Protein 1R85 (pdb70)

CATH classification: 3.20.20.80

Solvent-accessible surface area: 15718 Å² total; per-residue (Å²): 108,82,102,58,36,0,52,110,0,67,51,0,19,95,42,2,134,130,53,9,31,0,0,0,1,0,30,10,111,4,20,142,60,155,109,5,23,88,0,0,106,76,0,7,37,1,1,0,0,13,43,18,0,26,5,60,36,0,4,61,96,104,56,127,64,74,25,70,63,0,42,107,0,10,132,24,0,118,83,47,68,15,46,2,1,0,6,0,2,1,42,58,35,101,6,2,119,39,1,11,64,17,160,145,50,44,59,1,52,96,37,120,52,100,100,110,74,88,113,12,40,93,37,0,17,102,27,1,37,58,2,0,74,39,0,0,76,122,3,80,122,43,2,83,23,0,1,0,0,2,18,3,1,7,77,99,17,146,42,52,102,9,41,6,72,73,12,4,25,60,46,5,0,39,32,0,0,87,5,0,48,140,40,11,31,110,125,3,71,0,3,0,0,0,50,37,1,13,50,82,73,2,7,61,21,0,55,82,13,0,85,95,0,75,119,84,61,5,28,2,38,0,0,0,4,5,7,24,6,39,32,61,93,4,52,38,72,66,8,40,107,2,2,54,41,0,22,88,37,62,6,40,0,0,2,1,11,0,1,0,12,4,17,39,157,89,9,40,0,38,42,60,52,135,44,9,57,179,103,55,25,98,52,0,11,47,1,0,47,106,0,3,146,15,2,51,142,5,27,125,65,4,36,0,0,1,5,15,2,4,1,0,72,55,9,83,6,32,77,71,1,18,1,19,35,36,96,126,42,88,52,15,56,73,98,144,26,115,97,71,112,49,68,150,26,145,7,33,3,0,0,2,2,2,0,44,63,21,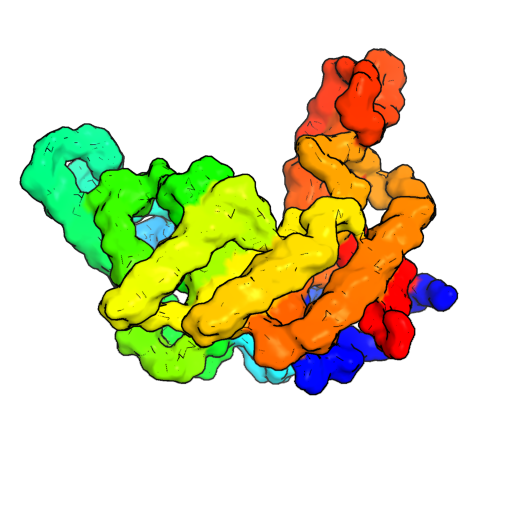82,2,5,54,0,0,59,18,2,18,59,154,109

Radius of gyration: 21.14 Å; Cα contacts (8 Å, |Δi|>4): 735; chains: 1; bounding box: 53×56×55 Å

InterPro domains:
  IPR001000 Glycoside hydrolase family 10 domain [PF00331] (48-405)
  IPR001000 Glycoside hydrolase family 10 domain [PR00134] (120-132)
  IPR001000 Glycoside hydrolase family 10 domain [PR00134] (179-190)
  IPR001000 Glycoside hydrolase family 10 domain [PR00134] (224-235)
  IPR001000 Glycoside hydrolase family 10 domain [PR00134] (252-264)
  IPR001000 Glycoside hydrolase family 10 domain [PS51760] (42-406)
  IPR001000 Glycoside hydrolase family 10 domain [SM00633] (89-407)
  IPR017853 Glycoside hydrolase superfamily [SSF51445] (44-405)
  IPR031158 Glycosyl hydrolases family 10, active site [PS00591] (286-296)
  IPR044846 Glycoside hydrolase family 10 [PTHR31490] (50-402)

Nearest PDB structures (foldseek):
  1r87-assembly1_A  TM=1.002E+00  e=3.403E-80  Geobacillus stearothermophilus
  1r86-assembly1_A  TM=1.002E+00  e=2.830E-79  Geobacillus stearothermophilus
  3mmd-assembly1_A  TM=1.002E+00  e=1.386E-78  Geobacillus stearothermophilus
  4pue-assembly1_A  TM=1.002E+00  e=1.740E-77  Geobacillus stearothermophilus
  7cpl-assembly1_A  TM=9.785E-01  e=1.464E-55  Bacillus sp. TAR1

Secondary structure (DSSP, 8-state):
----BGGGS--HHHHHTTT-EEEEEE-GGGGG-HHHHHHHHHH-SEEEESSTTSHHHH-SBTTB---HHHHHHHHHHHHTT-EEEEE-S--STT--GGGGB-TTSSBGGG---HHHHHHHHHHHHHHHHHHHHHHHHHHTTT--EEEEEES-B-TTSSB---HHHHHHTTHHHHHHHHHHHHHH-TTSEEEEEES-TTSTTHHHHHHHHHHHHHHTT----EEEE--EE-SSSS-HHHHHHHHHHHHHTT-EEEEEEEEE-SS-SS----SSGGGS-HHHHHHHHHHHHHHHHHHHHTGGGEEEEEESSSSTTS-GGGGG--EEE-TTS-EE--TTS--SEEETT-S----SSB-TTSBB-HHHHHHHS--

Organism: Geobacillus stearothermophilus (NCBI:txid1422)

Foldseek 3Di:
DDQFFPLPPQAQQVLCVVQAFEEEEDFQVLCVPVLSLSLCLRHGQAYEHLPCLEACNAPQDQPDGDCPRVVSVLVSNVVRNHAYEGPALEELPSHHQVLQADPVRHGLLVDDDPVVLVVSQVSSLVSSLVSLLVVLLVPLVRHAHYQLYEAQADPQLHGPCGSNCSRHNPVSVLSSQVSNCVRNHDRHAYEHEYEPCLDPPNVVSVVVVVLVCVVVVRHHAAYEYCAPEELPPPHLVSVLVSLVVRVVSVHAYEPAAHWYWLADPLFAFALEPVPDDPVSLVSLLVSLLVNLVSSSVVSVRYHYYYHHHRFQLDDCCLQSHKWFAAPVGDTDGDVVDHGDDIHGSRHGIGTDQAYSVSTGTSNVVSNSDDD

B-factor: mean 24.52, std 11.78, range [10.73, 77.45]

Sequence (371 aa):
KPHISALLNNAPQLDQRYKNEFTIGAAVEPYQLQNEKDVQMLKRHFNSIVAENVMKPISIQPEEGKFNFEQADRIVKFAKANGMDIRFHTLVWHSSQQVVPQWFFLDKEGKPMVNETDPVKREQNKQLLLKRLETHIKTIVERYKDDIKYWDVVNEVVGDDGKLRNSPWYQIAGIDYIKVAFQAARKYGGDNIKLYMNDYNTEVEPKRTALYNLVKQLKEEGVPIDGIGHQSHIQIGWPSEAEIEKTINMFAALGLDNQITELDVSMYGWPPRAYPTYDDAIPKQKFLDQAARYDRLFKLYEKLSDKISNVTFWGIADNHTWLDSRADVYYDANGNVVVDPNAPYAKVEKGKGKDAPFVFGPDYKVKPAYWAIIDHK

Structure (mmCIF, N/CA/C/O backbone):
data_1R85
#
_entry.id   1R85
#
_cell.length_a   121.510
_cell.length_b   61.710
_cell.length_c   89.090
_cell.angle_alpha   90.00
_cell.angle_beta   119.07
_cell.angle_gamma   90.00
#
_symmetry.space_group_name_H-M   'C 1 2 1'
#
loop_
_entity.id
_entity.type
_entity.pdbx_description
1 polymer Endo-1,4-beta-xylanase
2 non-polymer 'ZINC ION'
3 non-polymer 'CHLORIDE ION'
4 non-polymer 'SULFATE ION'
5 non-polymer GLYCEROL
6 water water
#
loop_
_atom_site.group_PDB
_atom_site.id
_atom_site.type_symbol
_atom_site.label_atom_id
_atom_site.label_alt_id
_atom_site.label_comp_id
_atom_site.label_asym_id
_atom_site.label_entity_id
_atom_site.label_seq_id
_atom_site.pdbx_PDB_ins_code
_atom_site.Cartn_x
_atom_site.Cartn_y
_atom_site.Cartn_z
_atom_site.occupancy
_atom_site.B_iso_or_equiv
_atom_site.auth_seq_id
_atom_site.auth_comp_id
_atom_site.auth_asym_id
_atom_site.auth_atom_id
_atom_site.pdbx_PDB_model_num
ATOM 1 N N . LYS A 1 9 ? 49.412 -89.616 -49.092 1.00 44.66 9 LYS A N 1
ATOM 2 C CA . LYS A 1 9 ? 48.745 -90.086 -47.854 1.00 33.19 9 LYS A CA 1
ATOM 3 C C . LYS A 1 9 ? 48.554 -88.875 -46.960 1.00 29.25 9 LYS A C 1
ATOM 4 O O . LYS A 1 9 ? 49.477 -88.088 -46.749 1.00 31.29 9 LYS A O 1
ATOM 6 N N . PRO A 1 10 ? 47.350 -88.611 -46.476 1.00 25.25 10 PRO A N 1
ATOM 7 C CA . PRO A 1 10 ? 47.043 -87.291 -45.906 1.00 23.02 10 PRO A CA 1
ATOM 8 C C . PRO A 1 10 ? 47.580 -87.089 -44.494 1.00 19.53 10 PRO A C 1
ATOM 9 O O . PRO A 1 10 ? 47.833 -88.019 -43.728 1.00 20.49 10 PRO A O 1
ATOM 13 N N . HIS A 1 11 ? 47.773 -85.833 -44.141 1.00 16.87 11 HIS A N 1
ATOM 14 C CA . HIS A 1 11 ? 48.261 -85.396 -42.820 1.00 16.78 11 HIS A CA 1
ATOM 15 C C . HIS A 1 11 ? 47.069 -85.283 -41.888 1.00 17.32 11 HIS A C 1
ATOM 16 O O . HIS A 1 11 ? 46.662 -84.179 -41.534 1.00 21.09 11 HIS A O 1
ATOM 23 N N . ILE A 1 12 ? 46.533 -86.465 -41.570 1.00 17.89 12 ILE A N 1
ATOM 24 C CA . ILE A 1 12 ? 45.324 -86.523 -40.753 1.00 17.60 12 ILE A CA 1
ATOM 25 C C . ILE A 1 12 ? 45.710 -86.624 -39.287 1.00 17.21 12 ILE A C 1
ATOM 26 O O . ILE A 1 12 ? 46.818 -87.062 -38.913 1.00 17.96 12 ILE A O 1
ATOM 31 N N . SER A 1 13 ? 44.771 -86.236 -38.433 1.00 18.72 13 SER A N 1
ATOM 32 C CA . SER A 1 13 ? 44.962 -86.475 -37.014 1.00 18.50 13 SER A CA 1
ATOM 33 C C . SER A 1 13 ? 45.350 -87.908 -36.703 1.00 17.56 13 SER A C 1
ATOM 34 O O . SER A 1 13 ? 44.761 -88.836 -37.201 1.00 20.22 13 SER A O 1
ATOM 37 N N . ALA A 1 14 ? 46.365 -88.060 -35.852 1.00 14.13 14 ALA A N 1
ATOM 38 C CA . ALA A 1 14 ? 46.770 -89.399 -35.431 1.00 15.95 14 ALA A CA 1
ATOM 39 C C . ALA A 1 14 ? 45.723 -90.035 -34.535 1.00 17.40 14 ALA A C 1
ATOM 40 O O . ALA A 1 14 ? 45.681 -91.268 -34.340 1.00 16.38 14 ALA A O 1
ATOM 42 N N A LEU A 1 15 ? 44.805 -89.217 -33.997 0.61 19.04 15 LEU A N 1
ATOM 43 N N B LEU A 1 15 ? 44.941 -89.162 -33.896 0.40 19.01 15 LEU A N 1
ATOM 44 C CA A LEU A 1 15 ? 43.690 -89.834 -33.253 0.61 20.62 15 LEU A CA 1
ATOM 45 C CA B LEU A 1 15 ? 44.121 -89.577 -32.760 0.40 19.56 15 LEU A CA 1
ATOM 46 C C A LEU A 1 15 ? 42.694 -90.451 -34.216 0.61 21.75 15 LEU A C 1
ATOM 47 C C B LEU A 1 15 ? 43.067 -90.591 -33.201 0.40 21.04 15 LEU A C 1
ATOM 48 O O A LEU A 1 15 ? 41.798 -91.235 -33.906 0.61 20.71 15 LEU A O 1
ATOM 49 O O B LEU A 1 15 ? 42.512 -91.307 -32.371 0.40 22.22 15 LEU A O 1
ATOM 58 N N A ASN A 1 16 ? 42.849 -90.116 -35.517 0.61 22.08 16 ASN A N 1
ATOM 59 N N B ASN A 1 16 ? 42.799 -90.663 -34.492 0.40 22.40 16 ASN A N 1
ATOM 60 C CA A ASN A 1 16 ? 41.906 -90.704 -36.469 0.61 26.87 16 ASN A CA 1
ATOM 61 C CA B ASN A 1 16 ? 41.891 -91.522 -35.204 0.40 26.10 16 ASN A CA 1
ATOM 62 C C A ASN A 1 16 ? 42.554 -91.846 -37.205 0.61 26.62 16 ASN A C 1
ATOM 63 C C B ASN A 1 16 ? 42.536 -92.404 -36.279 0.40 25.50 16 ASN A C 1
ATOM 64 O O A ASN A 1 16 ? 42.006 -92.376 -38.170 0.61 26.14 16 ASN A O 1
ATOM 65 O O B ASN A 1 16 ? 41.799 -93.294 -36.721 0.40 28.14 16 ASN A O 1
ATOM 74 N N . ALA A 1 17 ? 43.763 -92.220 -36.723 1.00 24.33 17 ALA A N 1
ATOM 75 C CA . ALA A 1 17 ? 44.524 -93.036 -37.671 1.00 21.34 17 ALA A CA 1
ATOM 76 C C . ALA A 1 17 ? 44.635 -94.502 -37.243 1.00 17.57 17 ALA A C 1
ATOM 77 O O . ALA A 1 17 ? 44.520 -94.800 -36.047 1.00 18.83 17 ALA A O 1
ATOM 79 N N . PRO A 1 18 ? 44.856 -95.396 -38.194 1.00 18.11 18 PRO A N 1
ATOM 80 C CA . PRO A 1 18 ? 45.098 -96.807 -37.875 1.00 16.13 18 PRO A CA 1
ATOM 81 C C . PRO A 1 18 ? 46.131 -96.982 -36.771 1.00 15.05 18 PRO A C 1
ATOM 82 O O . PRO A 1 18 ? 47.169 -96.299 -36.789 1.00 15.62 18 PRO A O 1
ATOM 86 N N . GLN A 1 19 ? 45.827 -97.860 -35.821 1.00 15.13 19 GLN A N 1
ATOM 87 C CA . GLN A 1 19 ? 46.612 -97.972 -34.584 1.00 15.23 19 GLN A CA 1
ATOM 88 C C . GLN A 1 19 ? 47.970 -98.617 -34.848 1.00 14.38 19 GLN A C 1
ATOM 89 O O . GLN A 1 19 ? 48.069 -99.736 -35.423 1.00 16.28 19 GLN A O 1
ATOM 95 N N . LEU A 1 20 ? 49.037 -97.959 -34.417 1.00 15.36 20 LEU A N 1
ATOM 96 C CA . LEU A 1 20 ? 50.397 -98.445 -34.719 1.00 15.25 20 LEU A CA 1
ATOM 97 C C . LEU A 1 20 ? 50.668 -99.762 -33.999 1.00 15.35 20 LEU A C 1
ATOM 98 O O . LEU A 1 20 ? 51.210 -100.707 -34.603 1.00 16.70 20 LEU A O 1
ATOM 103 N N . ASP A 1 21 ? 50.322 -99.878 -32.723 1.00 14.03 21 ASP A N 1
ATOM 104 C CA . ASP A 1 21 ? 50.562 -101.147 -32.006 1.00 13.78 21 ASP A CA 1
ATOM 105 C C . ASP A 1 21 ? 49.869 -102.316 -32.691 1.00 14.50 21 ASP A C 1
ATOM 106 O O . ASP A 1 21 ? 50.426 -103.428 -32.767 1.00 16.24 21 ASP A O 1
ATOM 111 N N . GLN A 1 22 ? 48.647 -102.106 -33.184 1.00 13.80 22 GLN A N 1
ATOM 112 C CA . GLN A 1 22 ? 47.882 -103.193 -33.825 1.00 14.75 22 GLN A CA 1
ATOM 113 C C . GLN A 1 22 ? 48.553 -103.642 -35.113 1.00 13.92 22 GLN A C 1
ATOM 114 O O . GLN A 1 22 ? 48.510 -104.859 -35.402 1.00 17.18 22 GLN A O 1
ATOM 120 N N . ARG A 1 23 ? 49.143 -102.705 -35.846 1.00 14.47 23 ARG A N 1
ATOM 121 C CA . ARG A 1 23 ? 49.875 -103.095 -37.067 1.00 15.65 23 ARG A CA 1
ATOM 122 C C . ARG A 1 23 ? 51.005 -104.061 -36.741 1.00 14.51 23 ARG A C 1
ATOM 123 O O . ARG A 1 23 ? 51.257 -104.935 -37.585 1.00 18.23 23 ARG A O 1
ATOM 131 N N . TYR A 1 24 ? 51.640 -103.897 -35.589 1.00 14.81 24 TYR A N 1
ATOM 132 C CA . TYR A 1 24 ? 52.813 -104.701 -35.242 1.00 15.01 24 TYR A CA 1
ATOM 133 C C . TYR A 1 24 ? 52.572 -105.770 -34.195 1.00 14.41 24 TYR A C 1
ATOM 134 O O . TYR A 1 24 ? 53.506 -106.409 -33.710 1.00 15.43 24 TYR A O 1
ATOM 143 N N . LYS A 1 25 ? 51.326 -106.019 -33.802 1.00 14.67 25 LYS A N 1
ATOM 144 C CA . LYS A 1 25 ? 51.040 -106.816 -32.610 1.00 16.83 25 LYS A CA 1
ATOM 145 C C . LYS A 1 25 ? 51.504 -108.264 -32.638 1.00 18.10 25 LYS A C 1
ATOM 146 O O . LYS A 1 25 ? 51.636 -108.802 -31.522 1.00 23.09 25 LYS A O 1
ATOM 153 N N . ASN A 1 26 ? 51.738 -108.864 -33.792 1.00 16.94 26 ASN A N 1
ATOM 154 C CA . ASN A 1 26 ? 52.324 -110.206 -33.787 1.00 16.73 26 ASN A CA 1
ATOM 155 C C . ASN A 1 26 ? 53.857 -110.185 -33.892 1.00 16.56 26 ASN A C 1
ATOM 156 O O . ASN A 1 26 ? 54.508 -111.250 -33.704 1.00 20.45 26 ASN A O 1
ATOM 161 N N . GLU A 1 27 ? 54.413 -108.999 -34.181 1.00 16.75 27 GLU A N 1
ATOM 162 C CA . GLU A 1 27 ? 55.845 -108.848 -34.379 1.00 17.29 27 GLU A CA 1
ATOM 163 C C . GLU A 1 27 ? 56.571 -108.392 -33.125 1.00 17.76 27 GLU A C 1
ATOM 164 O O . GLU A 1 27 ? 57.576 -108.991 -32.707 1.00 18.79 27 GLU A O 1
ATOM 170 N N . PHE A 1 28 ? 56.090 -107.323 -32.493 1.00 15.55 28 PHE A N 1
ATOM 171 C CA . PHE A 1 28 ? 56.694 -106.815 -31.247 1.00 14.44 28 PHE A CA 1
ATOM 172 C C . PHE A 1 28 ? 55.757 -105.756 -30.654 1.00 14.89 28 PHE A C 1
ATOM 173 O O . PHE A 1 28 ? 54.919 -105.201 -31.377 1.00 15.30 28 PHE A O 1
ATOM 181 N N . THR A 1 29 ? 55.856 -105.423 -29.351 1.00 14.44 29 THR A N 1
ATOM 182 C CA . THR A 1 29 ? 55.080 -104.296 -28.833 1.00 15.68 29 THR A CA 1
ATOM 183 C C . THR A 1 29 ? 55.646 -102.988 -29.359 1.00 13.99 29 THR A C 1
ATOM 184 O O . THR A 1 29 ? 56.797 -102.922 -29.836 1.00 14.75 29 THR A O 1
ATOM 188 N N . ILE A 1 30 ? 54.829 -101.943 -29.290 1.00 13.66 30 ILE A N 1
ATOM 189 C CA . ILE A 1 30 ? 55.221 -100.613 -29.699 1.00 13.88 30 ILE A CA 1
ATOM 190 C C . ILE A 1 30 ? 55.075 -99.685 -28.508 1.00 13.17 30 ILE A C 1
ATOM 191 O O . ILE A 1 30 ? 53.965 -99.541 -27.945 1.00 12.84 30 ILE A O 1
ATOM 196 N N . GLY A 1 31 ? 56.184 -99.083 -28.073 1.00 13.18 31 GLY A N 1
ATOM 197 C CA . GLY A 1 31 ? 56.149 -98.304 -26.808 1.00 12.34 31 GLY A CA 1
ATOM 198 C C . GLY A 1 31 ? 56.490 -96.843 -26.995 1.00 11.35 31 GLY A C 1
ATOM 199 O O . GLY A 1 31 ? 56.993 -96.414 -28.054 1.00 12.57 31 GLY A O 1
ATOM 200 N N . ALA A 1 32 ? 56.245 -96.088 -25.924 1.00 11.61 32 ALA A N 1
ATOM 201 C CA . ALA A 1 32 ? 56.573 -94.683 -25.903 1.00 10.73 32 ALA A CA 1
ATOM 202 C C . ALA A 1 32 ? 57.134 -94.318 -24.539 1.00 10.84 32 ALA A C 1
ATOM 203 O O . ALA A 1 32 ? 56.675 -94.861 -23.503 1.00 13.06 32 ALA A O 1
ATOM 205 N N . ALA A 1 33 ? 58.050 -93.377 -24.515 1.00 11.52 33 ALA A N 1
ATOM 206 C CA . ALA A 1 33 ? 58.592 -92.804 -23.291 1.00 12.44 33 ALA A CA 1
ATOM 207 C C . ALA A 1 33 ? 57.778 -91.579 -22.897 1.00 13.38 33 ALA A C 1
ATOM 208 O O . ALA A 1 33 ? 57.406 -90.739 -23.747 1.00 14.50 33 ALA A O 1
ATOM 210 N N . VAL A 1 34 ? 57.505 -91.466 -21.583 1.00 12.04 34 VAL A N 1
ATOM 211 C CA . VAL A 1 34 ? 56.593 -90.444 -21.095 1.00 12.88 34 VAL A CA 1
ATOM 212 C C . VAL A 1 34 ? 57.094 -89.788 -19.817 1.00 11.46 34 VAL A C 1
ATOM 213 O O . VAL A 1 34 ? 57.924 -90.318 -19.082 1.00 15.34 34 VAL A O 1
ATOM 217 N N . GLU A 1 35 ? 56.550 -88.606 -19.592 1.00 13.73 35 GLU A N 1
ATOM 218 C CA . GLU A 1 35 ? 56.654 -87.863 -18.336 1.00 14.22 35 GLU A CA 1
ATOM 219 C C . GLU A 1 35 ? 55.274 -87.839 -17.683 1.00 14.60 35 GLU A C 1
ATOM 220 O O . GLU A 1 35 ? 54.267 -87.811 -18.394 1.00 15.31 35 GLU A O 1
ATOM 226 N N . PRO A 1 36 ? 55.186 -87.865 -16.370 1.00 17.73 36 PRO A N 1
ATOM 227 C CA . PRO A 1 36 ? 53.842 -87.863 -15.743 1.00 17.79 36 PRO A CA 1
ATOM 228 C C . PRO A 1 36 ? 52.932 -86.735 -16.209 1.00 18.31 36 PRO A C 1
ATOM 229 O O . PRO A 1 36 ? 51.705 -86.963 -16.323 1.00 18.89 36 PRO A O 1
ATOM 233 N N . TYR A 1 37 ? 53.430 -85.534 -16.511 1.00 20.62 37 TYR A N 1
ATOM 234 C CA . TYR A 1 37 ? 52.459 -84.480 -16.869 1.00 21.33 37 TYR A CA 1
ATOM 235 C C . TYR A 1 37 ? 51.719 -84.862 -18.142 1.00 20.84 37 TYR A C 1
ATOM 236 O O . TYR A 1 37 ? 50.618 -84.385 -18.390 1.00 22.76 37 TYR A O 1
ATOM 245 N N . GLN A 1 38 ? 52.368 -85.680 -18.987 1.00 18.08 38 GLN A N 1
ATOM 246 C CA . GLN A 1 38 ? 51.699 -86.039 -20.241 1.00 17.84 38 GLN A CA 1
ATOM 247 C C . GLN A 1 38 ? 50.456 -86.866 -19.940 1.00 18.41 38 GLN A C 1
ATOM 248 O O . GLN A 1 38 ? 49.570 -86.904 -20.798 1.00 18.79 38 GLN A O 1
ATOM 254 N N . LEU A 1 39 ? 50.405 -87.485 -18.754 1.00 16.99 39 LEU A N 1
ATOM 255 C CA . LEU A 1 39 ? 49.234 -88.283 -18.436 1.00 17.38 39 LEU A CA 1
ATOM 256 C C . LEU A 1 39 ? 48.081 -87.382 -18.038 1.00 19.80 39 LEU A C 1
ATOM 257 O O . LEU A 1 39 ? 46.980 -87.875 -17.766 1.00 21.15 39 LEU A O 1
ATOM 262 N N . GLN A 1 40 ? 48.334 -86.078 -17.978 1.00 20.41 40 GLN A N 1
ATOM 263 C CA . GLN A 1 40 ? 47.266 -85.139 -17.616 1.00 24.53 40 GLN A CA 1
ATOM 264 C C . GLN A 1 40 ? 46.811 -84.345 -18.835 1.00 25.83 40 GLN A C 1
ATOM 265 O O . GLN A 1 40 ? 45.973 -83.438 -18.709 1.00 29.65 40 GLN A O 1
ATOM 276 N N . ASN A 1 41 ? 47.402 -84.684 -19.988 1.00 24.90 41 ASN A N 1
ATOM 277 C CA . ASN A 1 41 ? 47.167 -83.988 -21.237 1.00 25.97 41 ASN A CA 1
ATOM 278 C C . ASN A 1 41 ? 46.203 -84.811 -22.099 1.00 24.43 41 ASN A C 1
ATOM 279 O O . ASN A 1 41 ? 46.596 -85.954 -22.395 1.00 21.15 41 ASN A O 1
ATOM 288 N N . GLU A 1 42 ? 45.038 -84.302 -22.500 1.00 22.77 42 GLU A N 1
ATOM 289 C CA . GLU A 1 42 ? 44.101 -85.070 -23.301 1.00 22.42 42 GLU A CA 1
ATOM 290 C C . GLU A 1 42 ? 44.730 -85.689 -24.548 1.00 19.17 42 GLU A C 1
ATOM 291 O O . GLU A 1 42 ? 44.515 -86.872 -24.827 1.00 18.94 42 GLU A O 1
ATOM 302 N N . LYS A 1 43 ? 45.478 -84.915 -25.322 1.00 18.46 43 LYS A N 1
ATOM 303 C CA . LYS A 1 43 ? 45.982 -85.457 -26.579 1.00 19.88 43 LYS A CA 1
ATOM 304 C C . LYS A 1 43 ? 47.009 -86.557 -26.319 1.00 16.71 43 LYS A C 1
ATOM 305 O O . LYS A 1 43 ? 47.033 -87.593 -27.025 1.00 16.42 43 LYS A O 1
ATOM 311 N N . ASP A 1 44 ? 47.890 -86.359 -25.334 1.00 17.47 44 ASP A N 1
ATOM 312 C CA . ASP A 1 44 ? 48.919 -87.400 -25.092 1.00 15.53 44 ASP A CA 1
ATOM 313 C C . ASP A 1 44 ? 48.294 -88.706 -24.590 1.00 14.98 44 ASP A C 1
ATOM 314 O O . ASP A 1 44 ? 48.686 -89.828 -24.934 1.00 14.56 44 ASP A O 1
ATOM 319 N N . VAL A 1 45 ? 47.286 -88.566 -23.724 1.00 15.31 45 VAL A N 1
ATOM 320 C CA . VAL A 1 45 ? 46.609 -89.747 -23.191 1.00 15.63 45 VAL A CA 1
ATOM 321 C C . VAL A 1 45 ? 45.922 -90.473 -24.338 1.00 16.00 45 VAL A C 1
ATOM 322 O O . VAL A 1 45 ? 46.004 -91.701 -24.433 1.00 16.41 45 VAL A O 1
ATOM 326 N N . GLN A 1 46 ? 45.241 -89.700 -25.216 1.00 17.10 46 GLN A N 1
ATOM 327 C CA . GLN A 1 46 ? 44.572 -90.397 -26.349 1.00 16.76 46 GLN A CA 1
ATOM 328 C C . GLN A 1 46 ? 45.590 -91.062 -27.271 1.00 15.15 46 GLN A C 1
ATOM 329 O O . GLN A 1 46 ? 45.333 -92.159 -27.829 1.00 14.84 46 GLN A O 1
ATOM 340 N N . MET A 1 47 ? 46.744 -90.413 -27.462 1.00 14.64 47 MET A N 1
ATOM 341 C CA . MET A 1 47 ? 47.804 -91.046 -28.247 1.00 13.78 47 MET A CA 1
ATOM 342 C C . MET A 1 47 ? 48.276 -92.355 -27.639 1.00 14.04 47 MET A C 1
ATOM 343 O O . MET A 1 47 ? 48.426 -93.354 -28.364 1.00 15.56 47 MET A O 1
ATOM 348 N N . LEU A 1 48 ? 48.512 -92.323 -26.344 1.00 12.29 48 LEU A N 1
ATOM 349 C CA . LEU A 1 48 ? 48.986 -93.558 -25.688 1.00 13.17 48 LEU A CA 1
ATOM 350 C C . LEU A 1 48 ? 47.970 -94.682 -25.816 1.00 12.69 48 LEU A C 1
ATOM 351 O O . LEU A 1 48 ? 48.307 -95.848 -26.077 1.00 15.74 48 LEU A O 1
ATOM 356 N N . LYS A 1 49 ? 46.691 -94.311 -25.597 1.00 14.39 49 LYS A N 1
ATOM 357 C CA . LYS A 1 49 ? 45.650 -95.331 -25.649 1.00 14.46 49 LYS A CA 1
ATOM 358 C C . LYS A 1 49 ? 45.464 -95.865 -27.051 1.00 15.00 49 LYS A C 1
ATOM 359 O O . LYS A 1 49 ? 45.161 -97.048 -27.276 1.00 18.27 49 LYS A O 1
ATOM 366 N N . ARG A 1 50 ? 45.639 -94.967 -28.029 1.00 16.09 50 ARG A N 1
ATOM 367 C CA . ARG A 1 50 ? 45.356 -95.472 -29.375 1.00 16.52 50 ARG A CA 1
ATOM 368 C C . ARG A 1 50 ? 46.457 -96.273 -30.046 1.00 15.31 50 ARG A C 1
ATOM 369 O O . ARG A 1 50 ? 46.174 -97.233 -30.794 1.00 18.72 50 ARG A O 1
ATOM 377 N N . HIS A 1 51 ? 47.710 -95.842 -29.814 1.00 14.84 51 HIS A N 1
ATOM 378 C CA . HIS A 1 51 ? 48.831 -96.307 -30.665 1.00 13.15 51 HIS A CA 1
ATOM 379 C C . HIS A 1 51 ? 49.859 -97.167 -29.950 1.00 14.23 51 HIS A C 1
ATOM 380 O O . HIS A 1 51 ? 50.650 -97.830 -30.639 1.00 15.06 51 HIS A O 1
ATOM 387 N N . PHE A 1 52 ? 49.864 -97.197 -28.613 1.00 14.57 52 PHE A N 1
ATOM 388 C CA . PHE A 1 52 ? 50.960 -97.832 -27.896 1.00 14.59 52 PHE A CA 1
ATOM 389 C C . PHE A 1 52 ? 50.512 -98.934 -26.965 1.00 13.08 52 PHE A C 1
ATOM 390 O O . PHE A 1 52 ? 49.423 -98.794 -26.392 1.00 16.11 52 PHE A O 1
ATOM 398 N N . ASN A 1 53 ? 51.333 -99.987 -26.816 1.00 12.75 53 ASN A N 1
ATOM 399 C CA . ASN A 1 53 ? 50.958 -100.995 -25.829 1.00 13.14 53 ASN A CA 1
ATOM 400 C C . ASN A 1 53 ? 52.120 -101.297 -24.882 1.00 11.91 53 ASN A C 1
ATOM 401 O O . ASN A 1 53 ? 52.165 -102.343 -24.210 1.00 12.83 53 ASN A O 1
ATOM 406 N N . SER A 1 54 ? 53.081 -100.396 -24.797 1.00 12.55 54 SER A N 1
ATOM 407 C CA . SER A 1 54 ? 54.211 -100.493 -23.870 1.00 12.83 54 SER A CA 1
ATOM 408 C C . SER A 1 54 ? 54.600 -99.084 -23.457 1.00 13.04 54 SER A C 1
ATOM 409 O O . SER A 1 54 ? 54.430 -98.133 -24.259 1.00 12.37 54 SER A O 1
ATOM 412 N N . ILE A 1 55 ? 55.110 -98.902 -22.238 1.00 11.26 55 ILE A N 1
ATOM 413 C CA . ILE A 1 55 ? 55.444 -97.547 -21.814 1.00 11.80 55 ILE A CA 1
ATOM 414 C C . ILE A 1 55 ? 56.732 -97.582 -21.028 1.00 11.86 55 ILE A C 1
ATOM 415 O O . ILE A 1 55 ? 57.093 -98.625 -20.473 1.00 14.98 55 ILE A O 1
ATOM 420 N N . VAL A 1 56 ? 57.433 -96.470 -20.945 1.00 13.03 56 VAL A N 1
ATOM 421 C CA . VAL A 1 56 ? 58.678 -96.338 -20.179 1.00 12.50 56 VAL A CA 1
ATOM 422 C C . VAL A 1 56 ? 58.731 -94.905 -19.660 1.00 12.66 56 VAL A C 1
ATOM 423 O O . VAL A 1 56 ? 58.222 -93.981 -20.312 1.00 12.19 56 VAL A O 1
ATOM 427 N N . ALA A 1 57 ? 59.361 -94.691 -18.492 1.00 13.18 57 ALA A N 1
ATOM 428 C CA . ALA A 1 57 ? 59.486 -93.334 -17.979 1.00 13.73 57 ALA A CA 1
ATOM 429 C C . ALA A 1 57 ? 60.712 -92.663 -18.587 1.00 14.52 57 ALA A C 1
ATOM 430 O O . ALA A 1 57 ? 61.819 -93.211 -18.453 1.00 15.29 57 ALA A O 1
ATOM 432 N N . GLU A 1 58 ? 60.515 -91.503 -19.213 1.00 15.80 58 GLU A N 1
ATOM 433 C CA . GLU A 1 58 ? 61.634 -90.778 -19.740 1.00 14.47 58 GLU A CA 1
ATOM 434 C C . GLU A 1 58 ? 62.653 -90.455 -18.633 1.00 14.65 58 GLU A C 1
ATOM 435 O O . GLU A 1 58 ? 63.860 -90.538 -18.892 1.00 15.75 58 GLU A O 1
ATOM 446 N N . ASN A 1 59 ? 62.125 -90.076 -17.461 1.00 14.23 59 ASN A N 1
ATOM 447 C CA . ASN A 1 59 ? 63.039 -89.585 -16.427 1.00 14.87 59 ASN A CA 1
ATOM 448 C C . ASN A 1 59 ? 62.644 -89.967 -15.012 1.00 14.42 59 ASN A C 1
ATOM 449 O O . ASN A 1 59 ? 63.584 -90.010 -14.161 1.00 15.33 59 ASN A O 1
ATOM 454 N N . VAL A 1 60 ? 61.374 -90.240 -14.678 1.00 13.90 60 VAL A N 1
ATOM 455 C CA . VAL A 1 60 ? 61.089 -90.318 -13.215 1.00 13.61 60 VAL A CA 1
ATOM 456 C C . VAL A 1 60 ? 61.442 -91.650 -12.564 1.00 12.48 60 VAL A C 1
ATOM 457 O O . VAL A 1 60 ? 61.217 -91.822 -11.338 1.00 14.49 60 VAL A O 1
ATOM 461 N N . MET A 1 61 ? 62.004 -92.605 -13.321 1.00 13.13 61 MET A N 1
ATOM 462 C CA . MET A 1 61 ? 62.512 -93.823 -12.694 1.00 12.99 61 MET A CA 1
ATOM 463 C C . MET A 1 61 ? 64.029 -93.905 -12.647 1.00 12.44 61 MET A C 1
ATOM 464 O O . MET A 1 61 ? 64.560 -94.942 -12.242 1.00 14.69 61 MET A O 1
ATOM 469 N N . LYS A 1 62 ? 64.794 -92.880 -13.051 1.00 13.20 62 LYS A N 1
ATOM 470 C CA . LYS A 1 62 ? 66.228 -92.807 -12.993 1.00 14.86 62 LYS A CA 1
ATOM 471 C C . LYS A 1 62 ? 66.650 -92.784 -11.514 1.00 13.65 62 LYS A C 1
ATOM 472 O O . LYS A 1 62 ? 65.819 -92.396 -10.655 1.00 14.93 62 LYS A O 1
ATOM 483 N N . PRO A 1 63 ? 67.864 -93.213 -11.171 1.00 13.29 63 PRO A N 1
ATOM 484 C CA . PRO A 1 63 ? 68.299 -93.265 -9.769 1.00 13.53 63 PRO A CA 1
ATOM 485 C C . PRO A 1 63 ? 68.112 -91.959 -9.035 1.00 14.10 63 PRO A C 1
ATOM 486 O O . PRO A 1 63 ? 67.645 -92.005 -7.875 1.00 17.44 63 PRO A O 1
ATOM 490 N N . ILE A 1 64 ? 68.437 -90.811 -9.635 1.00 14.70 64 ILE A N 1
ATOM 491 C CA . ILE A 1 64 ? 68.300 -89.587 -8.814 1.00 16.03 64 ILE A CA 1
ATOM 492 C C . ILE A 1 64 ? 66.833 -89.204 -8.649 1.00 16.06 64 ILE A C 1
ATOM 493 O O . ILE A 1 64 ? 66.500 -88.465 -7.686 1.00 16.78 64 ILE A O 1
ATOM 498 N N . SER A 1 65 ? 65.954 -89.694 -9.522 1.00 15.89 65 SER A N 1
ATOM 499 C CA . SER A 1 65 ? 64.527 -89.393 -9.343 1.00 13.84 65 SER A CA 1
ATOM 500 C C . SER A 1 65 ? 63.936 -90.244 -8.228 1.00 14.89 65 SER A C 1
ATOM 501 O O . SER A 1 65 ? 63.021 -89.813 -7.523 1.00 20.31 65 SER A O 1
ATOM 504 N N . ILE A 1 66 ? 64.459 -91.456 -8.093 1.00 14.96 66 ILE A N 1
ATOM 505 C CA . ILE A 1 66 ? 63.919 -92.389 -7.101 1.00 15.37 66 ILE A CA 1
ATOM 506 C C . ILE A 1 66 ? 64.545 -92.262 -5.721 1.00 13.95 66 ILE A C 1
ATOM 507 O O . ILE A 1 66 ? 63.807 -92.320 -4.719 1.00 16.81 66 ILE A O 1
ATOM 512 N N . GLN A 1 67 ? 65.873 -92.126 -5.617 1.00 14.40 67 GLN A N 1
ATOM 513 C CA . GLN A 1 67 ? 66.468 -92.057 -4.263 1.00 14.97 67 GLN A CA 1
ATOM 514 C C . GLN A 1 67 ? 67.463 -90.908 -4.221 1.00 15.43 67 GLN A C 1
ATOM 515 O O . GLN A 1 67 ? 68.688 -91.130 -4.183 1.00 15.48 67 GLN A O 1
ATOM 521 N N . PRO A 1 68 ? 67.012 -89.655 -4.260 1.00 15.81 68 PRO A N 1
ATOM 522 C CA . PRO A 1 68 ? 67.952 -88.520 -4.367 1.00 16.32 68 PRO A CA 1
ATOM 523 C C . PRO A 1 68 ? 68.847 -88.297 -3.151 1.00 17.78 68 PRO A C 1
ATOM 524 O O . PRO A 1 68 ? 69.949 -87.721 -3.251 1.00 18.82 68 PRO A O 1
ATOM 528 N N . GLU A 1 69 ? 68.358 -88.744 -1.988 1.00 17.46 69 GLU A N 1
ATOM 529 C CA . GLU A 1 69 ? 69.121 -88.825 -0.748 1.00 19.77 69 GLU A CA 1
ATOM 530 C C . GLU A 1 69 ? 68.958 -90.236 -0.185 1.00 18.52 69 GLU A C 1
ATOM 531 O O . GLU A 1 69 ? 67.900 -90.880 -0.357 1.00 18.71 69 GLU A O 1
ATOM 537 N N . GLU A 1 70 ? 69.968 -90.760 0.495 1.00 17.60 70 GLU A N 1
ATOM 538 C CA . GLU A 1 70 ? 69.915 -92.146 0.953 1.00 17.19 70 GLU A CA 1
ATOM 539 C C . GLU A 1 70 ? 68.761 -92.301 1.919 1.00 17.63 70 GLU A C 1
ATOM 540 O O . GLU A 1 70 ? 68.685 -91.561 2.912 1.00 17.70 70 GLU A O 1
ATOM 546 N N . GLY A 1 71 ? 67.902 -93.258 1.612 1.00 16.77 71 GLY A N 1
ATOM 547 C CA . GLY A 1 71 ? 66.731 -93.526 2.452 1.00 16.04 71 GLY A CA 1
ATOM 548 C C . GLY A 1 71 ? 65.515 -92.702 2.089 1.00 15.60 71 GLY A C 1
ATOM 549 O O . GLY A 1 71 ? 64.451 -92.910 2.701 1.00 18.03 71 GLY A O 1
ATOM 550 N N . LYS A 1 72 ? 65.608 -91.778 1.140 1.00 16.81 72 LYS A N 1
ATOM 551 C CA . LYS A 1 72 ? 64.454 -90.985 0.745 1.00 17.99 72 LYS A CA 1
ATOM 552 C C . LYS A 1 72 ? 64.023 -91.498 -0.635 1.00 15.39 72 LYS A C 1
ATOM 553 O O . LYS A 1 72 ? 64.673 -91.222 -1.634 1.00 19.54 72 LYS A O 1
ATOM 559 N N . PHE A 1 73 ? 62.950 -92.277 -0.650 1.00 15.89 73 PHE A N 1
ATOM 560 C CA . PHE A 1 73 ? 62.454 -92.834 -1.901 1.00 14.67 73 PHE A CA 1
ATOM 561 C C . PHE A 1 73 ? 61.234 -92.054 -2.395 1.00 15.48 73 PHE A C 1
ATOM 562 O O . PHE A 1 73 ? 60.298 -91.810 -1.632 1.00 19.06 73 PHE A O 1
ATOM 570 N N . ASN A 1 74 ? 61.266 -91.670 -3.663 1.00 14.57 74 ASN A N 1
ATOM 571 C CA . ASN A 1 74 ? 60.150 -90.936 -4.233 1.00 16.29 74 ASN A CA 1
ATOM 572 C C . ASN A 1 74 ? 59.547 -91.755 -5.358 1.00 15.27 74 ASN A C 1
ATOM 573 O O . ASN A 1 74 ? 60.017 -91.696 -6.502 1.00 18.29 74 ASN A O 1
ATOM 582 N N . PHE A 1 75 ? 58.548 -92.547 -5.025 1.00 14.46 75 PHE A N 1
ATOM 583 C CA . PHE A 1 75 ? 57.874 -93.399 -6.032 1.00 15.13 75 PHE A CA 1
ATOM 584 C C . PHE A 1 75 ? 56.607 -92.747 -6.566 1.00 16.62 75 PHE A C 1
ATOM 585 O O . PHE A 1 75 ? 55.934 -93.340 -7.415 1.00 17.25 75 PHE A O 1
ATOM 593 N N . GLU A 1 76 ? 56.243 -91.555 -6.099 1.00 16.48 76 GLU A N 1
ATOM 594 C CA . GLU A 1 76 ? 54.971 -90.956 -6.495 1.00 17.47 76 GLU A CA 1
ATOM 595 C C . GLU A 1 76 ? 54.825 -90.831 -8.012 1.00 17.41 76 GLU A C 1
ATOM 596 O O . GLU A 1 76 ? 53.796 -91.191 -8.586 1.00 16.23 76 GLU A O 1
ATOM 607 N N . GLN A 1 77 ? 55.867 -90.258 -8.636 1.00 15.49 77 GLN A N 1
ATOM 608 C CA . GLN A 1 77 ? 55.772 -90.032 -10.064 1.00 16.99 77 GLN A CA 1
ATOM 609 C C . GLN A 1 77 ? 55.811 -91.352 -10.814 1.00 16.52 77 GLN A C 1
ATOM 610 O O . GLN A 1 77 ? 55.024 -91.546 -11.754 1.00 18.42 77 GLN A O 1
ATOM 616 N N . ALA A 1 78 ? 56.748 -92.235 -10.451 1.00 15.72 78 ALA A N 1
ATOM 617 C CA . ALA A 1 78 ? 56.826 -93.547 -11.100 1.00 15.38 78 ALA A CA 1
ATOM 618 C C . ALA A 1 78 ? 55.492 -94.292 -10.959 1.00 14.42 78 ALA A C 1
ATOM 619 O O . ALA A 1 78 ? 55.040 -94.935 -11.911 1.00 17.49 78 ALA A O 1
ATOM 621 N N . ASP A 1 79 ? 54.876 -94.241 -9.793 1.00 16.20 79 ASP A N 1
ATOM 622 C CA . ASP A 1 79 ? 53.588 -94.901 -9.565 1.00 15.66 79 ASP A CA 1
ATOM 623 C C . ASP A 1 79 ? 52.528 -94.404 -10.523 1.00 16.65 79 ASP A C 1
ATOM 624 O O . ASP A 1 79 ? 51.662 -95.196 -10.946 1.00 18.32 79 ASP A O 1
ATOM 629 N N . ARG A 1 80 ? 52.566 -93.114 -10.867 1.00 17.37 80 ARG A N 1
ATOM 630 C CA . ARG A 1 80 ? 51.552 -92.623 -11.811 1.00 16.27 80 ARG A CA 1
ATOM 631 C C . ARG A 1 80 ? 51.689 -93.284 -13.176 1.00 16.48 80 ARG A C 1
ATOM 632 O O . ARG A 1 80 ? 50.725 -93.587 -13.882 1.00 16.68 80 ARG A O 1
ATOM 646 N N . ILE A 1 81 ? 52.914 -93.538 -13.630 1.00 15.06 81 ILE A N 1
ATOM 647 C CA . ILE A 1 81 ? 53.044 -94.216 -14.909 1.00 13.27 81 ILE A CA 1
ATOM 648 C C . ILE A 1 81 ? 52.625 -95.679 -14.829 1.00 13.47 81 ILE A C 1
ATOM 649 O O . ILE A 1 81 ? 52.014 -96.203 -15.763 1.00 15.56 81 ILE A O 1
ATOM 654 N N . VAL A 1 82 ? 52.963 -96.358 -13.736 1.00 16.00 82 VAL A N 1
ATOM 655 C CA . VAL A 1 82 ? 52.592 -97.762 -13.534 1.00 15.82 82 VAL A CA 1
ATOM 656 C C . VAL A 1 82 ? 51.080 -97.881 -13.489 1.00 15.93 82 VAL A C 1
ATOM 657 O O . VAL A 1 82 ? 50.525 -98.780 -14.150 1.00 17.54 82 VAL A O 1
ATOM 661 N N . LYS A 1 83 ? 50.424 -96.977 -12.762 1.00 18.39 83 LYS A N 1
ATOM 662 C CA . LYS A 1 83 ? 48.939 -97.014 -12.696 1.00 18.41 83 LYS A CA 1
ATOM 663 C C . LYS A 1 83 ? 48.278 -96.866 -14.070 1.00 17.33 83 LYS A C 1
ATOM 664 O O . LYS A 1 83 ? 47.329 -97.572 -14.430 1.00 17.55 83 LYS A O 1
ATOM 672 N N . PHE A 1 84 ? 48.764 -95.904 -14.868 1.00 15.99 84 PHE A N 1
ATOM 673 C CA . PHE A 1 84 ? 48.216 -95.688 -16.208 1.00 14.29 84 PHE A CA 1
ATOM 674 C C . PHE A 1 84 ? 48.432 -96.911 -17.082 1.00 14.29 84 PHE A C 1
ATOM 675 O O . PHE A 1 84 ? 47.517 -97.329 -17.817 1.00 16.34 84 PHE A O 1
ATOM 683 N N . ALA A 1 85 ? 49.652 -97.466 -17.029 1.00 14.35 85 ALA A N 1
ATOM 684 C CA . ALA A 1 85 ? 49.967 -98.651 -17.836 1.00 15.03 85 ALA A CA 1
ATOM 685 C C . ALA A 1 85 ? 49.019 -99.790 -17.501 1.00 17.10 85 ALA A C 1
ATOM 686 O O . ALA A 1 85 ? 48.420 -100.405 -18.390 1.00 16.75 85 ALA A O 1
ATOM 688 N N . LYS A 1 86 ? 48.869 -100.104 -16.218 1.00 18.54 86 LYS A N 1
ATOM 689 C CA . LYS A 1 86 ? 47.977 -101.207 -15.830 1.00 19.89 86 LYS A CA 1
ATOM 690 C C . LYS A 1 86 ? 46.545 -100.978 -16.281 1.00 20.67 86 LYS A C 1
ATOM 691 O O . LYS A 1 86 ? 45.838 -101.895 -16.727 1.00 23.25 86 LYS A O 1
ATOM 697 N N . ALA A 1 87 ? 46.103 -99.719 -16.120 1.00 21.40 87 ALA A N 1
ATOM 698 C CA . ALA A 1 87 ? 44.714 -99.433 -16.488 1.00 20.17 87 ALA A CA 1
ATOM 699 C C . ALA A 1 87 ? 44.494 -99.596 -17.980 1.00 19.53 87 ALA A C 1
ATOM 700 O O . ALA A 1 87 ? 43.369 -99.816 -18.401 1.00 24.62 87 ALA A O 1
ATOM 702 N N . ASN A 1 88 ? 45.546 -99.474 -18.777 1.00 17.81 88 ASN A N 1
ATOM 703 C CA . ASN A 1 88 ? 45.382 -99.512 -20.225 1.00 16.33 88 ASN A CA 1
ATOM 704 C C . ASN A 1 88 ? 46.020 -100.728 -20.842 1.00 18.61 88 ASN A C 1
ATOM 705 O O . ASN A 1 88 ? 46.201 -100.784 -22.055 1.00 17.73 88 ASN A O 1
ATOM 710 N N . GLY A 1 89 ? 46.360 -101.722 -20.042 1.00 18.44 89 GLY A N 1
ATOM 711 C CA . GLY A 1 89 ? 46.901 -102.979 -20.523 1.00 18.29 89 GLY A CA 1
ATOM 712 C C . GLY A 1 89 ? 48.268 -102.880 -21.182 1.00 17.71 89 GLY A C 1
ATOM 713 O O . GLY A 1 89 ? 48.549 -103.647 -22.128 1.00 20.36 89 GLY A O 1
ATOM 714 N N . MET A 1 90 ? 49.091 -101.947 -20.723 1.00 15.28 90 MET A N 1
ATOM 715 C CA . MET A 1 90 ? 50.386 -101.724 -21.362 1.00 15.88 90 MET A CA 1
ATOM 716 C C . MET A 1 90 ? 51.517 -102.446 -20.651 1.00 14.87 90 MET A C 1
ATOM 717 O O . MET A 1 90 ? 51.568 -102.410 -19.407 1.00 16.67 90 MET A O 1
ATOM 722 N N . ASP A 1 91 ? 52.468 -103.040 -21.354 1.00 14.50 91 ASP A N 1
ATOM 723 C CA . ASP A 1 91 ? 53.728 -103.439 -20.720 1.00 15.01 91 ASP A CA 1
ATOM 724 C C . ASP A 1 91 ? 54.465 -102.219 -20.175 1.00 14.12 91 ASP A C 1
ATOM 725 O O . ASP A 1 91 ? 54.260 -101.101 -20.663 1.00 14.96 91 ASP A O 1
ATOM 730 N N . ILE A 1 92 ? 55.342 -102.472 -19.216 1.00 13.73 92 ILE A N 1
ATOM 731 C CA . ILE A 1 92 ? 56.176 -101.385 -18.664 1.00 12.38 92 ILE A CA 1
ATOM 732 C C . ILE A 1 92 ? 57.646 -101.797 -18.754 1.00 11.01 92 ILE A C 1
ATOM 733 O O . ILE A 1 92 ? 57.983 -102.956 -18.432 1.00 13.69 92 ILE A O 1
ATOM 738 N N . ARG A 1 93 ? 58.499 -100.862 -19.159 1.00 13.15 93 ARG A N 1
ATOM 739 C CA . ARG A 1 93 ? 59.932 -101.043 -19.023 1.00 13.56 93 ARG A CA 1
ATOM 740 C C . ARG A 1 93 ? 60.433 -100.155 -17.884 1.00 13.84 93 ARG A C 1
ATOM 741 O O . ARG A 1 93 ? 59.897 -99.035 -17.733 1.00 12.87 93 ARG A O 1
ATOM 749 N N . PHE A 1 94 ? 61.408 -100.569 -17.088 1.00 15.13 94 PHE A N 1
ATOM 750 C CA . PHE A 1 94 ? 62.011 -99.727 -16.062 1.00 14.93 94 PHE A CA 1
ATOM 751 C C . PHE A 1 94 ? 63.295 -99.067 -16.574 1.00 15.50 94 PHE A C 1
ATOM 752 O O . PHE A 1 94 ? 64.263 -99.816 -16.802 1.00 18.84 94 PHE A O 1
ATOM 760 N N . HIS A 1 95 ? 63.345 -97.756 -16.694 1.00 15.11 95 HIS A N 1
ATOM 761 C CA . HIS A 1 95 ? 64.556 -96.994 -17.039 1.00 15.42 95 HIS A CA 1
ATOM 762 C C . HIS A 1 95 ? 64.964 -96.133 -15.852 1.00 15.29 95 HIS A C 1
ATOM 763 O O . HIS A 1 95 ? 64.245 -95.126 -15.633 1.00 15.83 95 HIS A O 1
ATOM 770 N N . THR A 1 96 ? 65.999 -96.432 -15.061 1.00 13.74 96 THR A N 1
ATOM 771 C CA . THR A 1 96 ? 66.938 -97.540 -15.150 1.00 13.56 96 THR A CA 1
ATOM 772 C C . THR A 1 96 ? 67.566 -97.751 -13.782 1.00 13.98 96 THR A C 1
ATOM 773 O O . THR A 1 96 ? 67.637 -96.771 -13.022 1.00 14.25 96 THR A O 1
ATOM 777 N N . LEU A 1 97 ? 68.010 -98.961 -13.424 1.00 13.54 97 LEU A N 1
ATOM 778 C CA . LEU A 1 97 ? 68.474 -99.137 -12.055 1.00 14.05 97 LEU A CA 1
ATOM 779 C C . LEU A 1 97 ? 69.851 -98.542 -11.812 1.00 14.87 97 LEU A C 1
ATOM 780 O O . LEU A 1 97 ? 70.140 -98.102 -10.682 1.00 17.04 97 LEU A O 1
ATOM 785 N N . VAL A 1 98 ? 70.752 -98.519 -12.783 1.00 14.89 98 VAL A N 1
ATOM 786 C CA . VAL A 1 98 ? 72.124 -98.057 -12.596 1.00 15.62 98 VAL A CA 1
ATOM 787 C C . VAL A 1 98 ? 72.626 -97.275 -13.812 1.00 15.40 98 VAL A C 1
ATOM 788 O O . VAL A 1 98 ? 72.460 -97.792 -14.970 1.00 16.50 98 VAL A O 1
ATOM 792 N N . TRP A 1 99 ? 73.210 -96.090 -13.634 1.00 15.45 99 TRP A N 1
ATOM 793 C CA . TRP A 1 99 ? 73.669 -95.263 -14.762 1.00 16.12 99 TRP A CA 1
ATOM 794 C C . TRP A 1 99 ? 74.678 -94.233 -14.258 1.00 16.86 99 TRP A C 1
ATOM 795 O O . TRP A 1 99 ? 74.472 -93.783 -13.120 1.00 21.30 99 TRP A O 1
ATOM 806 N N . HIS A 1 100 ? 75.709 -93.905 -15.034 1.00 18.49 100 HIS A N 1
ATOM 807 C CA . HIS A 1 100 ? 76.686 -92.920 -14.579 1.00 17.99 100 HIS A CA 1
ATOM 808 C C . HIS A 1 100 ? 76.139 -91.500 -14.700 1.00 20.72 100 HIS A C 1
ATOM 809 O O . HIS A 1 100 ? 76.741 -90.558 -14.177 1.00 22.52 100 HIS A O 1
ATOM 816 N N A SER A 1 101 ? 75.042 -91.372 -15.453 0.58 20.69 101 SER A N 1
ATOM 817 N N B SER A 1 101 ? 74.960 -91.308 -15.302 0.42 21.05 101 SER A N 1
ATOM 818 C CA A SER A 1 101 ? 74.518 -90.032 -15.665 0.58 20.56 101 SER A CA 1
ATOM 819 C CA B SER A 1 101 ? 74.255 -90.035 -15.375 0.42 20.51 101 SER A CA 1
ATOM 820 C C A SER A 1 101 ? 73.727 -89.591 -14.445 0.58 19.63 101 SER A C 1
ATOM 821 C C B SER A 1 101 ? 72.976 -89.992 -14.541 0.42 19.77 101 SER A C 1
ATOM 822 O O A SER A 1 101 ? 72.815 -90.280 -13.967 0.58 20.52 101 SER A O 1
ATOM 823 O O B SER A 1 101 ? 72.403 -91.040 -14.238 0.42 20.58 101 SER A O 1
ATOM 828 N N A GLN A 1 102 ? 74.109 -88.430 -13.914 0.57 18.07 102 GLN A N 1
ATOM 829 N N B GLN A 1 102 ? 72.509 -88.802 -14.186 0.43 18.10 102 GLN A N 1
ATOM 830 C CA A GLN A 1 102 ? 73.390 -87.841 -12.790 0.57 19.51 102 GLN A CA 1
ATOM 831 C CA B GLN A 1 102 ? 71.424 -88.548 -13.251 0.43 18.76 102 GLN A CA 1
ATOM 832 C C A GLN A 1 102 ? 73.281 -88.803 -11.617 0.57 18.29 102 GLN A C 1
ATOM 833 C C B GLN A 1 102 ? 71.466 -89.552 -12.085 0.43 19.38 102 GLN A C 1
ATOM 834 O O A GLN A 1 102 ? 72.180 -89.029 -11.073 0.57 15.64 102 GLN A O 1
ATOM 835 O O B GLN A 1 102 ? 70.458 -90.225 -11.881 0.43 15.50 102 GLN A O 1
ATOM 846 N N A VAL A 1 103 ? 74.413 -89.381 -11.193 0.57 17.64 103 VAL A N 1
ATOM 847 N N B VAL A 1 103 ? 72.589 -89.673 -11.401 0.43 21.51 103 VAL A N 1
ATOM 848 C CA A VAL A 1 103 ? 74.196 -90.246 -10.029 0.57 22.94 103 VAL A CA 1
ATOM 849 C CA B VAL A 1 103 ? 72.992 -90.435 -10.261 0.43 23.65 103 VAL A CA 1
ATOM 850 C C A VAL A 1 103 ? 73.803 -89.449 -8.804 0.57 23.95 103 VAL A C 1
ATOM 851 C C B VAL A 1 103 ? 73.398 -89.502 -9.086 0.43 23.93 103 VAL A C 1
ATOM 852 O O A VAL A 1 103 ? 74.505 -88.416 -8.677 0.57 25.22 103 VAL A O 1
ATOM 853 O O B VAL A 1 103 ? 74.148 -88.576 -9.344 0.43 26.24 103 VAL A O 1
ATOM 860 N N . PRO A 1 104 ? 72.870 -89.840 -7.932 1.00 23.09 104 PRO A N 1
ATOM 861 C CA . PRO A 1 104 ? 72.949 -89.104 -6.666 1.00 22.14 104 PRO A CA 1
ATOM 862 C C . PRO A 1 104 ? 74.337 -89.273 -6.063 1.00 22.73 104 PRO A C 1
ATOM 863 O O . PRO A 1 104 ? 74.898 -90.347 -5.953 1.00 23.06 104 PRO A O 1
ATOM 867 N N . GLN A 1 105 ? 74.915 -88.125 -5.750 1.00 24.54 105 GLN A N 1
ATOM 868 C CA . GLN A 1 105 ? 76.326 -88.161 -5.381 1.00 25.87 105 GLN A CA 1
ATOM 869 C C . GLN A 1 105 ? 76.575 -88.858 -4.048 1.00 23.77 105 GLN A C 1
ATOM 870 O O . GLN A 1 105 ? 77.712 -89.271 -3.794 1.00 23.42 105 GLN A O 1
ATOM 876 N N . TRP A 1 106 ? 75.523 -88.979 -3.233 1.00 20.70 106 TRP A N 1
ATOM 877 C CA . TRP A 1 106 ? 75.735 -89.623 -1.930 1.00 19.95 106 TRP A CA 1
ATOM 878 C C . TRP A 1 106 ? 76.220 -91.053 -2.138 1.00 21.10 106 TRP A C 1
ATOM 879 O O . TRP A 1 106 ? 76.923 -91.568 -1.243 1.00 22.29 106 TRP A O 1
ATOM 890 N N . PHE A 1 107 ? 75.889 -91.683 -3.272 1.00 20.92 107 PHE A N 1
ATOM 891 C CA . PHE A 1 107 ? 76.324 -93.065 -3.471 1.00 20.09 107 PHE A CA 1
ATOM 892 C C . PHE A 1 107 ? 77.829 -93.243 -3.304 1.00 22.18 107 PHE A C 1
ATOM 893 O O . PHE A 1 107 ? 78.377 -94.230 -2.793 1.00 22.63 107 PHE A O 1
ATOM 901 N N . PHE A 1 108 ? 78.543 -92.222 -3.777 1.00 23.46 108 PHE A N 1
ATOM 902 C CA . PHE A 1 108 ? 79.988 -92.351 -3.892 1.00 24.20 108 PHE A CA 1
ATOM 903 C C . PHE A 1 108 ? 80.784 -91.634 -2.810 1.00 24.98 108 PHE A C 1
ATOM 904 O O . PHE A 1 108 ? 81.999 -91.406 -3.027 1.00 28.69 108 PHE A O 1
ATOM 912 N N . LEU A 1 109 ? 80.175 -91.277 -1.683 1.00 25.18 109 LEU A N 1
ATOM 913 C CA . LEU A 1 109 ? 80.939 -90.678 -0.588 1.00 27.63 109 LEU A CA 1
ATOM 914 C C . LEU A 1 109 ? 81.274 -91.722 0.464 1.00 26.46 109 LEU A C 1
ATOM 915 O O . LEU A 1 109 ? 80.422 -92.576 0.752 1.00 30.13 109 LEU A O 1
ATOM 920 N N . ASP A 1 110 ? 82.476 -91.651 1.011 1.00 30.19 110 ASP A N 1
ATOM 921 C CA . ASP A 1 110 ? 82.825 -92.639 2.038 1.00 33.21 110 ASP A CA 1
ATOM 922 C C . ASP A 1 110 ? 82.173 -92.272 3.368 1.00 34.68 110 ASP A C 1
ATOM 923 O O . ASP A 1 110 ? 81.363 -91.351 3.515 1.00 35.29 110 ASP A O 1
ATOM 928 N N . LYS A 1 111 ? 82.530 -93.015 4.420 1.00 39.84 111 LYS A N 1
ATOM 929 C CA . LYS A 1 111 ? 81.830 -92.730 5.666 1.00 42.61 111 LYS A CA 1
ATOM 930 C C . LYS A 1 111 ? 82.180 -91.365 6.231 1.00 43.10 111 LYS A C 1
ATOM 931 O O . LYS A 1 111 ? 81.459 -90.801 7.062 1.00 43.20 111 LYS A O 1
ATOM 937 N N . GLU A 1 112 ? 83.318 -90.839 5.792 1.00 43.42 112 GLU A N 1
ATOM 938 C CA . GLU A 1 112 ? 83.718 -89.522 6.264 1.00 48.26 112 GLU A CA 1
ATOM 939 C C . GLU A 1 112 ? 83.196 -88.429 5.350 1.00 43.72 112 GLU A C 1
ATOM 940 O O . GLU A 1 112 ? 83.624 -87.283 5.501 1.00 49.66 112 GLU A O 1
ATOM 946 N N . GLY A 1 113 ? 82.312 -88.787 4.420 1.00 39.69 113 GLY A N 1
ATOM 947 C CA . GLY A 1 113 ? 81.845 -87.769 3.492 1.00 41.02 113 GLY A CA 1
ATOM 948 C C . GLY A 1 113 ? 82.835 -87.330 2.432 1.00 39.62 113 GLY A C 1
ATOM 949 O O . GLY A 1 113 ? 82.640 -86.293 1.780 1.00 39.13 113 GLY A O 1
ATOM 950 N N . LYS A 1 114 ? 83.907 -88.064 2.182 1.00 38.12 114 LYS A N 1
ATOM 951 C CA . LYS A 1 114 ? 84.808 -87.733 1.086 1.00 36.31 114 LYS A CA 1
ATOM 952 C C . LYS A 1 114 ? 84.554 -88.642 -0.119 1.00 33.94 114 LYS A C 1
ATOM 953 O O . LYS A 1 114 ? 84.010 -89.732 0.029 1.00 33.68 114 LYS A O 1
ATOM 955 N N . PRO A 1 115 ? 84.965 -88.202 -1.301 1.00 34.44 115 PRO A N 1
ATOM 956 C CA . PRO A 1 115 ? 84.734 -88.994 -2.511 1.00 34.16 115 PRO A CA 1
ATOM 957 C C . PRO A 1 115 ? 85.540 -90.282 -2.426 1.00 31.26 115 PRO A C 1
ATOM 958 O O . PRO A 1 115 ? 86.746 -90.202 -2.246 1.00 32.79 115 PRO A O 1
ATOM 962 N N . MET A 1 116 ? 84.867 -91.417 -2.536 1.00 29.82 116 MET A N 1
ATOM 963 C CA . MET A 1 116 ? 85.538 -92.711 -2.563 1.00 28.47 116 MET A CA 1
ATOM 964 C C . MET A 1 116 ? 86.588 -92.788 -3.665 1.00 29.52 116 MET A C 1
ATOM 965 O O . MET A 1 116 ? 87.609 -93.467 -3.493 1.00 32.18 116 MET A O 1
ATOM 970 N N . VAL A 1 117 ? 86.329 -92.101 -4.798 1.00 30.55 117 VAL A N 1
ATOM 971 C CA . VAL A 1 117 ? 87.347 -92.210 -5.856 1.00 31.81 117 VAL A CA 1
ATOM 972 C C . VAL A 1 117 ? 88.685 -91.646 -5.431 1.00 32.88 117 VAL A C 1
ATOM 973 O O . VAL A 1 117 ? 89.729 -91.939 -6.037 1.00 36.18 117 VAL A O 1
ATOM 977 N N . ASN A 1 118 ? 88.781 -90.822 -4.393 1.00 34.83 118 ASN A N 1
ATOM 978 C CA . ASN A 1 118 ? 90.115 -90.324 -4.092 1.00 36.75 118 ASN A CA 1
ATOM 979 C C . ASN A 1 118 ? 90.868 -91.213 -3.102 1.00 37.84 118 ASN A C 1
ATOM 980 O O . ASN A 1 118 ? 92.057 -90.960 -2.885 1.00 42.48 118 ASN A O 1
ATOM 985 N N . GLU A 1 119 ? 90.218 -92.205 -2.521 1.00 36.56 119 GLU A N 1
ATOM 986 C CA . GLU A 1 119 ? 90.844 -93.029 -1.492 1.00 37.24 119 GLU A CA 1
ATOM 987 C C . GLU A 1 119 ? 92.033 -93.781 -2.060 1.00 40.85 119 GLU A C 1
ATOM 988 O O . GLU A 1 119 ? 91.984 -94.361 -3.143 1.00 42.47 119 GLU A O 1
ATOM 994 N N . THR A 1 120 ? 93.162 -93.792 -1.347 1.00 44.89 120 THR A N 1
ATOM 995 C CA . THR A 1 120 ? 94.339 -94.463 -1.885 1.00 48.82 120 THR A CA 1
ATOM 996 C C . THR A 1 120 ? 94.710 -95.697 -1.069 1.00 52.41 120 THR A C 1
ATOM 997 O O . THR A 1 120 ? 95.430 -96.588 -1.540 1.00 53.85 120 THR A O 1
ATOM 1001 N N . ASP A 1 121 ? 94.220 -95.720 0.175 1.00 53.05 121 ASP A N 1
ATOM 1002 C CA . ASP A 1 121 ? 94.541 -96.929 0.925 1.00 51.24 121 ASP A CA 1
ATOM 1003 C C . ASP A 1 121 ? 93.649 -98.062 0.405 1.00 49.37 121 ASP A C 1
ATOM 1004 O O . ASP A 1 121 ? 92.442 -98.033 0.314 1.00 49.12 121 ASP A O 1
ATOM 1009 N N . PRO A 1 122 ? 94.414 -99.107 0.135 1.00 49.77 122 PRO A N 1
ATOM 1010 C CA . PRO A 1 122 ? 93.883 -100.320 -0.466 1.00 48.67 122 PRO A CA 1
ATOM 1011 C C . PRO A 1 122 ? 92.822 -100.937 0.436 1.00 47.84 122 PRO A C 1
ATOM 1012 O O . PRO A 1 122 ? 91.722 -101.324 0.032 1.00 51.52 122 PRO A O 1
ATOM 1016 N N . VAL A 1 123 ? 93.120 -101.047 1.728 1.00 48.17 123 VAL A N 1
ATOM 1017 C CA . VAL A 1 123 ? 92.116 -101.642 2.605 1.00 48.10 123 VAL A CA 1
ATOM 1018 C C . VAL A 1 123 ? 90.845 -100.826 2.641 1.00 44.75 123 VAL A C 1
ATOM 1019 O O . VAL A 1 123 ? 89.729 -101.352 2.600 1.00 42.49 123 VAL A O 1
ATOM 1023 N N . LYS A 1 124 ? 91.029 -99.504 2.697 1.00 41.81 124 LYS A N 1
ATOM 1024 C CA . LYS A 1 124 ? 89.871 -98.610 2.722 1.00 38.24 124 LYS A CA 1
ATOM 1025 C C . LYS A 1 124 ? 89.167 -98.578 1.369 1.00 36.11 124 LYS A C 1
ATOM 1026 O O . LYS A 1 124 ? 87.976 -98.305 1.305 1.00 34.00 124 LYS A O 1
ATOM 1032 N N . ARG A 1 125 ? 89.905 -98.834 0.290 1.00 36.79 125 ARG A N 1
ATOM 1033 C CA . ARG A 1 125 ? 89.265 -98.840 -1.025 1.00 34.73 125 ARG A CA 1
ATOM 1034 C C . ARG A 1 125 ? 88.373 -100.077 -1.080 1.00 34.44 125 ARG A C 1
ATOM 1035 O O . ARG A 1 125 ? 87.265 -100.020 -1.621 1.00 32.93 125 ARG A O 1
ATOM 1043 N N . GLU A 1 126 ? 88.861 -101.178 -0.515 1.00 34.77 126 GLU A N 1
ATOM 1044 C CA . GLU A 1 126 ? 88.070 -102.405 -0.547 1.00 35.25 126 GLU A CA 1
ATOM 1045 C C . GLU A 1 126 ? 86.809 -102.239 0.290 1.00 32.97 126 GLU A C 1
ATOM 1046 O O . GLU A 1 126 ? 85.727 -102.710 -0.076 1.00 29.30 126 GLU A O 1
ATOM 1052 N N . GLN A 1 127 ? 86.924 -101.550 1.423 1.00 32.23 127 GLN A N 1
ATOM 1053 C CA . GLN A 1 127 ? 85.787 -101.194 2.262 1.00 31.40 127 GLN A CA 1
ATOM 1054 C C . GLN A 1 127 ? 84.763 -100.325 1.531 1.00 29.66 127 GLN A C 1
ATOM 1055 O O . GLN A 1 127 ? 83.542 -100.538 1.655 1.00 27.28 127 GLN A O 1
ATOM 1061 N N . ASN A 1 128 ? 85.232 -99.343 0.759 1.00 29.58 128 ASN A N 1
ATOM 1062 C CA . ASN A 1 128 ? 84.367 -98.485 -0.039 1.00 28.78 128 ASN A CA 1
ATOM 1063 C C . ASN A 1 128 ? 83.628 -99.280 -1.108 1.00 28.48 128 ASN A C 1
ATOM 1064 O O . ASN A 1 128 ? 82.462 -99.009 -1.395 1.00 26.98 128 ASN A O 1
ATOM 1069 N N . LYS A 1 129 ? 84.337 -100.246 -1.701 1.00 27.31 129 LYS A N 1
ATOM 1070 C CA . LYS A 1 129 ? 83.706 -101.077 -2.720 1.00 26.18 129 LYS A CA 1
ATOM 1071 C C . LYS A 1 129 ? 82.504 -101.806 -2.123 1.00 24.67 129 LYS A C 1
ATOM 1072 O O . LYS A 1 129 ? 81.384 -101.851 -2.660 1.00 25.28 129 LYS A O 1
ATOM 1078 N N . GLN A 1 130 ? 82.731 -102.415 -0.945 1.00 24.79 130 GLN A N 1
ATOM 1079 C CA . GLN A 1 130 ? 81.653 -103.186 -0.321 1.00 25.46 130 GLN A CA 1
ATOM 1080 C C . GLN A 1 130 ? 80.476 -102.308 0.095 1.00 24.82 130 GLN A C 1
ATOM 1081 O O . GLN A 1 130 ? 79.318 -102.722 -0.013 1.00 24.10 130 GLN A O 1
ATOM 1087 N N . LEU A 1 131 ? 80.787 -101.109 0.568 1.00 24.99 131 LEU A N 1
ATOM 1088 C CA . LEU A 1 131 ? 79.789 -100.110 0.983 1.00 24.58 131 LEU A CA 1
ATOM 1089 C C . LEU A 1 131 ? 78.966 -99.743 -0.246 1.00 23.06 131 LEU A C 1
ATOM 1090 O O . LEU A 1 131 ? 77.741 -99.794 -0.230 1.00 23.69 131 LEU A O 1
ATOM 1095 N N . LEU A 1 132 ? 79.647 -99.401 -1.329 1.00 22.03 132 LEU A N 1
ATOM 1096 C CA . LEU A 1 132 ? 78.938 -99.024 -2.542 1.00 21.76 132 LEU A CA 1
ATOM 1097 C C . LEU A 1 132 ? 78.073 -100.166 -3.058 1.00 20.84 132 LEU A C 1
ATOM 1098 O O . LEU A 1 132 ? 76.928 -99.915 -3.465 1.00 20.83 132 LEU A O 1
ATOM 1103 N N . LEU A 1 133 ? 78.608 -101.405 -3.041 1.00 21.79 133 LEU A N 1
ATOM 1104 C CA . LEU A 1 133 ? 77.792 -102.497 -3.587 1.00 22.08 133 LEU A CA 1
ATOM 1105 C C . LEU A 1 133 ? 76.573 -102.738 -2.706 1.00 22.42 133 LEU A C 1
ATOM 1106 O O . LEU A 1 133 ? 75.506 -103.159 -3.167 1.00 21.99 133 LEU A O 1
ATOM 1111 N N . LYS A 1 134 ? 76.770 -102.459 -1.398 1.00 22.60 134 LYS A N 1
ATOM 1112 C CA . LYS A 1 134 ? 75.616 -102.648 -0.523 1.00 21.60 134 LYS A CA 1
ATOM 1113 C C . LYS A 1 134 ? 74.569 -101.571 -0.792 1.00 21.13 134 LYS A C 1
ATOM 1114 O O . LYS A 1 134 ? 73.369 -101.875 -0.823 1.00 20.37 134 LYS A O 1
ATOM 1123 N N . ARG A 1 135 ? 75.016 -100.327 -0.984 1.00 20.80 135 ARG A N 1
ATOM 1124 C CA . ARG A 1 135 ? 74.048 -99.287 -1.336 1.00 20.05 135 ARG A CA 1
ATOM 1125 C C . ARG A 1 135 ? 73.319 -99.604 -2.641 1.00 17.28 135 ARG A C 1
ATOM 1126 O O . ARG A 1 135 ? 72.095 -99.370 -2.804 1.00 18.54 135 ARG A O 1
ATOM 1134 N N . LEU A 1 136 ? 74.096 -100.119 -3.595 1.00 17.29 136 LEU A N 1
ATOM 1135 C CA . LEU A 1 136 ? 73.486 -100.509 -4.862 1.00 17.34 136 LEU A CA 1
ATOM 1136 C C . LEU A 1 136 ? 72.423 -101.588 -4.702 1.00 17.15 136 LEU A C 1
ATOM 1137 O O . LEU A 1 136 ? 71.342 -101.525 -5.287 1.00 16.87 136 LEU A O 1
ATOM 1142 N N . GLU A 1 137 ? 72.780 -102.607 -3.902 1.00 18.29 137 GLU A N 1
ATOM 1143 C CA . GLU A 1 137 ? 71.820 -103.682 -3.679 1.00 18.21 137 GLU A CA 1
ATOM 1144 C C . GLU A 1 137 ? 70.572 -103.133 -3.003 1.00 17.78 137 GLU A C 1
ATOM 1145 O O . GLU A 1 137 ? 69.435 -103.521 -3.337 1.00 17.95 137 GLU A O 1
ATOM 1151 N N . THR A 1 138 ? 70.709 -102.219 -2.032 1.00 18.02 138 THR A N 1
ATOM 1152 C CA . THR A 1 138 ? 69.505 -101.726 -1.362 1.00 16.59 138 THR A CA 1
ATOM 1153 C C . THR A 1 138 ? 68.647 -100.869 -2.280 1.00 15.31 138 THR A C 1
ATOM 1154 O O . THR A 1 138 ? 67.406 -100.897 -2.224 1.00 15.51 138 THR A O 1
ATOM 1158 N N . HIS A 1 139 ? 69.278 -100.107 -3.169 1.00 15.71 139 HIS A N 1
ATOM 1159 C CA . HIS A 1 139 ? 68.512 -99.293 -4.124 1.00 13.79 139 HIS A CA 1
ATOM 1160 C C . HIS A 1 139 ? 67.648 -100.205 -5.010 1.00 13.52 139 HIS A C 1
ATOM 1161 O O . HIS A 1 139 ? 66.429 -100.027 -5.215 1.00 15.29 139 HIS A O 1
ATOM 1168 N N . ILE A 1 140 ? 68.285 -101.231 -5.564 1.00 15.20 140 ILE A N 1
ATOM 1169 C CA . ILE A 1 140 ? 67.608 -102.153 -6.491 1.00 14.69 140 ILE A CA 1
ATOM 1170 C C . ILE A 1 140 ? 66.550 -102.954 -5.734 1.00 14.82 140 ILE A C 1
ATOM 1171 O O . ILE A 1 140 ? 65.403 -103.087 -6.194 1.00 16.14 140 ILE A O 1
ATOM 1176 N N . LYS A 1 141 ? 66.926 -103.480 -4.537 1.00 14.93 141 LYS A N 1
ATOM 1177 C CA . LYS A 1 141 ? 65.986 -104.236 -3.717 1.00 14.47 141 LYS A CA 1
ATOM 1178 C C . LYS A 1 141 ? 64.689 -103.464 -3.488 1.00 14.36 141 LYS A C 1
ATOM 1179 O O . LYS A 1 141 ? 63.575 -103.980 -3.653 1.00 15.78 141 LYS A O 1
ATOM 1185 N N . THR A 1 142 ? 64.796 -102.205 -3.076 1.00 15.14 142 THR A N 1
ATOM 1186 C CA . THR A 1 142 ? 63.606 -101.417 -2.699 1.00 14.30 142 THR A CA 1
ATOM 1187 C C . THR A 1 142 ? 62.698 -101.230 -3.914 1.00 13.54 142 THR A C 1
ATOM 1188 O O . THR A 1 142 ? 61.482 -101.362 -3.816 1.00 15.13 142 THR A O 1
ATOM 1192 N N . ILE A 1 143 ? 63.315 -100.912 -5.086 1.00 14.23 143 ILE A N 1
ATOM 1193 C CA . ILE A 1 143 ? 62.540 -100.660 -6.312 1.00 14.73 143 ILE A CA 1
ATOM 1194 C C . ILE A 1 143 ? 61.914 -101.947 -6.815 1.00 14.08 143 ILE A C 1
ATOM 1195 O O . ILE A 1 143 ? 60.716 -102.012 -7.163 1.00 15.05 143 ILE A O 1
ATOM 1200 N N . VAL A 1 144 ? 62.689 -103.043 -6.869 1.00 14.86 144 VAL A N 1
ATOM 1201 C CA . VAL A 1 144 ? 62.159 -104.287 -7.442 1.00 14.93 144 VAL A CA 1
ATOM 1202 C C . VAL A 1 144 ? 61.124 -104.879 -6.498 1.00 13.41 144 VAL A C 1
ATOM 1203 O O . VAL A 1 144 ? 60.124 -105.434 -6.967 1.00 16.41 144 VAL A O 1
ATOM 1207 N N . GLU A 1 145 ? 61.307 -104.779 -5.181 1.00 13.95 145 GLU A N 1
ATOM 1208 C CA . GLU A 1 145 ? 60.284 -105.305 -4.259 1.00 12.66 145 GLU A CA 1
ATOM 1209 C C . GLU A 1 145 ? 58.982 -104.552 -4.466 1.00 12.94 145 GLU A C 1
ATOM 1210 O O . GLU A 1 145 ? 57.906 -105.138 -4.251 1.00 14.97 145 GLU A O 1
ATOM 1216 N N . ARG A 1 146 ? 59.041 -103.279 -4.890 1.00 12.59 146 ARG A N 1
ATOM 1217 C CA . ARG A 1 146 ? 57.777 -102.550 -5.076 1.00 12.74 146 ARG A CA 1
ATOM 1218 C C . ARG A 1 146 ? 57.081 -102.897 -6.402 1.00 14.17 146 ARG A C 1
ATOM 1219 O O . ARG A 1 146 ? 55.853 -102.961 -6.428 1.00 18.07 146 ARG A O 1
ATOM 1227 N N . TYR A 1 147 ? 57.855 -103.104 -7.472 1.00 15.12 147 TYR A N 1
ATOM 1228 C CA . TYR A 1 147 ? 57.282 -103.169 -8.823 1.00 12.85 147 TYR A CA 1
ATOM 1229 C C . TYR A 1 147 ? 57.406 -104.535 -9.482 1.00 14.40 147 TYR A C 1
ATOM 1230 O O . TYR A 1 147 ? 57.036 -104.666 -10.641 1.00 15.93 147 TYR A O 1
ATOM 1239 N N . LYS A 1 148 ? 57.890 -105.567 -8.810 1.00 15.65 148 LYS A N 1
ATOM 1240 C CA . LYS A 1 148 ? 58.150 -106.844 -9.487 1.00 15.49 148 LYS A CA 1
ATOM 1241 C C . LYS A 1 148 ? 56.906 -107.488 -10.070 1.00 16.53 148 LYS A C 1
ATOM 1242 O O . LYS A 1 148 ? 57.035 -108.299 -11.018 1.00 18.44 148 LYS A O 1
ATOM 1249 N N . ASP A 1 149 ? 55.719 -107.170 -9.546 1.00 16.08 149 ASP A N 1
ATOM 1250 C CA . ASP A 1 149 ? 54.522 -107.769 -10.141 1.00 17.83 149 ASP A CA 1
ATOM 1251 C C . ASP A 1 149 ? 53.874 -106.912 -11.240 1.00 19.43 149 ASP A C 1
ATOM 1252 O O . ASP A 1 149 ? 52.892 -107.321 -11.878 1.00 18.67 149 ASP A O 1
ATOM 1257 N N . ASP A 1 150 ? 54.381 -105.723 -11.473 1.00 15.31 150 ASP A N 1
ATOM 1258 C CA . ASP A 1 150 ? 53.857 -104.781 -12.423 1.00 15.90 150 ASP A CA 1
ATOM 1259 C C . ASP A 1 150 ? 54.759 -104.564 -13.637 1.00 14.82 150 ASP A C 1
ATOM 1260 O O . ASP A 1 150 ? 54.200 -104.269 -14.710 1.00 17.31 150 ASP A O 1
ATOM 1265 N N . ILE A 1 151 ? 56.083 -104.645 -13.466 1.00 14.48 151 ILE A N 1
ATOM 1266 C CA . ILE A 1 151 ? 56.999 -104.229 -14.540 1.00 14.58 151 ILE A CA 1
ATOM 1267 C C . ILE A 1 151 ? 57.743 -105.452 -15.052 1.00 14.89 151 ILE A C 1
ATOM 1268 O O . ILE A 1 151 ? 58.477 -106.114 -14.297 1.00 15.51 151 ILE A O 1
ATOM 1273 N N . LYS A 1 152 ? 57.522 -105.754 -16.347 1.00 15.22 152 LYS A N 1
ATOM 1274 C CA . LYS A 1 152 ? 58.122 -106.956 -16.908 1.00 16.64 152 LYS A CA 1
ATOM 1275 C C . LYS A 1 152 ? 59.574 -106.733 -17.333 1.00 16.50 152 LYS A C 1
ATOM 1276 O O . LYS A 1 152 ? 60.371 -107.684 -17.175 1.00 18.23 152 LYS A O 1
ATOM 1288 N N . TYR A 1 153 ? 59.915 -105.553 -17.851 1.00 14.75 153 TYR A N 1
ATOM 1289 C CA . TYR A 1 153 ? 61.211 -105.388 -18.522 1.00 13.03 153 TYR A CA 1
ATOM 1290 C C . TYR A 1 153 ? 62.059 -104.369 -17.767 1.00 13.44 153 TYR A C 1
ATOM 1291 O O . TYR A 1 153 ? 61.541 -103.291 -17.502 1.00 13.73 153 TYR A O 1
ATOM 1300 N N . TRP A 1 154 ? 63.313 -104.716 -17.468 1.00 13.23 154 TRP A N 1
ATOM 1301 C CA . TRP A 1 154 ? 64.159 -103.846 -16.668 1.00 13.55 154 TRP A CA 1
ATOM 1302 C C . TRP A 1 154 ? 65.494 -103.500 -17.321 1.00 13.67 154 TRP A C 1
ATOM 1303 O O . TRP A 1 154 ? 66.228 -104.440 -17.659 1.00 15.62 154 TRP A O 1
ATOM 1314 N N . ASP A 1 155 ? 65.811 -102.213 -17.485 1.00 14.36 155 ASP A N 1
ATOM 1315 C CA . ASP A 1 155 ? 67.137 -101.741 -17.842 1.00 14.26 155 ASP A CA 1
ATOM 1316 C C . ASP A 1 155 ? 67.924 -101.768 -16.539 1.00 15.07 155 ASP A C 1
ATOM 1317 O O . ASP A 1 155 ? 67.924 -100.781 -15.779 1.00 16.70 155 ASP A O 1
ATOM 1322 N N . VAL A 1 156 ? 68.549 -102.896 -16.242 1.00 13.29 156 VAL A N 1
ATOM 1323 C CA . VAL A 1 156 ? 69.280 -103.052 -14.984 1.00 13.43 156 VAL A CA 1
ATOM 1324 C C . VAL A 1 156 ? 70.528 -102.190 -14.963 1.00 13.71 156 VAL A C 1
ATOM 1325 O O . VAL A 1 156 ? 70.801 -101.536 -13.943 1.00 15.11 156 VAL A O 1
ATOM 1329 N N . VAL A 1 157 ? 71.300 -102.189 -16.056 1.00 15.67 157 VAL A N 1
ATOM 1330 C CA . VAL A 1 157 ? 72.436 -101.266 -16.159 1.00 14.67 157 VAL A CA 1
ATOM 1331 C C . VAL A 1 157 ? 72.300 -100.541 -17.518 1.00 16.09 157 VAL A C 1
ATOM 1332 O O . VAL A 1 157 ? 71.749 -101.093 -18.457 1.00 16.89 157 VAL A O 1
ATOM 1336 N N . ASN A 1 158 ? 72.803 -99.327 -17.531 1.00 15.67 158 ASN A N 1
ATOM 1337 C CA . ASN A 1 158 ? 72.729 -98.406 -18.665 1.00 14.94 158 ASN A CA 1
ATOM 1338 C C . ASN A 1 158 ? 74.096 -97.844 -19.002 1.00 16.20 158 ASN A C 1
ATOM 1339 O O . ASN A 1 158 ? 74.754 -97.322 -18.070 1.00 16.89 158 ASN A O 1
ATOM 1344 N N . GLU A 1 159 ? 74.548 -97.958 -20.240 1.00 14.78 159 GLU A N 1
ATOM 1345 C CA . GLU A 1 159 ? 75.739 -97.284 -20.769 1.00 17.09 159 GLU A CA 1
ATOM 1346 C C . GLU A 1 159 ? 76.982 -97.716 -20.025 1.00 17.27 159 GLU A C 1
ATOM 1347 O O . GLU A 1 159 ? 77.820 -96.866 -19.709 1.00 17.83 159 GLU A O 1
ATOM 1353 N N . VAL A 1 160 ? 77.142 -99.025 -19.744 1.00 17.27 160 VAL A N 1
A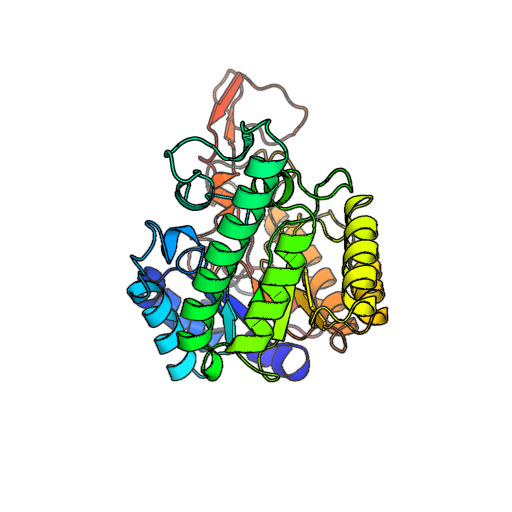TOM 1354 C CA . VAL A 1 160 ? 78.299 -99.373 -18.888 1.00 17.11 160 VAL A CA 1
ATOM 1355 C C . VAL A 1 160 ? 79.517 -99.669 -19.747 1.00 18.15 160 VAL A C 1
ATOM 1356 O O . VAL A 1 160 ? 80.607 -99.870 -19.173 1.00 19.59 160 VAL A O 1
ATOM 1360 N N . VAL A 1 161 ? 79.359 -99.680 -21.064 1.00 18.12 161 VAL A N 1
ATOM 1361 C CA . VAL A 1 161 ? 80.514 -99.844 -21.937 1.00 20.08 161 VAL A CA 1
ATOM 1362 C C . VAL A 1 161 ? 80.901 -98.531 -22.617 1.00 19.65 161 VAL A C 1
ATOM 1363 O O . VAL A 1 161 ? 80.033 -97.837 -23.153 1.00 23.32 161 VAL A O 1
ATOM 1367 N N . GLY A 1 162 ? 82.183 -98.145 -22.646 1.00 21.12 162 GLY A N 1
ATOM 1368 C CA . GLY A 1 162 ? 82.543 -96.866 -23.255 1.00 20.72 162 GLY A CA 1
ATOM 1369 C C . GLY A 1 162 ? 82.623 -96.920 -24.761 1.00 19.50 162 GLY A C 1
ATOM 1370 O O . GLY A 1 162 ? 82.746 -97.979 -25.354 1.00 20.84 162 GLY A O 1
ATOM 1371 N N . ASP A 1 163 ? 82.554 -95.763 -25.413 1.00 20.76 163 ASP A N 1
ATOM 1372 C CA . ASP A 1 163 ? 82.662 -95.649 -26.857 1.00 21.00 163 ASP A CA 1
ATOM 1373 C C . ASP A 1 163 ? 84.056 -96.081 -27.322 1.00 22.60 163 ASP A C 1
ATOM 1374 O O . ASP A 1 163 ? 84.291 -96.399 -28.501 1.00 24.94 163 ASP A O 1
ATOM 1379 N N . ASP A 1 164 ? 85.012 -96.128 -26.382 1.00 24.35 164 ASP A N 1
ATOM 1380 C CA . ASP A 1 164 ? 86.349 -96.600 -26.772 1.00 24.01 164 ASP A CA 1
ATOM 1381 C C . ASP A 1 164 ? 86.483 -98.123 -26.637 1.00 22.83 164 ASP A C 1
ATOM 1382 O O . ASP A 1 164 ? 87.562 -98.649 -26.866 1.00 25.80 164 ASP A O 1
ATOM 1387 N N . GLY A 1 165 ? 85.404 -98.828 -26.261 1.00 23.48 165 GLY A N 1
ATOM 1388 C CA . GLY A 1 165 ? 85.465 -100.275 -26.251 1.00 22.92 165 GLY A CA 1
ATOM 1389 C C . GLY A 1 165 ? 86.029 -100.790 -24.932 1.00 27.64 165 GLY A C 1
ATOM 1390 O O . GLY A 1 165 ? 86.239 -101.994 -24.770 1.00 30.32 165 GLY A O 1
ATOM 1391 N N . LYS A 1 166 ? 86.271 -99.865 -24.015 1.00 27.77 166 LYS A N 1
ATOM 1392 C CA . LYS A 1 166 ? 86.649 -100.250 -22.653 1.00 25.16 166 LYS A CA 1
ATOM 1393 C C . LYS A 1 166 ? 85.415 -100.041 -21.755 1.00 21.96 166 LYS A C 1
ATOM 1394 O O . LYS A 1 166 ? 84.493 -99.315 -22.129 1.00 23.26 166 LYS A O 1
ATOM 1400 N N . LEU A 1 167 ? 85.441 -100.696 -20.600 1.00 22.23 167 LEU A N 1
ATOM 1401 C CA . LEU A 1 167 ? 84.321 -100.452 -19.688 1.00 21.26 167 LEU A CA 1
ATOM 1402 C C . LEU A 1 167 ? 84.303 -98.963 -19.373 1.00 22.07 167 LEU A C 1
ATOM 1403 O O . LEU A 1 167 ? 85.379 -98.361 -19.345 1.00 25.49 167 LEU A O 1
ATOM 1408 N N . ARG A 1 168 ? 83.120 -98.373 -19.207 1.00 22.32 168 ARG A N 1
ATOM 1409 C CA . ARG A 1 168 ? 83.061 -96.931 -18.927 1.00 21.65 168 ARG A CA 1
ATOM 1410 C C . ARG A 1 168 ? 83.654 -96.701 -17.529 1.00 24.38 168 ARG A C 1
ATOM 1411 O O . ARG A 1 168 ? 83.293 -97.386 -16.555 1.00 24.93 168 ARG A O 1
ATOM 1419 N N . ASN A 1 169 ? 84.589 -95.745 -17.438 1.00 25.34 169 ASN A N 1
ATOM 1420 C CA . ASN A 1 169 ? 85.317 -95.529 -16.202 1.00 24.29 169 ASN A CA 1
ATOM 1421 C C . ASN A 1 169 ? 84.584 -94.525 -15.327 1.00 23.33 169 ASN A C 1
ATOM 1422 O O . ASN A 1 169 ? 85.125 -93.512 -14.867 1.00 26.83 169 ASN A O 1
ATOM 1427 N N . SER A 1 170 ? 83.319 -94.820 -15.074 1.00 23.01 170 SER A N 1
ATOM 1428 C CA . SER A 1 170 ? 82.505 -94.008 -14.162 1.00 21.79 170 SER A CA 1
ATOM 1429 C C . SER A 1 170 ? 82.874 -94.280 -12.714 1.00 20.48 170 SER A C 1
ATOM 1430 O O . SER A 1 170 ? 83.609 -95.243 -12.442 1.00 22.62 170 SER A O 1
ATOM 1433 N N . PRO A 1 171 ? 82.457 -93.498 -11.743 1.00 22.45 171 PRO A N 1
ATOM 1434 C CA . PRO A 1 171 ? 82.770 -93.855 -10.346 1.00 22.43 171 PRO A CA 1
ATOM 1435 C C . PRO A 1 171 ? 82.337 -95.262 -9.955 1.00 21.04 171 PRO A C 1
ATOM 1436 O O . PRO A 1 171 ? 82.990 -95.895 -9.122 1.00 23.24 171 PRO A O 1
ATOM 1440 N N . TRP A 1 172 ? 81.246 -95.760 -10.535 1.00 23.21 172 TRP A N 1
ATOM 1441 C CA . TRP A 1 172 ? 80.803 -97.138 -10.310 1.00 20.71 172 TRP A CA 1
ATOM 1442 C C . TRP A 1 172 ? 81.987 -98.089 -10.531 1.00 21.50 172 TRP A C 1
ATOM 1443 O O . TRP A 1 172 ? 82.338 -98.935 -9.714 1.00 22.02 172 TRP A O 1
ATOM 1454 N N . TYR A 1 173 ? 82.603 -97.914 -11.717 1.00 21.79 173 TYR A N 1
ATOM 1455 C CA . TYR A 1 173 ? 83.666 -98.826 -12.122 1.00 20.89 173 TYR A CA 1
ATOM 1456 C C . TYR A 1 173 ? 84.978 -98.565 -11.368 1.00 23.38 173 TYR A C 1
ATOM 1457 O O . TYR A 1 173 ? 85.729 -99.465 -10.954 1.00 22.96 173 TYR A O 1
ATOM 1466 N N . GLN A 1 174 ? 85.243 -97.264 -11.183 1.00 23.70 174 GLN A N 1
ATOM 1467 C CA . GLN A 1 174 ? 86.444 -96.876 -10.446 1.00 24.98 174 GLN A CA 1
ATOM 1468 C C . GLN A 1 174 ? 86.455 -97.419 -9.023 1.00 25.09 174 GLN A C 1
ATOM 1469 O O . GLN A 1 174 ? 87.477 -97.887 -8.500 1.00 26.80 174 GLN A O 1
ATOM 1475 N N . ILE A 1 175 ? 85.294 -97.318 -8.370 1.00 24.29 175 ILE A N 1
ATOM 1476 C CA . ILE A 1 175 ? 85.239 -97.743 -6.965 1.00 24.24 175 ILE A CA 1
ATOM 1477 C C . ILE A 1 175 ? 85.082 -99.250 -6.856 1.00 25.93 175 ILE A C 1
ATOM 1478 O O . ILE A 1 175 ? 85.706 -99.887 -5.982 1.00 28.05 175 ILE A O 1
ATOM 1483 N N . ALA A 1 176 ? 84.266 -99.874 -7.710 1.00 25.05 176 ALA A N 1
ATOM 1484 C CA . ALA A 1 176 ? 83.904 -101.273 -7.480 1.00 25.36 176 ALA A CA 1
ATOM 1485 C C . ALA A 1 176 ? 84.347 -102.237 -8.554 1.00 23.87 176 ALA A C 1
ATOM 1486 O O . ALA A 1 176 ? 84.239 -103.472 -8.403 1.00 27.69 176 ALA A O 1
ATOM 1488 N N . GLY A 1 177 ? 84.838 -101.743 -9.701 1.00 23.38 177 GLY A N 1
ATOM 1489 C CA . GLY A 1 177 ? 85.259 -102.692 -10.722 1.00 23.98 177 GLY A CA 1
ATOM 1490 C C . GLY A 1 177 ? 84.051 -103.341 -11.389 1.00 24.51 177 GLY A C 1
ATOM 1491 O O . GLY A 1 177 ? 82.914 -102.914 -11.169 1.00 24.31 177 GLY A O 1
ATOM 1492 N N . ILE A 1 178 ? 84.257 -104.365 -12.200 1.00 25.49 178 ILE A N 1
ATOM 1493 C CA . ILE A 1 178 ? 83.195 -105.026 -12.938 1.00 23.97 178 ILE A CA 1
ATOM 1494 C C . ILE A 1 178 ? 82.131 -105.578 -12.002 1.00 24.47 178 ILE A C 1
ATOM 1495 O O . ILE A 1 178 ? 80.995 -105.784 -12.472 1.00 24.23 178 ILE A O 1
ATOM 1500 N N . ASP A 1 179 ? 82.449 -105.785 -10.729 1.00 23.82 179 ASP A N 1
ATOM 1501 C CA . ASP A 1 179 ? 81.436 -106.347 -9.847 1.00 23.95 179 ASP A CA 1
ATOM 1502 C C . ASP A 1 179 ? 80.202 -105.478 -9.718 1.00 21.33 179 ASP A C 1
ATOM 1503 O O . ASP A 1 179 ? 79.152 -106.024 -9.313 1.00 22.90 179 ASP A O 1
ATOM 1508 N N . TYR A 1 180 ? 80.178 -104.178 -9.979 1.00 21.54 180 TYR A N 1
ATOM 1509 C CA . TYR A 1 180 ? 78.887 -103.487 -9.797 1.00 21.24 180 TYR A CA 1
ATOM 1510 C C . TYR A 1 180 ? 77.861 -103.941 -10.825 1.00 19.05 180 TYR A C 1
ATOM 1511 O O . TYR A 1 180 ? 76.660 -103.919 -10.521 1.00 19.70 180 TYR A O 1
ATOM 1520 N N . ILE A 1 181 ? 78.289 -104.332 -12.009 1.00 18.85 181 ILE A N 1
ATOM 1521 C CA . ILE A 1 181 ? 77.387 -104.857 -13.033 1.00 17.34 181 ILE A CA 1
ATOM 1522 C C . ILE A 1 181 ? 76.827 -106.199 -12.609 1.00 17.53 181 ILE A C 1
ATOM 1523 O O . ILE A 1 181 ? 75.628 -106.475 -12.686 1.00 18.48 181 ILE A O 1
ATOM 1528 N N . LYS A 1 182 ? 77.688 -107.093 -12.103 1.00 19.20 182 LYS A N 1
ATOM 1529 C CA . LYS A 1 182 ? 77.259 -108.424 -11.663 1.00 19.58 182 LYS A CA 1
ATOM 1530 C C . LYS A 1 182 ? 76.270 -108.301 -10.509 1.00 19.33 182 LYS A C 1
ATOM 1531 O O . LYS A 1 182 ? 75.239 -108.960 -10.514 1.00 20.65 182 LYS A O 1
ATOM 1537 N N . VAL A 1 183 ? 76.591 -107.460 -9.519 1.00 21.38 183 VAL A N 1
ATOM 1538 C CA . VAL A 1 183 ? 75.729 -107.263 -8.351 1.00 20.93 183 VAL A CA 1
ATOM 1539 C C . VAL A 1 183 ? 74.386 -106.680 -8.765 1.00 19.14 183 VAL A C 1
ATOM 1540 O O . VAL A 1 183 ? 73.376 -107.074 -8.176 1.00 20.35 183 VAL A O 1
ATOM 1544 N N . ALA A 1 184 ? 74.352 -105.769 -9.740 1.00 18.17 184 ALA A N 1
ATOM 1545 C CA . ALA A 1 184 ? 73.083 -105.162 -10.154 1.00 16.98 184 ALA A CA 1
ATOM 1546 C C . ALA A 1 184 ? 72.146 -106.229 -10.712 1.00 17.36 184 ALA A C 1
ATOM 1547 O O . ALA A 1 184 ? 70.977 -106.324 -10.318 1.00 18.47 184 ALA A O 1
ATOM 1549 N N . PHE A 1 185 ? 72.651 -107.047 -11.639 1.00 17.04 185 PHE A N 1
ATOM 1550 C CA . PHE A 1 185 ? 71.814 -108.122 -12.175 1.00 16.34 185 PHE A CA 1
ATOM 1551 C C . PHE A 1 185 ? 71.446 -109.170 -11.133 1.00 17.08 185 PHE A C 1
ATOM 1552 O O . PHE A 1 185 ? 70.308 -109.631 -11.088 1.00 18.49 185 PHE A O 1
ATOM 1560 N N . GLN A 1 186 ? 72.403 -109.554 -10.280 1.00 18.57 186 GLN A N 1
ATOM 1561 C CA . GLN A 1 186 ? 72.053 -110.589 -9.293 1.00 19.25 186 GLN A CA 1
ATOM 1562 C C . GLN A 1 186 ? 70.985 -110.078 -8.337 1.00 18.57 186 GLN A C 1
ATOM 1563 O O . GLN A 1 186 ? 70.070 -110.819 -7.944 1.00 19.11 186 GLN A O 1
ATOM 1574 N N . ALA A 1 187 ? 71.066 -108.810 -7.918 1.00 17.96 187 ALA A N 1
ATOM 1575 C CA . ALA A 1 187 ? 70.063 -108.270 -6.985 1.00 17.64 187 ALA A CA 1
ATOM 1576 C C . ALA A 1 187 ? 68.699 -108.178 -7.649 1.00 15.99 187 ALA A C 1
ATOM 1577 O O . ALA A 1 187 ? 67.656 -108.457 -7.065 1.00 17.94 187 ALA A O 1
ATOM 1579 N N . ALA A 1 188 ? 68.617 -107.726 -8.888 1.00 16.67 188 ALA A N 1
ATOM 1580 C CA . ALA A 1 188 ? 67.351 -107.636 -9.601 1.00 16.85 188 ALA A CA 1
ATOM 1581 C C . ALA A 1 188 ? 66.681 -109.005 -9.622 1.00 17.07 188 ALA A C 1
ATOM 1582 O O . ALA A 1 188 ? 65.483 -109.158 -9.380 1.00 17.71 188 ALA A O 1
ATOM 1584 N N . ARG A 1 189 ? 67.457 -110.053 -9.930 1.00 18.34 189 ARG A N 1
ATOM 1585 C CA . ARG A 1 189 ? 66.895 -111.418 -10.018 1.00 18.17 189 ARG A CA 1
ATOM 1586 C C . ARG A 1 189 ? 66.499 -111.908 -8.643 1.00 18.83 189 ARG A C 1
ATOM 1587 O O . ARG A 1 189 ? 65.447 -112.552 -8.490 1.00 19.21 189 ARG A O 1
ATOM 1595 N N . LYS A 1 190 ? 67.343 -111.607 -7.649 1.00 19.17 190 LYS A N 1
ATOM 1596 C CA . LYS A 1 190 ? 67.032 -112.126 -6.313 1.00 19.38 190 LYS A CA 1
ATOM 1597 C C . LYS A 1 190 ? 65.709 -111.577 -5.806 1.00 20.09 190 LYS A C 1
ATOM 1598 O O . LYS A 1 190 ? 64.895 -112.357 -5.273 1.00 21.47 190 LYS A O 1
ATOM 1605 N N . TYR A 1 191 ? 65.486 -110.265 -5.902 1.00 19.92 191 TYR A N 1
ATOM 1606 C CA . TYR A 1 191 ? 64.268 -109.646 -5.363 1.00 19.80 191 TYR A CA 1
ATOM 1607 C C . TYR A 1 191 ? 63.093 -109.671 -6.321 1.00 20.61 191 TYR A C 1
ATOM 1608 O O . TYR A 1 191 ? 61.939 -109.525 -5.871 1.00 21.04 191 TYR A O 1
ATOM 1617 N N . GLY A 1 192 ? 63.272 -109.844 -7.618 1.00 20.85 192 GLY A N 1
ATOM 1618 C CA . GLY A 1 192 ? 62.105 -109.814 -8.533 1.00 20.05 192 GLY A CA 1
ATOM 1619 C C . GLY A 1 192 ? 61.714 -111.198 -9.035 1.00 21.57 192 GLY A C 1
ATOM 1620 O O . GLY A 1 192 ? 60.609 -111.396 -9.576 1.00 23.75 192 GLY A O 1
ATOM 1621 N N . GLY A 1 193 ? 62.578 -112.220 -8.894 1.00 22.25 193 GLY A N 1
ATOM 1622 C CA . GLY A 1 193 ? 62.231 -113.556 -9.349 1.00 25.14 193 GLY A CA 1
ATOM 1623 C C . GLY A 1 193 ? 62.475 -113.738 -10.844 1.00 23.79 193 GLY A C 1
ATOM 1624 O O . GLY A 1 193 ? 62.932 -112.846 -11.551 1.00 23.83 193 GLY A O 1
ATOM 1625 N N . ASP A 1 194 ? 62.171 -114.957 -11.277 1.00 28.09 194 ASP A N 1
ATOM 1626 C CA . ASP A 1 194 ? 62.459 -115.411 -12.611 1.00 31.39 194 ASP A CA 1
ATOM 1627 C C . ASP A 1 194 ? 61.593 -114.758 -13.661 1.00 27.61 194 ASP A C 1
ATOM 1628 O O . ASP A 1 194 ? 61.911 -114.889 -14.854 1.00 33.09 194 ASP A O 1
ATOM 1633 N N . ASN A 1 195 ? 60.517 -114.103 -13.213 1.00 24.09 195 ASN A N 1
ATOM 1634 C CA . ASN A 1 195 ? 59.608 -113.672 -14.288 1.00 23.98 195 ASN A CA 1
ATOM 1635 C C . ASN A 1 195 ? 59.885 -112.256 -14.771 1.00 23.54 195 ASN A C 1
ATOM 1636 O O . ASN A 1 195 ? 59.266 -111.851 -15.748 1.00 34.37 195 ASN A O 1
ATOM 1641 N N . ILE A 1 196 ? 60.786 -111.515 -14.115 1.00 19.11 196 ILE A N 1
ATOM 1642 C CA . ILE A 1 196 ? 61.086 -110.209 -14.714 1.00 17.26 196 ILE A CA 1
ATOM 1643 C C . ILE A 1 196 ? 62.265 -110.415 -15.659 1.00 16.78 196 ILE A C 1
ATOM 1644 O O . ILE A 1 196 ? 63.086 -111.311 -15.414 1.00 19.35 196 ILE A O 1
ATOM 1649 N N . LYS A 1 197 ? 62.303 -109.576 -16.697 1.00 14.59 197 LYS A N 1
ATOM 1650 C CA . LYS A 1 197 ? 63.321 -109.760 -17.715 1.00 15.30 197 LYS A CA 1
ATOM 1651 C C . LYS A 1 197 ? 64.374 -108.665 -17.649 1.00 14.70 197 LYS A C 1
ATOM 1652 O O . LYS A 1 197 ? 63.940 -107.515 -17.597 1.00 15.96 197 LYS A O 1
ATOM 1658 N N . LEU A 1 198 ? 65.657 -109.009 -17.625 1.00 15.13 198 LEU A N 1
ATOM 1659 C CA . LEU A 1 198 ? 66.756 -108.116 -17.247 1.00 15.83 198 LEU A CA 1
ATOM 1660 C C . LEU A 1 198 ? 67.651 -107.729 -18.411 1.00 14.74 198 LEU A C 1
ATOM 1661 O O . LEU A 1 198 ? 68.142 -108.624 -19.117 1.00 17.44 198 LEU A O 1
ATOM 1666 N N . TYR A 1 199 ? 67.833 -106.435 -18.653 1.00 14.11 199 TYR A N 1
ATOM 1667 C CA . TYR A 1 199 ? 68.499 -105.969 -19.873 1.00 13.94 199 TYR A CA 1
ATOM 1668 C C . TYR A 1 199 ? 69.724 -105.114 -19.519 1.00 14.28 199 TYR A C 1
ATOM 1669 O O . TYR A 1 199 ? 69.700 -104.412 -18.506 1.00 15.77 199 TYR A O 1
ATOM 1678 N N . MET A 1 200 ? 70.730 -105.154 -20.368 1.00 15.19 200 MET A N 1
ATOM 1679 C CA . MET A 1 200 ? 71.831 -104.213 -20.443 1.00 15.09 200 MET A CA 1
ATOM 1680 C C . MET A 1 200 ? 71.498 -103.293 -21.606 1.00 14.58 200 MET A C 1
ATOM 1681 O O . MET A 1 200 ? 71.400 -103.768 -22.738 1.00 14.96 200 MET A O 1
ATOM 1686 N N . ASN A 1 201 ? 71.307 -102.012 -21.334 1.00 13.50 201 ASN A N 1
ATOM 1687 C CA . ASN A 1 201 ? 70.866 -101.018 -22.332 1.00 13.12 201 ASN A CA 1
ATOM 1688 C C . ASN A 1 201 ? 72.020 -100.148 -22.752 1.00 14.50 201 ASN A C 1
ATOM 1689 O O . ASN A 1 201 ? 72.811 -99.748 -21.866 1.00 17.14 201 ASN A O 1
ATOM 1694 N N . ASP A 1 202 ? 72.174 -99.825 -24.035 1.00 14.16 202 ASP A N 1
ATOM 1695 C CA . ASP A 1 202 ? 73.265 -98.933 -24.429 1.00 14.37 202 ASP A CA 1
ATOM 1696 C C . ASP A 1 202 ? 72.945 -98.290 -25.780 1.00 13.71 202 ASP A C 1
ATOM 1697 O O . ASP A 1 202 ? 72.028 -98.759 -26.458 1.00 15.11 202 ASP A O 1
ATOM 1702 N N . TYR A 1 203 ? 73.688 -97.235 -26.104 1.00 14.12 203 TYR A N 1
ATOM 1703 C CA . TYR A 1 203 ? 73.593 -96.578 -27.407 1.00 14.24 203 TYR A CA 1
ATOM 1704 C C . TYR A 1 203 ? 74.777 -96.976 -28.276 1.00 14.10 203 TYR A C 1
ATOM 1705 O O . TYR A 1 203 ? 75.804 -97.464 -27.771 1.00 16.15 203 TYR A O 1
ATOM 1714 N N . ASN A 1 204 ? 74.663 -96.765 -29.573 1.00 14.55 204 ASN A N 1
ATOM 1715 C CA . ASN A 1 204 ? 75.736 -97.082 -30.516 1.00 15.85 204 ASN A CA 1
ATOM 1716 C C . ASN A 1 204 ? 76.141 -98.533 -30.373 1.00 16.90 204 ASN A C 1
ATOM 1717 O O . ASN A 1 204 ? 77.318 -98.902 -30.492 1.00 17.44 204 ASN A O 1
ATOM 1722 N N . THR A 1 205 ? 75.144 -99.378 -30.120 1.00 16.29 205 THR A N 1
ATOM 1723 C CA . THR A 1 205 ? 75.437 -100.804 -29.999 1.00 16.06 205 THR A CA 1
ATOM 1724 C C . THR A 1 205 ? 75.918 -101.438 -31.295 1.00 17.05 205 THR A C 1
ATOM 1725 O O . THR A 1 205 ? 76.487 -102.545 -31.225 1.00 19.29 205 THR A O 1
ATOM 1729 N N . GLU A 1 206 ? 75.720 -100.791 -32.427 1.00 19.68 206 GLU A N 1
ATOM 1730 C CA . GLU A 1 206 ? 76.137 -101.243 -33.751 1.00 22.45 206 GLU A CA 1
ATOM 1731 C C . GLU A 1 206 ? 77.578 -100.855 -34.062 1.00 22.28 206 GLU A C 1
ATOM 1732 O O . GLU A 1 206 ? 78.178 -101.292 -35.053 1.00 28.96 206 GLU A O 1
ATOM 1738 N N . VAL A 1 207 ? 78.185 -99.974 -33.270 1.00 21.03 207 VAL A N 1
ATOM 1739 C CA . VAL A 1 207 ? 79.453 -99.347 -33.656 1.00 22.52 207 VAL A CA 1
ATOM 1740 C C . VAL A 1 207 ? 80.687 -99.972 -33.019 1.00 21.64 207 VAL A C 1
ATOM 1741 O O . VAL A 1 207 ? 80.730 -100.155 -31.790 1.00 21.94 207 VAL A O 1
ATOM 1745 N N . GLU A 1 208 ? 81.702 -100.328 -33.810 1.00 21.61 208 GLU A N 1
ATOM 1746 C CA . GLU A 1 208 ? 82.908 -100.875 -33.219 1.00 22.21 208 GLU A CA 1
ATOM 1747 C C . GLU A 1 208 ? 83.821 -99.771 -32.711 1.00 24.69 208 GLU A C 1
ATOM 1748 O O . GLU A 1 208 ? 83.850 -98.659 -33.266 1.00 26.25 208 GLU A O 1
ATOM 1754 N N . PRO A 1 209 ? 84.632 -99.981 -31.689 1.00 24.11 209 PRO A N 1
ATOM 1755 C CA . PRO A 1 209 ? 84.762 -101.248 -30.975 1.00 21.84 209 PRO A CA 1
ATOM 1756 C C . PRO A 1 209 ? 83.750 -101.457 -29.850 1.00 22.86 209 PRO A C 1
ATOM 1757 O O . PRO A 1 209 ? 83.813 -102.466 -29.123 1.00 22.85 209 PRO A O 1
ATOM 1761 N N . LYS A 1 210 ? 82.800 -100.540 -29.657 1.00 21.14 210 LYS A N 1
ATOM 1762 C CA . LYS A 1 210 ? 81.800 -100.729 -28.591 1.00 19.28 210 LYS A CA 1
ATOM 1763 C C . LYS A 1 210 ? 81.042 -102.049 -28.716 1.00 20.68 210 LYS A C 1
ATOM 1764 O O . LYS A 1 210 ? 80.850 -102.759 -27.720 1.00 21.61 210 LYS A O 1
ATOM 1770 N N . ARG A 1 211 ? 80.617 -102.348 -29.953 1.00 19.61 211 ARG A N 1
ATOM 1771 C CA . ARG A 1 211 ? 79.777 -103.541 -30.185 1.00 19.89 211 ARG A CA 1
ATOM 1772 C C . ARG A 1 211 ? 80.418 -104.822 -29.680 1.00 21.69 211 ARG A C 1
ATOM 1773 O O . ARG A 1 211 ? 79.875 -105.642 -28.936 1.00 22.42 211 ARG A O 1
ATOM 1781 N N . THR A 1 212 ? 81.654 -105.036 -30.107 1.00 23.03 212 THR A N 1
ATOM 1782 C CA . THR A 1 212 ? 82.335 -106.250 -29.684 1.00 24.53 212 THR A CA 1
ATOM 1783 C C . THR A 1 212 ? 82.621 -106.249 -28.190 1.00 23.99 212 THR A C 1
ATOM 1784 O O . THR A 1 212 ? 82.647 -107.294 -27.570 1.00 24.30 212 THR A O 1
ATOM 1788 N N . ALA A 1 213 ? 82.843 -105.071 -27.630 1.00 24.79 213 ALA A N 1
ATOM 1789 C CA . ALA A 1 213 ? 83.145 -105.010 -26.208 1.00 23.18 213 ALA A CA 1
ATOM 1790 C C . ALA A 1 213 ? 81.874 -105.406 -25.437 1.00 22.09 213 ALA A C 1
ATOM 1791 O O . ALA A 1 213 ? 81.934 -106.123 -24.430 1.00 24.62 213 ALA A O 1
ATOM 1793 N N . LEU A 1 214 ? 80.723 -104.959 -25.922 1.00 21.43 214 LEU A N 1
ATOM 1794 C CA . LEU A 1 214 ? 79.431 -105.299 -25.318 1.00 20.03 214 LEU A CA 1
ATOM 1795 C C . LEU A 1 214 ? 79.163 -106.789 -25.445 1.00 21.26 214 LEU A C 1
ATOM 1796 O O . LEU A 1 214 ? 78.742 -107.428 -24.480 1.00 21.82 214 LEU A O 1
ATOM 1804 N N . TYR A 1 215 ? 79.395 -107.279 -26.650 1.00 23.62 215 TYR A N 1
ATOM 1805 C CA . TYR A 1 215 ? 79.298 -108.704 -26.912 1.00 22.52 215 TYR A CA 1
ATOM 1806 C C . TYR A 1 215 ? 80.195 -109.479 -25.957 1.00 22.43 215 TYR A C 1
ATOM 1807 O O . TYR A 1 215 ? 79.693 -110.418 -25.339 1.00 25.02 215 TYR A O 1
ATOM 1816 N N . ASN A 1 216 ? 81.477 -109.122 -25.827 1.00 23.01 216 ASN A N 1
ATOM 1817 C CA . ASN A 1 216 ? 82.362 -109.932 -24.973 1.00 24.13 216 ASN A CA 1
ATOM 1818 C C . ASN A 1 216 ? 81.927 -109.853 -23.510 1.00 23.97 216 ASN A C 1
ATOM 1819 O O . ASN A 1 216 ? 82.027 -110.829 -22.751 1.00 24.31 216 ASN A O 1
ATOM 1824 N N . LEU A 1 217 ? 81.454 -108.662 -23.118 1.00 23.46 217 LEU A N 1
ATOM 1825 C CA . LEU A 1 217 ? 81.017 -108.499 -21.730 1.00 23.04 217 LEU A CA 1
ATOM 1826 C C . LEU A 1 217 ? 79.839 -109.405 -21.406 1.00 23.27 217 LEU A C 1
ATOM 1827 O O . LEU A 1 217 ? 79.812 -110.151 -20.398 1.00 24.96 217 LEU A O 1
ATOM 1832 N N . VAL A 1 218 ? 78.797 -109.354 -22.253 1.00 20.59 218 VAL A N 1
ATOM 1833 C CA . VAL A 1 218 ? 77.631 -110.153 -21.836 1.00 23.74 218 VAL A CA 1
ATOM 1834 C C . VAL A 1 218 ? 77.930 -111.632 -21.984 1.00 23.74 218 VAL A C 1
ATOM 1835 O O . VAL A 1 218 ? 77.397 -112.415 -21.206 1.00 27.66 218 VAL A O 1
ATOM 1842 N N . LYS A 1 219 ? 78.745 -112.057 -22.941 1.00 26.07 219 LYS A N 1
ATOM 1843 C CA . LYS A 1 219 ? 79.179 -113.444 -23.039 1.00 29.70 219 LYS A CA 1
ATOM 1844 C C . LYS A 1 219 ? 79.835 -113.870 -21.743 1.00 28.65 219 LYS A C 1
ATOM 1845 O O . LYS A 1 219 ? 79.513 -114.915 -21.179 1.00 32.62 219 LYS A O 1
ATOM 1851 N N . GLN A 1 220 ? 80.764 -113.038 -21.269 1.00 28.95 220 GLN A N 1
ATOM 1852 C CA . GLN A 1 220 ? 81.453 -113.390 -20.020 1.00 33.84 220 GLN A CA 1
ATOM 1853 C C . GLN A 1 220 ? 80.492 -113.488 -18.836 1.00 32.92 220 GLN A C 1
ATOM 1854 O O . GLN A 1 220 ? 80.522 -114.448 -18.035 1.00 36.93 220 GLN A O 1
ATOM 1865 N N . LEU A 1 221 ? 79.606 -112.514 -18.663 1.00 31.66 221 LEU A N 1
ATOM 1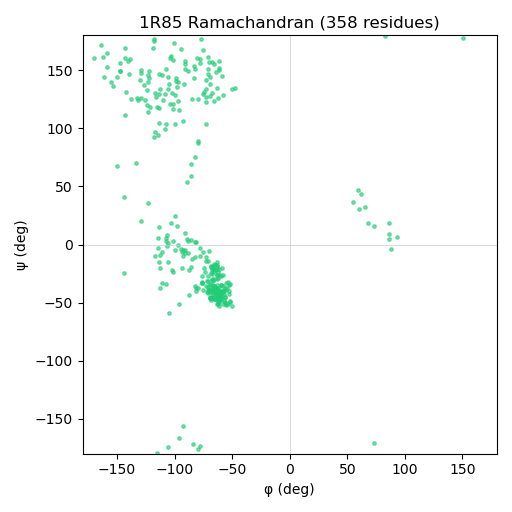866 C CA . LEU A 1 221 ? 78.675 -112.535 -17.536 1.00 33.39 221 LEU A CA 1
ATOM 1867 C C . LEU A 1 221 ? 77.781 -113.764 -17.543 1.00 30.68 221 LEU A C 1
ATOM 1868 O O . LEU A 1 221 ? 77.508 -114.403 -16.528 1.00 30.60 221 LEU A O 1
ATOM 1873 N N . LYS A 1 222 ? 77.313 -114.100 -18.753 1.00 30.65 222 LYS A N 1
ATOM 1874 C CA . LYS A 1 222 ? 76.475 -115.299 -18.870 1.00 33.17 222 LYS A CA 1
ATOM 1875 C C . LYS A 1 222 ? 77.259 -116.550 -18.522 1.00 32.14 222 LYS A C 1
ATOM 1876 O O . LYS A 1 222 ? 76.810 -117.412 -17.764 1.00 35.80 222 LYS A O 1
ATOM 1882 N N . GLU A 1 223 ? 78.467 -116.674 -19.070 1.00 32.02 223 GLU A N 1
ATOM 1883 C CA . GLU A 1 223 ? 79.244 -117.850 -18.662 1.00 35.27 223 GLU A CA 1
ATOM 1884 C C . GLU A 1 223 ? 79.484 -117.930 -17.168 1.00 33.92 223 GLU A C 1
ATOM 1885 O O . GLU A 1 223 ? 79.659 -119.033 -16.632 1.00 37.46 223 GLU A O 1
ATOM 1891 N N . GLU A 1 224 ? 79.481 -116.799 -16.480 1.00 30.70 224 GLU A N 1
ATOM 1892 C CA . GLU A 1 224 ? 79.589 -116.864 -15.029 1.00 32.93 224 GLU A CA 1
ATOM 1893 C C . GLU A 1 224 ? 78.247 -116.981 -14.328 1.00 31.75 224 GLU A C 1
ATOM 1894 O O . GLU A 1 224 ? 78.219 -116.958 -13.099 1.00 40.32 224 GLU A O 1
ATOM 1900 N N . GLY A 1 225 ? 77.120 -117.104 -15.014 1.00 31.42 225 GLY A N 1
ATOM 1901 C CA . GLY A 1 225 ? 75.884 -117.305 -14.269 1.00 29.65 225 GLY A CA 1
ATOM 1902 C C . GLY A 1 225 ? 75.274 -115.984 -13.849 1.00 27.92 225 GLY A C 1
ATOM 1903 O O . GLY A 1 225 ? 74.318 -116.022 -13.061 1.00 32.79 225 GLY A O 1
ATOM 1904 N N . VAL A 1 226 ? 75.746 -114.834 -14.307 1.00 26.15 226 VAL A N 1
ATOM 1905 C CA . VAL A 1 226 ? 75.040 -113.568 -14.059 1.00 22.81 226 VAL A CA 1
ATOM 1906 C C . VAL A 1 226 ? 73.725 -113.561 -14.866 1.00 21.22 226 VAL A C 1
ATOM 1907 O O . VAL A 1 226 ? 73.848 -113.841 -16.068 1.00 23.52 226 VAL A O 1
ATOM 1911 N N . PRO A 1 227 ? 72.555 -113.306 -14.292 1.00 22.96 227 PRO A N 1
ATOM 1912 C CA . PRO A 1 227 ? 71.267 -113.341 -14.978 1.00 21.60 227 PRO A CA 1
ATOM 1913 C C . PRO A 1 227 ? 71.084 -112.145 -15.928 1.00 23.29 227 PRO A C 1
ATOM 1914 O O . PRO A 1 227 ? 70.802 -111.047 -15.455 1.00 40.78 227 PRO A O 1
ATOM 1918 N N . ILE A 1 228 ? 71.225 -112.380 -17.215 1.00 22.17 228 ILE A N 1
ATOM 1919 C CA . ILE A 1 228 ? 70.951 -111.322 -18.184 1.00 19.36 228 ILE A CA 1
ATOM 1920 C C . ILE A 1 228 ? 70.073 -111.901 -19.292 1.00 19.76 228 ILE A C 1
ATOM 1921 O O . ILE A 1 228 ? 70.446 -112.942 -19.857 1.00 25.28 228 ILE A O 1
ATOM 1930 N N . ASP A 1 229 ? 68.950 -111.242 -19.527 1.00 19.74 229 ASP A N 1
ATOM 1931 C CA . ASP A 1 229 ? 67.990 -111.807 -20.492 1.00 18.54 229 ASP A CA 1
ATOM 1932 C C . ASP A 1 229 ? 68.059 -111.124 -21.841 1.00 16.59 229 ASP A C 1
ATOM 1933 O O . ASP A 1 229 ? 67.627 -111.765 -22.815 1.00 18.49 229 ASP A O 1
ATOM 1938 N N . GLY A 1 230 ? 68.542 -109.891 -21.904 1.00 15.04 230 GLY A N 1
ATOM 1939 C CA . GLY A 1 230 ? 68.476 -109.207 -23.206 1.00 15.41 230 GLY A CA 1
ATOM 1940 C C . GLY A 1 230 ? 69.377 -108.003 -23.284 1.00 14.95 230 GLY A C 1
ATOM 1941 O O . GLY A 1 230 ? 69.941 -107.561 -22.283 1.00 16.07 230 GLY A O 1
ATOM 1942 N N . ILE A 1 231 ? 69.487 -107.441 -24.493 1.00 16.34 231 ILE A N 1
ATOM 1943 C CA . ILE A 1 231 ? 70.157 -106.196 -24.756 1.00 14.69 231 ILE A CA 1
ATOM 1944 C C . ILE A 1 231 ? 69.151 -105.131 -25.184 1.00 13.63 231 ILE A C 1
ATOM 1945 O O . ILE A 1 231 ? 68.303 -105.435 -26.050 1.00 16.33 231 ILE A O 1
ATOM 1950 N N . GLY A 1 232 ? 69.276 -103.946 -24.602 1.00 13.63 232 GLY A N 1
ATOM 1951 C CA . GLY A 1 232 ? 68.506 -102.804 -25.058 1.00 13.13 232 GLY A CA 1
ATOM 1952 C C . GLY A 1 232 ? 69.372 -101.981 -26.011 1.00 13.35 232 GLY A C 1
ATOM 1953 O O . GLY A 1 232 ? 70.467 -101.567 -25.627 1.00 15.11 232 GLY A O 1
ATOM 1954 N N . HIS A 1 233 ? 68.879 -101.773 -27.234 1.00 14.01 233 HIS A N 1
ATOM 1955 C CA . HIS A 1 233 ? 69.518 -100.945 -28.235 1.00 13.64 233 HIS A CA 1
ATOM 1956 C C . HIS A 1 233 ? 68.811 -99.570 -28.238 1.00 12.86 233 HIS A C 1
ATOM 1957 O O . HIS A 1 233 ? 67.682 -99.455 -28.753 1.00 14.24 233 HIS A O 1
ATOM 1964 N N . GLN A 1 234 ? 69.435 -98.560 -27.653 1.00 13.76 234 GLN A N 1
ATOM 1965 C CA . GLN A 1 234 ? 68.764 -97.264 -27.537 1.00 12.07 234 GLN A CA 1
ATOM 1966 C C . GLN A 1 234 ? 68.319 -96.765 -28.910 1.00 12.26 234 GLN A C 1
ATOM 1967 O O . GLN A 1 234 ? 67.224 -96.217 -29.012 1.00 13.25 234 GLN A O 1
ATOM 1973 N N . SER A 1 235 ? 69.183 -96.988 -29.917 1.00 13.19 235 SER A N 1
ATOM 1974 C CA . SER A 1 235 ? 68.791 -96.577 -31.271 1.00 13.52 235 SER A CA 1
ATOM 1975 C C . SER A 1 235 ? 68.494 -95.087 -31.378 1.00 14.39 235 SER A C 1
ATOM 1976 O O . SER A 1 235 ? 67.514 -94.672 -32.019 1.00 13.45 235 SER A O 1
ATOM 1979 N N . HIS A 1 236 ? 69.363 -94.256 -30.834 1.00 14.73 236 HIS A N 1
ATOM 1980 C CA . HIS A 1 236 ? 69.416 -92.818 -31.115 1.00 15.35 236 HIS A CA 1
ATOM 1981 C C . HIS A 1 236 ? 70.147 -92.649 -32.446 1.00 15.25 236 HIS A C 1
ATOM 1982 O O . HIS A 1 236 ? 71.370 -92.508 -32.459 1.00 17.55 236 HIS A O 1
ATOM 1989 N N . ILE A 1 237 ? 69.381 -92.719 -33.528 1.00 14.42 237 ILE A N 1
ATOM 1990 C CA . ILE A 1 237 ? 70.008 -92.828 -34.868 1.00 14.18 237 ILE A CA 1
ATOM 1991 C C . ILE A 1 237 ? 69.685 -91.645 -35.774 1.00 13.88 237 ILE A C 1
ATOM 1992 O O . ILE A 1 237 ? 68.966 -90.705 -35.382 1.00 14.65 237 ILE A O 1
ATOM 1997 N N . GLN A 1 238 ? 70.277 -91.678 -36.964 1.00 14.01 238 GLN A N 1
ATOM 1998 C CA . GLN A 1 238 ? 70.146 -90.632 -37.950 1.00 14.00 238 GLN A CA 1
ATOM 1999 C C . GLN A 1 238 ? 69.423 -91.174 -39.175 1.00 13.67 238 GLN A C 1
ATOM 2000 O O . GLN A 1 238 ? 69.072 -92.377 -39.219 1.00 14.16 238 GLN A O 1
ATOM 2006 N N . ILE A 1 239 ? 69.244 -90.308 -40.182 1.00 15.71 239 ILE A N 1
ATOM 2007 C CA . ILE A 1 239 ? 68.568 -90.749 -41.406 1.00 17.26 239 ILE A CA 1
ATOM 2008 C C . ILE A 1 239 ? 69.446 -91.725 -42.167 1.00 18.46 239 ILE A C 1
ATOM 2009 O O . ILE A 1 239 ? 68.944 -92.700 -42.774 1.00 20.46 239 ILE A O 1
ATOM 2014 N N . GLY A 1 240 ? 70.769 -91.547 -42.129 1.00 19.78 240 GLY A N 1
ATOM 2015 C CA . GLY A 1 240 ? 71.680 -92.390 -42.908 1.00 23.13 240 GLY A CA 1
ATOM 2016 C C . GLY A 1 240 ? 72.463 -93.378 -42.060 1.00 26.60 240 GLY A C 1
ATOM 2017 O O . GLY A 1 240 ? 72.787 -94.498 -42.449 1.00 45.15 240 GLY A O 1
ATOM 2018 N N . TRP A 1 241 ? 72.842 -93.064 -40.841 1.00 20.50 241 TRP A N 1
ATOM 2019 C CA . TRP A 1 241 ? 73.665 -93.881 -39.963 1.00 19.30 241 TRP A CA 1
ATOM 2020 C C . TRP A 1 241 ? 72.846 -94.332 -38.780 1.00 18.79 241 TRP A C 1
ATOM 2021 O O . TRP A 1 241 ? 72.032 -93.540 -38.278 1.00 18.54 241 TRP A O 1
ATOM 2032 N N . PRO A 1 242 ? 73.089 -95.520 -38.250 1.00 19.57 242 PRO A N 1
ATOM 2033 C CA . PRO A 1 242 ? 73.913 -96.578 -38.820 1.00 19.62 242 PRO A CA 1
ATOM 2034 C C . PRO A 1 242 ? 73.167 -97.326 -39.929 1.00 18.46 242 PRO A C 1
ATOM 2035 O O . PRO A 1 242 ? 71.928 -97.240 -39.989 1.00 21.17 242 PRO A O 1
ATOM 2039 N N . SER A 1 243 ? 73.911 -98.028 -40.812 1.00 18.59 243 SER A N 1
ATOM 2040 C CA . SER A 1 243 ? 73.208 -98.689 -41.897 1.00 19.53 243 SER A CA 1
ATOM 2041 C C . SER A 1 243 ? 72.325 -99.821 -41.385 1.00 19.45 243 SER A C 1
ATOM 2042 O O . SER A 1 243 ? 72.521 -100.412 -40.319 1.00 19.78 243 SER A O 1
ATOM 2045 N N . GLU A 1 244 ? 71.311 -100.159 -42.183 1.00 21.21 244 GLU A N 1
ATOM 2046 C CA . GLU A 1 244 ? 70.458 -101.296 -41.841 1.00 19.62 244 GLU A CA 1
ATOM 2047 C C . GLU A 1 244 ? 71.302 -102.565 -41.793 1.00 19.27 244 GLU A C 1
ATOM 2048 O O . GLU A 1 244 ? 71.068 -103.419 -40.921 1.00 21.14 244 GLU A O 1
ATOM 2054 N N . ALA A 1 245 ? 72.284 -102.672 -42.707 1.00 19.64 245 ALA A N 1
ATOM 2055 C CA . ALA A 1 245 ? 73.121 -103.870 -42.660 1.00 19.96 245 ALA A CA 1
ATOM 2056 C C . ALA A 1 245 ? 73.820 -104.029 -41.317 1.00 20.22 245 ALA A C 1
ATOM 2057 O O . ALA A 1 245 ? 73.978 -105.136 -40.744 1.00 22.83 245 ALA A O 1
ATOM 2059 N N . GLU A 1 246 ? 74.303 -102.911 -40.763 1.00 19.44 246 GLU A N 1
ATOM 2060 C CA . GLU A 1 246 ? 74.998 -103.028 -39.483 1.00 18.92 246 GLU A CA 1
ATOM 2061 C C . GLU A 1 246 ? 74.017 -103.224 -38.331 1.00 18.33 246 GLU A C 1
ATOM 2062 O O . GLU A 1 246 ? 74.362 -103.906 -37.356 1.00 20.96 246 GLU A O 1
ATOM 2068 N N . ILE A 1 247 ? 72.822 -102.634 -38.408 1.00 18.71 247 ILE A N 1
ATOM 2069 C CA . ILE A 1 247 ? 71.815 -102.949 -37.362 1.00 17.68 247 ILE A CA 1
ATOM 2070 C C . ILE A 1 247 ? 71.514 -104.444 -37.369 1.00 18.73 247 ILE A C 1
ATOM 2071 O O . ILE A 1 247 ? 71.476 -105.070 -36.291 1.00 20.87 247 ILE A O 1
ATOM 2076 N N . GLU A 1 248 ? 71.301 -104.992 -38.566 1.00 18.00 248 GLU A N 1
ATOM 2077 C CA . GLU A 1 248 ? 71.014 -106.426 -38.703 1.00 18.24 248 GLU A CA 1
ATOM 2078 C C . GLU A 1 248 ? 72.111 -107.282 -38.104 1.00 19.47 248 GLU A C 1
ATOM 2079 O O . GLU A 1 248 ? 71.816 -108.231 -37.342 1.00 21.18 248 GLU A O 1
ATOM 2085 N N . LYS A 1 249 ? 73.367 -106.981 -38.434 1.00 20.18 249 LYS A N 1
ATOM 2086 C CA . LYS A 1 249 ? 74.483 -107.760 -37.879 1.00 21.03 249 LYS A CA 1
ATOM 2087 C C . LYS A 1 249 ? 74.462 -107.733 -36.351 1.00 21.54 249 LYS A C 1
ATOM 2088 O O . LYS A 1 249 ? 74.749 -108.732 -35.672 1.00 22.51 249 LYS A O 1
ATOM 2094 N N . THR A 1 250 ? 74.135 -106.565 -35.810 1.00 20.65 250 THR A N 1
ATOM 2095 C CA . THR A 1 250 ? 74.206 -106.395 -34.352 1.00 19.85 250 THR A CA 1
ATOM 2096 C C . THR A 1 250 ? 73.126 -107.231 -33.670 1.00 21.08 250 THR A C 1
ATOM 2097 O O . THR A 1 250 ? 73.341 -107.976 -32.700 1.00 20.09 250 THR A O 1
ATOM 2101 N N . ILE A 1 251 ? 71.906 -107.093 -34.209 1.00 18.55 251 ILE A N 1
ATOM 2102 C CA . ILE A 1 251 ? 70.814 -107.829 -33.550 1.00 17.64 251 ILE A CA 1
ATOM 2103 C C . ILE A 1 251 ? 71.049 -109.315 -33.634 1.00 19.62 251 ILE A C 1
ATOM 2104 O O . ILE A 1 251 ? 70.805 -110.063 -32.684 1.00 22.05 251 ILE A O 1
ATOM 2112 N N . ASN A 1 252 ? 71.533 -109.777 -34.790 1.00 20.66 252 ASN A N 1
ATOM 2113 C CA . ASN A 1 252 ? 71.791 -111.189 -34.960 1.00 20.48 252 ASN A CA 1
ATOM 2114 C C . ASN A 1 252 ? 72.859 -111.663 -34.020 1.00 22.62 252 ASN A C 1
ATOM 2115 O O . ASN A 1 252 ? 72.810 -112.772 -33.474 1.00 23.00 252 ASN A O 1
ATOM 2120 N N . MET A 1 253 ? 73.893 -110.844 -33.793 1.00 22.44 253 MET A N 1
ATOM 2121 C CA . MET A 1 253 ? 74.942 -111.476 -32.973 1.00 24.74 253 MET A CA 1
ATOM 2122 C C . MET A 1 253 ? 74.490 -111.610 -31.532 1.00 23.33 253 MET A C 1
ATOM 2123 O O . MET A 1 253 ? 74.830 -112.589 -30.851 1.00 27.02 253 MET A O 1
ATOM 2128 N N . PHE A 1 254 ? 73.739 -110.651 -31.027 1.00 21.85 254 PHE A N 1
ATOM 2129 C CA . PHE A 1 254 ? 73.271 -110.775 -29.636 1.00 20.62 254 PHE A CA 1
ATOM 2130 C C . PHE A 1 254 ? 72.235 -111.884 -29.573 1.00 21.61 254 PHE A C 1
ATOM 2131 O O . PHE A 1 254 ? 72.253 -112.646 -28.603 1.00 22.28 254 PHE A O 1
ATOM 2139 N N . ALA A 1 255 ? 71.369 -112.004 -30.585 1.00 21.74 255 ALA A N 1
ATOM 2140 C CA . ALA A 1 255 ? 70.425 -113.126 -30.557 1.00 20.74 255 ALA A CA 1
ATOM 2141 C C . ALA A 1 255 ? 71.160 -114.447 -30.526 1.00 22.67 255 ALA A C 1
ATOM 2142 O O . ALA A 1 255 ? 70.713 -115.414 -29.899 1.00 26.68 255 ALA A O 1
ATOM 2144 N N . ALA A 1 256 ? 72.307 -114.542 -31.201 1.00 24.22 256 ALA A N 1
ATOM 2145 C CA . ALA A 1 256 ? 72.976 -115.833 -31.209 1.00 27.44 256 ALA A CA 1
ATOM 2146 C C . ALA A 1 256 ? 73.468 -116.208 -29.823 1.00 27.51 256 ALA A C 1
ATOM 2147 O O . ALA A 1 256 ? 73.701 -117.407 -29.600 1.00 31.50 256 ALA A O 1
ATOM 2149 N N . LEU A 1 257 ? 73.653 -115.248 -28.921 1.00 26.64 257 LEU A N 1
ATOM 2150 C CA . LEU A 1 257 ? 74.081 -115.559 -27.563 1.00 25.75 257 LEU A CA 1
ATOM 2151 C C . LEU A 1 257 ? 72.889 -115.978 -26.717 1.00 25.46 257 LEU A C 1
ATOM 2152 O O . LEU A 1 257 ? 72.991 -116.240 -25.519 1.00 27.85 257 LEU A O 1
ATOM 2157 N N . GLY A 1 258 ? 71.707 -116.040 -27.321 1.00 24.33 258 GLY A N 1
ATOM 2158 C CA . GLY A 1 258 ? 70.514 -116.383 -26.564 1.00 23.67 258 GLY A CA 1
ATOM 2159 C C . GLY A 1 258 ? 69.866 -115.185 -25.903 1.00 23.38 258 GLY A C 1
ATOM 2160 O O . GLY A 1 258 ? 69.062 -115.293 -24.967 1.00 27.18 258 GLY A O 1
ATOM 2161 N N . LEU A 1 259 ? 70.150 -113.968 -26.333 1.00 22.18 259 LEU A N 1
ATOM 2162 C CA . LEU A 1 259 ? 69.565 -112.785 -25.719 1.00 19.71 259 LEU A CA 1
ATOM 2163 C C . LEU A 1 259 ? 68.365 -112.256 -26.502 1.00 18.16 259 LEU A C 1
ATOM 2164 O O . LEU A 1 259 ? 68.393 -112.284 -27.745 1.00 22.92 259 LEU A O 1
ATOM 2169 N N . ASP A 1 260 ? 67.346 -111.757 -25.807 1.00 17.23 260 ASP A N 1
ATOM 2170 C CA . ASP A 1 260 ? 66.287 -110.972 -26.418 1.00 16.20 260 ASP A CA 1
ATOM 2171 C C . ASP A 1 260 ? 66.877 -109.628 -26.833 1.00 16.08 260 ASP A C 1
ATOM 2172 O O . ASP A 1 260 ? 67.906 -109.204 -26.267 1.00 16.09 260 ASP A O 1
ATOM 2177 N N . ASN A 1 261 ? 66.268 -108.955 -27.786 1.00 16.32 261 ASN A N 1
ATOM 2178 C CA . ASN A 1 261 ? 66.696 -107.596 -28.187 1.00 14.56 261 ASN A CA 1
ATOM 2179 C C . ASN A 1 261 ? 65.484 -106.686 -28.056 1.00 14.41 261 ASN A C 1
ATOM 2180 O O . ASN A 1 261 ? 64.404 -107.095 -28.519 1.00 15.87 261 ASN A O 1
ATOM 2185 N N . GLN A 1 262 ? 65.639 -105.516 -27.434 1.00 13.76 262 GLN A N 1
ATOM 2186 C CA . GLN A 1 262 ? 64.577 -104.498 -27.498 1.00 13.10 262 GLN A CA 1
ATOM 2187 C C . GLN A 1 262 ? 65.203 -103.247 -28.086 1.00 12.93 262 GLN A C 1
ATOM 2188 O O . GLN A 1 262 ? 66.377 -102.960 -27.815 1.00 14.86 262 GLN A O 1
ATOM 2194 N N . ILE A 1 263 ? 64.413 -102.557 -28.891 1.00 13.46 263 ILE A N 1
ATOM 2195 C CA . ILE A 1 263 ? 64.789 -101.265 -29.439 1.00 12.42 263 ILE A CA 1
ATOM 2196 C C . ILE A 1 263 ? 64.214 -100.281 -28.423 1.00 14.44 263 ILE A C 1
ATOM 2197 O O . ILE A 1 263 ? 62.966 -100.138 -28.344 1.00 15.41 263 ILE A O 1
ATOM 2202 N N . T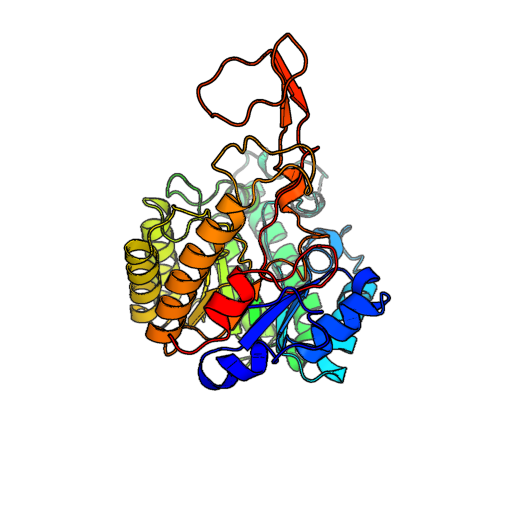HR A 1 264 ? 65.028 -99.648 -27.590 1.00 13.54 264 THR A N 1
ATOM 2203 C CA . THR A 1 264 ? 64.439 -99.098 -26.357 1.00 12.74 264 THR A CA 1
ATOM 2204 C C . THR A 1 264 ? 64.211 -97.601 -26.405 1.00 10.91 264 THR A C 1
ATOM 2205 O O . THR A 1 264 ? 63.437 -97.082 -25.603 1.00 12.46 264 THR A O 1
ATOM 2209 N N . GLU A 1 265 ? 64.873 -96.788 -27.236 1.00 12.41 265 GLU A N 1
ATOM 2210 C CA . GLU A 1 265 ? 64.757 -95.326 -27.156 1.00 11.67 265 GLU A CA 1
ATOM 2211 C C . GLU A 1 265 ? 64.798 -94.718 -28.552 1.00 11.95 265 GLU A C 1
ATOM 2212 O O . GLU A 1 265 ? 65.442 -93.698 -28.813 1.00 12.86 265 GLU A O 1
ATOM 2218 N N . LEU A 1 266 ? 64.130 -95.355 -29.489 1.00 11.56 266 LEU A N 1
ATOM 2219 C CA . LEU A 1 266 ? 64.240 -95.008 -30.912 1.00 10.90 266 LEU A CA 1
ATOM 2220 C C . LEU A 1 266 ? 63.862 -93.565 -31.173 1.00 11.65 266 LEU A C 1
ATOM 2221 O O . LEU A 1 266 ? 62.772 -93.124 -30.770 1.00 12.59 266 LEU A O 1
ATOM 2226 N N . ASP A 1 267 ? 64.738 -92.886 -31.859 1.00 12.26 267 ASP A N 1
ATOM 2227 C CA . ASP A 1 267 ? 64.386 -91.593 -32.489 1.00 12.49 267 ASP A CA 1
ATOM 2228 C C . ASP A 1 267 ? 65.262 -91.480 -33.740 1.00 12.44 267 ASP A C 1
ATOM 2229 O O . ASP A 1 267 ? 66.396 -91.954 -33.797 1.00 14.93 267 ASP A O 1
ATOM 2234 N N . VAL A 1 268 ? 64.703 -90.891 -34.793 1.00 11.94 268 VAL A N 1
ATOM 2235 C CA . VAL A 1 268 ? 65.425 -90.712 -36.060 1.00 11.81 268 VAL A CA 1
ATOM 2236 C C . VAL A 1 268 ? 65.602 -89.214 -36.254 1.00 12.68 268 VAL A C 1
ATOM 2237 O O . VAL A 1 268 ? 64.737 -88.483 -36.769 1.00 14.85 268 VAL A O 1
ATOM 2241 N N . SER A 1 269 ? 66.770 -88.713 -35.810 1.00 14.31 269 SER A N 1
ATOM 2242 C CA . SER A 1 269 ? 67.079 -87.300 -35.915 1.00 14.60 269 SER A CA 1
ATOM 2243 C C . SER A 1 269 ? 67.118 -86.824 -37.372 1.00 14.46 269 SER A C 1
ATOM 2244 O O . SER A 1 269 ? 67.463 -87.607 -38.273 1.00 17.52 269 SER A O 1
ATOM 2247 N N . MET A 1 270 ? 66.774 -85.551 -37.560 1.00 14.44 270 MET A N 1
ATOM 2248 C CA . MET A 1 270 ? 66.898 -84.932 -38.892 1.00 15.92 270 MET A CA 1
ATOM 2249 C C . MET A 1 270 ? 68.333 -84.555 -39.220 1.00 15.00 270 MET A C 1
ATOM 2250 O O . MET A 1 270 ? 68.657 -84.181 -40.363 1.00 16.44 270 MET A O 1
ATOM 2255 N N . TYR A 1 271 ? 69.219 -84.632 -38.207 1.00 17.43 271 TYR A N 1
ATOM 2256 C CA . TYR A 1 271 ? 70.541 -84.033 -38.280 1.00 16.73 271 TYR A CA 1
ATOM 2257 C C . TYR A 1 271 ? 71.673 -85.040 -38.170 1.00 17.72 271 TYR A C 1
ATOM 2258 O O . TYR A 1 271 ? 71.414 -86.239 -37.982 1.00 18.87 271 TYR A O 1
ATOM 2267 N N . GLY A 1 272 ? 72.894 -84.541 -38.339 1.00 18.99 272 GLY A N 1
ATOM 2268 C CA . GLY A 1 272 ? 74.101 -85.337 -38.157 1.00 18.75 272 GLY A CA 1
ATOM 2269 C C . GLY A 1 272 ? 74.584 -85.164 -36.721 1.00 19.71 272 GLY A C 1
ATOM 2270 O O . GLY A 1 272 ? 73.772 -84.847 -35.848 1.00 22.56 272 GLY A O 1
ATOM 2271 N N . TRP A 1 273 ? 75.874 -85.384 -36.509 1.00 21.04 273 TRP A N 1
ATOM 2272 C CA . TRP A 1 273 ? 76.443 -85.262 -35.173 1.00 22.95 273 TRP A CA 1
ATOM 2273 C C . TRP A 1 273 ? 77.789 -84.554 -35.248 1.00 22.74 273 TRP A C 1
ATOM 2274 O O . TRP A 1 273 ? 78.625 -85.066 -36.030 1.00 29.86 273 TRP A O 1
ATOM 2285 N N . PRO A 1 274 ? 78.071 -83.463 -34.534 1.00 23.38 274 PRO A N 1
ATOM 2286 C CA . PRO A 1 274 ? 77.103 -82.764 -33.704 1.00 21.90 274 PRO A CA 1
ATOM 2287 C C . PRO A 1 274 ? 76.072 -82.045 -34.566 1.00 20.01 274 PRO A C 1
ATOM 2288 O O . PRO A 1 274 ? 76.396 -81.631 -35.690 1.00 22.68 274 PRO A O 1
ATOM 2292 N N . PRO A 1 275 ? 74.839 -81.952 -34.095 1.00 18.74 275 PRO A N 1
ATOM 2293 C CA . PRO A 1 275 ? 73.772 -81.457 -34.975 1.00 18.34 275 PRO A CA 1
ATOM 2294 C C . PRO A 1 275 ? 73.899 -79.980 -35.325 1.00 17.32 275 PRO A C 1
ATOM 2295 O O . PRO A 1 275 ? 74.292 -79.179 -34.430 1.00 19.48 275 PRO A O 1
ATOM 2299 N N . ARG A 1 276 ? 73.512 -79.674 -36.567 1.00 16.92 276 ARG A N 1
ATOM 2300 C CA . ARG A 1 276 ? 73.316 -78.271 -36.933 1.00 16.57 276 ARG A CA 1
ATOM 2301 C C . ARG A 1 276 ? 71.820 -78.147 -37.282 1.00 16.52 276 ARG A C 1
ATOM 2302 O O . ARG A 1 276 ? 71.413 -78.476 -38.376 1.00 17.73 276 ARG A O 1
ATOM 2310 N N . ALA A 1 277 ? 71.043 -77.699 -36.297 1.00 16.22 277 ALA A N 1
ATOM 2311 C CA . ALA A 1 277 ? 69.596 -77.745 -36.363 1.00 15.60 277 ALA A CA 1
ATOM 2312 C C . ALA A 1 277 ? 68.985 -76.487 -36.963 1.00 16.51 277 ALA A C 1
ATOM 2313 O O . ALA A 1 277 ? 69.554 -75.405 -36.907 1.00 18.62 277 ALA A O 1
ATOM 2315 N N . TYR A 1 278 ? 67.779 -76.701 -37.512 1.00 16.01 278 TYR A N 1
ATOM 2316 C CA . TYR A 1 278 ? 66.911 -75.558 -37.795 1.00 16.83 278 TYR A CA 1
ATOM 2317 C C . TYR A 1 278 ? 66.382 -74.956 -36.507 1.00 16.60 278 TYR A C 1
ATOM 2318 O O . TYR A 1 278 ? 66.259 -75.705 -35.530 1.00 18.65 278 TYR A O 1
ATOM 2327 N N . PRO A 1 279 ? 66.091 -73.661 -36.471 1.00 16.80 279 PRO A N 1
ATOM 2328 C CA . PRO A 1 279 ? 65.665 -73.008 -35.224 1.00 17.66 279 PRO A CA 1
ATOM 2329 C C . PRO A 1 279 ? 64.250 -73.397 -34.854 1.00 16.94 279 PRO A C 1
ATOM 2330 O O . PRO A 1 279 ? 63.878 -73.277 -33.667 1.00 21.48 279 PRO A O 1
ATOM 2334 N N . THR A 1 280 ? 63.438 -73.823 -35.822 1.00 17.91 280 THR A N 1
ATOM 2335 C CA . THR A 1 280 ? 62.040 -74.085 -35.579 1.00 18.19 280 THR A CA 1
ATOM 2336 C C . THR A 1 280 ? 61.533 -75.285 -36.373 1.00 16.55 280 THR A C 1
ATOM 2337 O O . THR A 1 280 ? 62.195 -75.589 -37.365 1.00 18.06 280 THR A O 1
ATOM 2341 N N . TYR A 1 281 ? 60.397 -75.877 -35.959 1.00 16.95 281 TYR A N 1
ATOM 2342 C CA . TYR A 1 281 ? 59.890 -76.961 -36.808 1.00 18.04 281 TYR A CA 1
ATOM 2343 C C . TYR A 1 281 ? 59.522 -76.490 -38.212 1.00 17.65 281 TYR A C 1
ATOM 2344 O O . TYR A 1 281 ? 59.713 -77.234 -39.175 1.00 22.04 281 TYR A O 1
ATOM 2353 N N A ASP A 1 282 ? 58.983 -75.271 -38.314 0.43 17.63 282 ASP A N 1
ATOM 2354 N N B ASP A 1 282 ? 58.982 -75.285 -38.309 0.57 17.52 282 ASP A N 1
ATOM 2355 C CA A ASP A 1 282 ? 58.488 -74.680 -39.544 0.43 18.87 282 ASP A CA 1
ATOM 2356 C CA B ASP A 1 282 ? 58.476 -74.816 -39.597 0.57 18.72 282 ASP A CA 1
ATOM 2357 C C . ASP A 1 282 ? 59.593 -74.620 -40.616 1.00 17.55 282 ASP A C 1
ATOM 2358 O O . ASP A 1 282 ? 59.296 -74.699 -41.816 1.00 19.61 282 ASP A O 1
ATOM 2367 N N . ALA A 1 283 ? 60.835 -74.430 -40.166 1.00 16.78 283 ALA A N 1
ATOM 2368 C CA . ALA A 1 283 ? 61.978 -74.210 -41.052 1.00 15.93 283 ALA A CA 1
ATOM 2369 C C . ALA A 1 283 ? 62.564 -75.497 -41.618 1.00 17.27 283 ALA A C 1
ATOM 2370 O O . ALA A 1 283 ? 63.404 -75.423 -42.522 1.00 18.24 283 ALA A O 1
ATOM 2372 N N . ILE A 1 284 ? 62.157 -76.667 -41.111 1.00 17.06 284 ILE A N 1
ATOM 2373 C CA . ILE A 1 284 ? 62.727 -77.937 -41.604 1.00 17.52 284 ILE A CA 1
ATOM 2374 C C . ILE A 1 284 ? 62.175 -78.221 -42.996 1.00 17.98 284 ILE A C 1
ATOM 2375 O O . ILE A 1 284 ? 60.929 -78.251 -43.155 1.00 20.73 284 ILE A O 1
ATOM 2380 N N . PRO A 1 285 ? 62.973 -78.383 -44.044 1.00 19.18 285 PRO A N 1
ATOM 2381 C CA . PRO A 1 285 ? 62.379 -78.568 -45.373 1.00 20.73 285 PRO A CA 1
ATOM 2382 C C . PRO A 1 285 ? 61.561 -79.834 -45.515 1.00 20.71 285 PRO A C 1
ATOM 2383 O O . PRO A 1 285 ? 61.862 -80.860 -44.911 1.00 20.42 285 PRO A O 1
ATOM 2387 N N . LYS A 1 286 ? 60.532 -79.745 -46.359 1.00 20.18 286 LYS A N 1
ATOM 2388 C CA . LYS A 1 286 ? 59.703 -80.910 -46.623 1.00 20.79 286 LYS A CA 1
ATOM 2389 C C . LYS A 1 286 ? 60.509 -82.120 -47.045 1.00 20.17 286 LYS A C 1
ATOM 2390 O O . LYS A 1 286 ? 60.207 -83.259 -46.670 1.00 22.16 286 LYS A O 1
ATOM 2396 N N . GLN A 1 287 ? 61.534 -81.950 -47.855 1.00 22.13 287 GLN A N 1
ATOM 2397 C CA . GLN A 1 287 ? 62.268 -83.136 -48.288 1.00 21.43 287 GLN A CA 1
ATOM 2398 C C . GLN A 1 287 ? 62.883 -83.923 -47.144 1.00 19.97 287 GLN A C 1
ATOM 2399 O O . GLN A 1 287 ? 63.089 -85.140 -47.290 1.00 23.31 287 GLN A O 1
ATOM 2405 N N . LYS A 1 288 ? 63.185 -83.259 -46.026 1.00 17.83 288 LYS A N 1
ATOM 2406 C CA . LYS A 1 288 ? 63.741 -84.016 -44.892 1.00 19.00 288 LYS A CA 1
ATOM 2407 C C . LYS A 1 288 ? 62.754 -85.057 -44.367 1.00 18.19 288 LYS A C 1
ATOM 2408 O O . LYS A 1 288 ? 63.138 -86.146 -43.914 1.00 19.16 288 LYS A O 1
ATOM 2414 N N . PHE A 1 289 ? 61.469 -84.715 -44.408 1.00 18.54 289 PHE A N 1
ATOM 2415 C CA . PHE A 1 289 ? 60.455 -85.645 -43.901 1.00 17.06 289 PHE A CA 1
ATOM 2416 C C . PHE A 1 289 ? 60.311 -86.826 -44.842 1.00 16.49 289 PHE A C 1
ATOM 2417 O O . PHE A 1 289 ? 59.993 -87.952 -44.413 1.00 18.02 289 PHE A O 1
ATOM 2425 N N . LEU A 1 290 ? 60.538 -86.589 -46.150 1.00 16.66 290 LEU A N 1
ATOM 2426 C CA . LEU A 1 290 ? 60.492 -87.704 -47.077 1.00 18.30 290 LEU A CA 1
ATOM 2427 C C . LEU A 1 290 ? 61.711 -88.602 -46.900 1.00 18.00 290 LEU A C 1
ATOM 2428 O O . LEU A 1 290 ? 61.641 -89.834 -46.918 1.00 19.75 290 LEU A O 1
ATOM 2433 N N . ASP A 1 291 ? 62.870 -87.964 -46.699 1.00 18.53 291 ASP A N 1
ATOM 2434 C CA . ASP A 1 291 ? 64.051 -88.775 -46.436 1.00 18.64 291 ASP A CA 1
ATOM 2435 C C . ASP A 1 291 ? 63.880 -89.622 -45.181 1.00 17.45 291 ASP A C 1
ATOM 2436 O O . ASP A 1 291 ? 64.242 -90.785 -45.098 1.00 20.76 291 ASP A O 1
ATOM 2441 N N . GLN A 1 292 ? 63.319 -89.006 -44.151 1.00 18.08 292 GLN A N 1
ATOM 2442 C CA . GLN A 1 292 ? 63.089 -89.682 -42.870 1.00 14.70 292 GLN A CA 1
ATOM 2443 C C . GLN A 1 292 ? 62.104 -90.832 -43.086 1.00 16.25 292 GLN A C 1
ATOM 2444 O O . GLN A 1 292 ? 62.271 -91.891 -42.466 1.00 16.37 292 GLN A O 1
ATOM 2450 N N . ALA A 1 293 ? 61.100 -90.602 -43.943 1.00 17.65 293 ALA A N 1
ATOM 2451 C CA . ALA A 1 293 ? 60.094 -91.646 -44.145 1.00 16.78 293 ALA A CA 1
ATOM 2452 C C . ALA A 1 293 ? 60.755 -92.848 -44.812 1.00 16.97 293 ALA A C 1
ATOM 2453 O O . ALA A 1 293 ?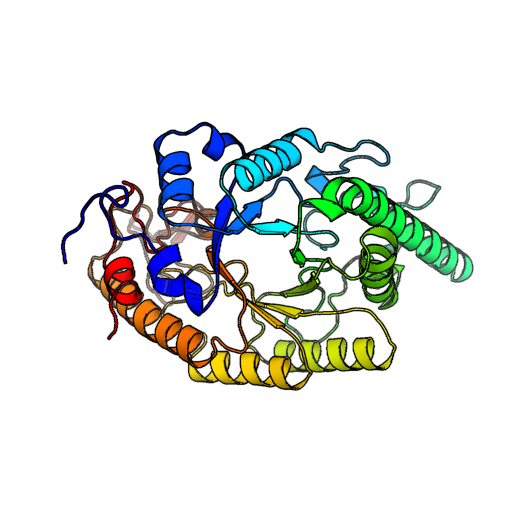 60.440 -94.008 -44.460 1.00 17.22 293 ALA A O 1
ATOM 2455 N N . ALA A 1 294 ? 61.652 -92.606 -45.774 1.00 17.47 294 ALA A N 1
ATOM 2456 C CA . ALA A 1 294 ? 62.309 -93.730 -46.437 1.00 17.01 294 ALA A CA 1
ATOM 2457 C C . ALA A 1 294 ? 63.138 -94.527 -45.443 1.00 17.79 294 ALA A C 1
ATOM 2458 O O . ALA A 1 294 ? 63.162 -95.768 -45.497 1.00 20.16 294 ALA A O 1
ATOM 2460 N N . ARG A 1 295 ? 63.812 -93.775 -44.564 1.00 17.51 295 ARG A N 1
ATOM 2461 C CA . ARG A 1 295 ? 64.591 -94.450 -43.527 1.00 17.37 295 ARG A CA 1
ATOM 2462 C C . ARG A 1 295 ? 63.698 -95.304 -42.620 1.00 16.80 295 ARG A C 1
ATOM 2463 O O . ARG A 1 295 ? 64.000 -96.461 -42.324 1.00 18.27 295 ARG A O 1
ATOM 2471 N N . TYR A 1 296 ? 62.584 -94.734 -42.153 1.00 16.89 296 TYR A N 1
ATOM 2472 C CA . TYR A 1 296 ? 61.708 -95.514 -41.295 1.00 16.95 296 TYR A CA 1
ATOM 2473 C C . TYR A 1 296 ? 61.174 -96.729 -42.051 1.00 16.80 296 TYR A C 1
ATOM 2474 O O . TYR A 1 296 ? 61.042 -97.790 -41.430 1.00 19.04 296 TYR A O 1
ATOM 2483 N N . ASP A 1 297 ? 60.835 -96.551 -43.335 1.00 17.58 297 ASP A N 1
ATOM 2484 C CA . ASP A 1 297 ? 60.373 -97.696 -44.129 1.00 18.19 297 ASP A CA 1
ATOM 2485 C C . ASP A 1 297 ? 61.369 -98.840 -44.076 1.00 18.07 297 ASP A C 1
ATOM 2486 O O . ASP A 1 297 ? 61.023 -99.998 -43.782 1.00 18.45 297 ASP A O 1
ATOM 2491 N N . ARG A 1 298 ? 62.633 -98.540 -44.348 1.00 17.36 298 ARG A N 1
ATOM 2492 C CA . ARG A 1 298 ? 63.650 -99.583 -44.320 1.00 17.86 298 ARG A CA 1
ATOM 2493 C C . ARG A 1 298 ? 63.892 -100.151 -42.928 1.00 17.28 298 ARG A C 1
ATOM 2494 O O . ARG A 1 298 ? 64.137 -101.359 -42.777 1.00 18.11 298 ARG A O 1
ATOM 2502 N N . LEU A 1 299 ? 63.839 -99.276 -41.927 1.00 17.19 299 LEU A N 1
ATOM 2503 C CA . LEU A 1 299 ? 64.164 -99.729 -40.570 1.00 17.25 299 LEU A CA 1
ATOM 2504 C C . LEU A 1 299 ? 63.130 -100.723 -40.069 1.00 16.51 299 LEU A C 1
ATOM 2505 O O . LEU A 1 299 ? 63.428 -101.787 -39.485 1.00 16.15 299 LEU A O 1
ATOM 2513 N N . PHE A 1 300 ? 61.848 -100.350 -40.283 1.00 15.50 300 PHE A N 1
ATOM 2514 C CA . PHE A 1 300 ? 60.807 -101.227 -39.736 1.00 15.49 300 PHE A CA 1
ATOM 2515 C C . PHE A 1 300 ? 60.659 -102.471 -40.606 1.00 15.13 300 PHE A C 1
ATOM 2516 O O . PHE A 1 300 ? 60.236 -103.494 -40.070 1.00 19.44 300 PHE A O 1
ATOM 2524 N N . LYS A 1 301 ? 60.973 -102.425 -41.898 1.00 16.87 301 LYS A N 1
ATOM 2525 C CA . LYS A 1 301 ? 61.022 -103.681 -42.663 1.00 19.64 301 LYS A CA 1
ATOM 2526 C C . LYS A 1 301 ? 62.060 -104.627 -42.063 1.00 17.76 301 LYS A C 1
ATOM 2527 O O . LYS A 1 301 ? 61.853 -105.862 -41.965 1.00 22.10 301 LYS A O 1
ATOM 2538 N N . LEU A 1 302 ? 63.195 -104.071 -41.654 1.00 18.86 302 LEU A N 1
ATOM 2539 C CA . LEU A 1 302 ? 64.248 -104.839 -41.001 1.00 18.34 302 LEU A CA 1
ATOM 2540 C C . LEU A 1 302 ? 63.782 -105.375 -39.657 1.00 17.46 302 LEU A C 1
ATOM 2541 O O . LEU A 1 302 ? 63.975 -106.552 -39.339 1.00 18.90 302 LEU A O 1
ATOM 2546 N N . TYR A 1 303 ? 63.149 -104.520 -38.850 1.00 16.92 303 TYR A N 1
ATOM 2547 C CA . TYR A 1 303 ? 62.699 -105.004 -37.515 1.00 15.28 303 TYR A CA 1
ATOM 2548 C C . TYR A 1 303 ? 61.731 -106.153 -37.727 1.00 15.60 303 TYR A C 1
ATOM 2549 O O . TYR A 1 303 ? 61.800 -107.159 -36.988 1.00 16.46 303 TYR A O 1
ATOM 2558 N N . GLU A 1 304 ? 60.841 -106.053 -38.720 1.00 18.08 304 GLU A N 1
ATOM 2559 C CA . GLU A 1 304 ? 59.904 -107.166 -38.975 1.00 17.74 304 GLU A CA 1
ATOM 2560 C C . GLU A 1 304 ? 60.633 -108.420 -39.420 1.00 18.11 304 GLU A C 1
ATOM 2561 O O . GLU A 1 304 ? 60.304 -109.546 -39.008 1.00 22.01 304 GLU A O 1
ATOM 2567 N N . LYS A 1 305 ? 61.638 -108.185 -40.284 1.00 19.41 305 LYS A N 1
ATOM 2568 C CA . LYS A 1 305 ? 62.428 -109.351 -40.714 1.00 21.54 305 LYS A CA 1
ATOM 2569 C C . LYS A 1 305 ? 63.009 -110.063 -39.509 1.00 21.24 305 LYS A C 1
ATOM 2570 O O . LYS A 1 305 ? 63.081 -111.295 -39.450 1.00 22.22 305 LYS A O 1
ATOM 2576 N N . LEU A 1 306 ? 63.436 -109.324 -38.493 1.00 18.98 306 LEU A N 1
ATOM 2577 C CA . LEU A 1 306 ? 64.054 -109.913 -37.305 1.00 19.40 306 LEU A CA 1
ATOM 2578 C C . LEU A 1 306 ? 63.069 -110.022 -36.159 1.00 17.22 306 LEU A C 1
ATOM 2579 O O . LEU A 1 306 ? 63.439 -110.036 -34.981 1.00 17.28 306 LEU A O 1
ATOM 2584 N N . SER A 1 307 ? 61.770 -110.082 -36.408 1.00 16.86 307 SER A N 1
ATOM 2585 C CA . SER A 1 307 ? 60.827 -109.969 -35.298 1.00 16.52 307 SER A CA 1
ATOM 2586 C C . SER A 1 307 ? 60.907 -111.143 -34.345 1.00 18.62 307 SER A C 1
ATOM 2587 O O . SER A 1 307 ? 60.454 -110.984 -33.194 1.00 19.55 307 SER A O 1
ATOM 2590 N N . ASP A 1 308 ? 61.487 -112.262 -34.787 1.00 22.13 308 ASP A N 1
ATOM 2591 C CA . ASP A 1 308 ? 61.608 -113.396 -33.836 1.00 24.02 308 ASP A CA 1
ATOM 2592 C C . ASP A 1 308 ? 62.718 -113.148 -32.826 1.00 22.68 308 ASP A C 1
ATOM 2593 O O . ASP A 1 308 ? 62.893 -113.914 -31.855 1.00 27.59 308 ASP A O 1
ATOM 2598 N N . LYS A 1 309 ? 63.473 -112.078 -33.016 1.00 18.45 309 LYS A N 1
ATOM 2599 C CA . LYS A 1 309 ? 64.590 -111.711 -32.139 1.00 18.90 309 LYS A CA 1
ATOM 2600 C C . LYS A 1 309 ? 64.353 -110.405 -31.387 1.00 17.69 309 LYS A C 1
ATOM 2601 O O . LYS A 1 309 ? 65.203 -109.993 -30.587 1.00 20.58 309 LYS A O 1
ATOM 2607 N N . ILE A 1 310 ? 63.246 -109.731 -31.643 1.00 18.73 310 ILE A N 1
ATOM 2608 C CA . ILE A 1 310 ? 62.884 -108.434 -31.079 1.00 15.29 310 ILE A CA 1
ATOM 2609 C C . ILE A 1 310 ? 61.535 -108.506 -30.381 1.00 15.59 310 ILE A C 1
ATOM 2610 O O . ILE A 1 310 ? 60.554 -108.818 -31.062 1.00 18.30 310 ILE A O 1
ATOM 2615 N N . SER A 1 311 ? 61.448 -108.228 -29.082 1.00 15.21 311 SER A N 1
ATOM 2616 C CA . SER A 1 311 ? 60.154 -108.276 -28.371 1.00 14.64 311 SER A CA 1
ATOM 2617 C C . SER A 1 311 ? 59.437 -106.933 -28.298 1.00 14.89 311 SER A C 1
ATOM 2618 O O . SER A 1 311 ? 58.214 -106.863 -28.046 1.00 15.85 311 SER A O 1
ATOM 2621 N N . ASN A 1 312 ? 60.195 -105.846 -28.488 1.00 14.56 312 ASN A N 1
ATOM 2622 C CA . ASN A 1 312 ? 59.664 -104.495 -28.280 1.00 15.03 312 ASN A CA 1
ATOM 2623 C C . ASN A 1 312 ? 60.437 -103.464 -29.100 1.00 13.84 312 ASN A C 1
ATOM 2624 O O . ASN A 1 312 ? 61.672 -103.560 -29.199 1.00 16.12 312 ASN A O 1
ATOM 2629 N N . VAL A 1 313 ? 59.691 -102.511 -29.667 1.00 13.65 313 VAL A N 1
ATOM 2630 C CA . VAL A 1 313 ? 60.248 -101.285 -30.239 1.00 12.82 313 VAL A CA 1
ATOM 2631 C C . VAL A 1 313 ? 59.579 -100.097 -29.548 1.00 12.81 313 VAL A C 1
ATOM 2632 O O . VAL A 1 313 ? 58.375 -99.875 -29.715 1.00 14.76 313 VAL A O 1
ATOM 2636 N N . THR A 1 314 ? 60.374 -99.337 -28.792 1.00 13.46 314 THR A N 1
ATOM 2637 C CA . THR A 1 314 ? 59.909 -98.172 -28.060 1.00 12.46 314 THR A CA 1
ATOM 2638 C C . THR A 1 314 ? 60.536 -96.912 -28.648 1.00 12.90 314 THR A C 1
ATOM 2639 O O . THR A 1 314 ? 61.751 -96.892 -28.833 1.00 14.20 314 THR A O 1
ATOM 2643 N N . PHE A 1 315 ? 59.688 -95.929 -28.933 1.00 12.98 315 PHE A N 1
ATOM 2644 C CA . PHE A 1 315 ? 60.110 -94.585 -29.323 1.00 12.49 315 PHE A CA 1
ATOM 2645 C C . PHE A 1 315 ? 60.430 -93.743 -28.085 1.00 11.49 315 PHE A C 1
ATOM 2646 O O . PHE A 1 315 ? 59.684 -93.838 -27.090 1.00 13.32 315 PHE A O 1
ATOM 2654 N N . TRP A 1 316 ? 61.446 -92.898 -28.172 1.00 12.32 316 TRP A N 1
ATOM 2655 C CA . TRP A 1 3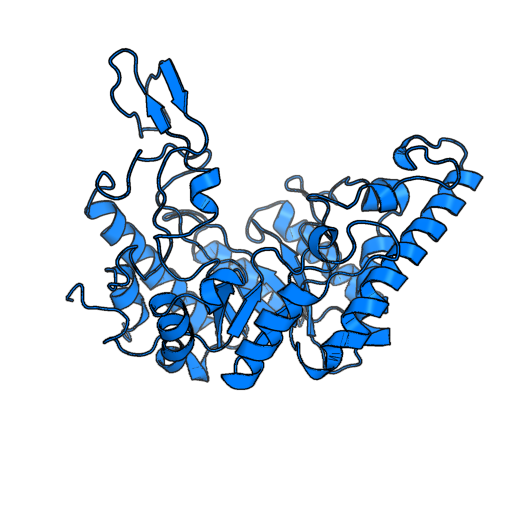16 ? 61.748 -92.087 -26.983 1.00 12.74 316 TRP A CA 1
ATOM 2656 C C . TRP A 1 316 ? 60.901 -90.836 -26.979 1.00 12.02 316 TRP A C 1
ATOM 2657 O O . TRP A 1 316 ? 61.393 -89.682 -26.943 1.00 13.40 316 TRP A O 1
ATOM 2668 N N . GLY A 1 317 ? 59.570 -91.042 -26.984 1.00 13.20 317 GLY A N 1
ATOM 2669 C CA . GLY A 1 317 ? 58.648 -89.893 -26.965 1.00 13.83 317 GLY A CA 1
ATOM 2670 C C . GLY A 1 317 ? 57.361 -90.280 -27.695 1.00 12.55 317 GLY A C 1
ATOM 2671 O O . GLY A 1 317 ? 57.259 -91.418 -28.213 1.00 13.53 317 GLY A O 1
ATOM 2672 N N . ILE A 1 318 ? 56.399 -89.362 -27.722 1.00 12.16 318 ILE A N 1
ATOM 2673 C CA . ILE A 1 318 ? 55.082 -89.604 -28.319 1.00 11.83 318 ILE A CA 1
ATOM 2674 C C . ILE A 1 318 ? 54.959 -88.902 -29.645 1.00 12.72 318 ILE A C 1
ATOM 2675 O O . ILE A 1 318 ? 54.713 -89.535 -30.689 1.00 14.75 318 ILE A O 1
ATOM 2680 N N . ALA A 1 319 ? 55.120 -87.578 -29.662 1.00 12.49 319 ALA A N 1
ATOM 2681 C CA . ALA A 1 319 ? 55.005 -86.825 -30.898 1.00 11.11 319 ALA A CA 1
ATOM 2682 C C . ALA A 1 319 ? 56.016 -85.691 -30.922 1.00 10.96 319 ALA A C 1
ATOM 2683 O O . ALA A 1 319 ? 56.632 -85.426 -29.867 1.00 13.46 319 ALA A O 1
ATOM 2685 N N . ASP A 1 320 ? 56.177 -85.059 -32.096 1.00 12.49 320 ASP A N 1
ATOM 2686 C CA . ASP A 1 320 ? 57.370 -84.213 -32.271 1.00 13.13 320 ASP A CA 1
ATOM 2687 C C . ASP A 1 320 ? 57.380 -82.913 -31.457 1.00 14.32 320 ASP A C 1
ATOM 2688 O O . ASP A 1 320 ? 58.393 -82.172 -31.461 1.00 15.04 320 ASP A O 1
ATOM 2693 N N . ASN A 1 321 ? 56.258 -82.621 -30.772 1.00 14.26 321 ASN A N 1
ATOM 2694 C CA . ASN A 1 321 ? 56.254 -81.410 -29.925 1.00 14.14 321 ASN A CA 1
ATOM 2695 C C . ASN A 1 321 ? 57.095 -81.593 -28.659 1.00 15.86 321 ASN A C 1
ATOM 2696 O O . ASN A 1 321 ? 57.389 -80.646 -27.906 1.00 18.75 321 ASN A O 1
ATOM 2701 N N . HIS A 1 322 ? 57.519 -82.826 -28.367 1.00 15.41 322 HIS A N 1
ATOM 2702 C CA . HIS A 1 322 ? 58.322 -83.086 -27.164 1.00 14.39 322 HIS A CA 1
ATOM 2703 C C . HIS A 1 322 ? 59.376 -84.155 -27.454 1.00 14.64 322 HIS A C 1
ATOM 2704 O O . HIS A 1 322 ? 58.969 -85.335 -27.629 1.00 15.40 322 HIS A O 1
ATOM 2711 N N . THR A 1 323 ? 60.650 -83.762 -27.459 1.00 13.89 323 THR A N 1
ATOM 2712 C CA . THR A 1 323 ? 61.719 -84.753 -27.679 1.00 12.53 323 THR A CA 1
ATOM 2713 C C . THR A 1 323 ? 62.991 -84.245 -27.021 1.00 11.94 323 THR A C 1
ATOM 2714 O O . THR A 1 323 ? 63.355 -83.062 -27.178 1.00 14.27 323 THR A O 1
ATOM 2718 N N . TRP A 1 324 ? 63.709 -85.112 -26.317 1.00 13.67 324 TRP A N 1
ATOM 2719 C CA . TRP A 1 324 ? 64.982 -84.741 -25.705 1.00 14.77 324 TRP A CA 1
ATOM 2720 C C . TRP A 1 324 ? 66.017 -84.348 -26.760 1.00 14.91 324 TRP A C 1
ATOM 2721 O O . TRP A 1 324 ? 67.054 -83.744 -26.432 1.00 15.99 324 TRP A O 1
ATOM 2732 N N . LEU A 1 325 ? 65.757 -84.690 -28.031 1.00 14.64 325 LEU A N 1
ATOM 2733 C CA . LEU A 1 325 ? 66.704 -84.313 -29.078 1.00 14.83 325 LEU A CA 1
ATOM 2734 C C . LEU A 1 325 ? 66.789 -82.793 -29.207 1.00 14.93 325 LEU A C 1
ATOM 2735 O O . LEU A 1 325 ? 67.804 -82.287 -29.717 1.00 15.71 325 LEU A O 1
ATOM 2740 N N . ASP A 1 326 ? 65.752 -82.080 -28.753 1.00 14.79 326 ASP A N 1
ATOM 2741 C CA . ASP A 1 326 ? 65.808 -80.600 -28.845 1.00 15.20 326 ASP A CA 1
ATOM 2742 C C . ASP A 1 326 ? 66.965 -80.103 -27.990 1.00 15.90 326 ASP A C 1
ATOM 2743 O O . ASP A 1 326 ? 67.532 -79.042 -28.255 1.00 20.15 326 ASP A O 1
ATOM 2748 N N . SER A 1 327 ? 67.388 -80.804 -26.952 1.00 16.64 327 SER A N 1
ATOM 2749 C CA . SER A 1 327 ? 68.485 -80.399 -26.096 1.00 16.76 327 SER A CA 1
ATOM 2750 C C . SER A 1 327 ? 69.820 -80.448 -26.858 1.00 17.32 327 SER A C 1
ATOM 2751 O O . SER A 1 327 ? 70.777 -79.788 -26.434 1.00 18.14 327 SER A O 1
ATOM 2754 N N . ARG A 1 328 ? 69.850 -81.235 -27.927 1.00 17.62 328 ARG A N 1
ATOM 2755 C CA . ARG A 1 328 ? 71.034 -81.362 -28.760 1.00 17.74 328 ARG A CA 1
ATOM 2756 C C . ARG A 1 328 ? 70.943 -80.498 -30.015 1.00 15.83 328 ARG A C 1
ATOM 2757 O O . ARG A 1 328 ? 71.902 -80.448 -30.777 1.00 17.49 328 ARG A O 1
ATOM 2765 N N . ALA A 1 329 ? 69.807 -79.841 -30.232 1.00 16.02 329 ALA A N 1
ATOM 2766 C CA . ALA A 1 329 ? 69.542 -79.146 -31.489 1.00 15.17 329 ALA A CA 1
ATOM 2767 C C . ALA A 1 329 ? 70.201 -77.774 -31.470 1.00 15.97 329 ALA A C 1
ATOM 2768 O O . ALA A 1 329 ? 69.564 -76.735 -31.328 1.00 17.31 329 ALA A O 1
ATOM 2770 N N . ASP A 1 330 ? 71.511 -77.776 -31.639 1.00 16.82 330 ASP A N 1
ATOM 2771 C CA . ASP A 1 330 ? 72.269 -76.527 -31.643 1.00 17.07 330 ASP A CA 1
ATOM 2772 C C . ASP A 1 330 ? 72.053 -75.761 -32.940 1.00 17.29 330 ASP A C 1
ATOM 2773 O O . ASP A 1 330 ? 72.202 -76.363 -34.011 1.00 21.37 330 ASP A O 1
ATOM 2778 N N . VAL A 1 331 ? 71.739 -74.467 -32.881 1.00 16.28 331 VAL A N 1
ATOM 2779 C CA . VAL A 1 331 ? 71.487 -73.639 -34.061 1.00 16.28 331 VAL A CA 1
ATOM 2780 C C . VAL A 1 331 ? 72.714 -72.748 -34.296 1.00 16.55 331 VAL A C 1
ATOM 2781 O O . VAL A 1 331 ? 73.105 -71.941 -33.422 1.00 19.74 331 VAL A O 1
ATOM 2785 N N . TYR A 1 332 ? 73.311 -72.896 -35.482 1.00 16.49 332 TYR A N 1
ATOM 2786 C CA . TYR A 1 332 ? 74.478 -72.168 -35.928 1.00 16.63 332 TYR A CA 1
ATOM 2787 C C . TYR A 1 332 ? 74.020 -70.992 -36.803 1.00 15.76 332 TYR A C 1
ATOM 2788 O O . TYR A 1 332 ? 73.134 -71.135 -37.648 1.00 20.00 332 TYR A O 1
ATOM 2797 N N . TYR A 1 333 ? 74.634 -69.837 -36.537 1.00 18.60 333 TYR A N 1
ATOM 2798 C CA . TYR A 1 333 ? 74.357 -68.604 -37.264 1.00 20.41 333 TYR A CA 1
ATOM 2799 C C . TYR A 1 333 ? 75.606 -68.016 -37.898 1.00 21.51 333 TYR A C 1
ATOM 2800 O O . TYR A 1 333 ? 76.669 -67.998 -37.267 1.00 22.34 333 TYR A O 1
ATOM 2809 N N . ASP A 1 334 ? 75.505 -67.493 -39.131 1.00 22.73 334 ASP A N 1
ATOM 2810 C CA . ASP A 1 334 ? 76.656 -66.857 -39.745 1.00 24.55 334 ASP A CA 1
ATOM 2811 C C . ASP A 1 334 ? 76.747 -65.396 -39.282 1.00 26.08 334 ASP A C 1
ATOM 2812 O O . ASP A 1 334 ? 75.967 -64.965 -38.424 1.00 28.90 334 ASP A O 1
ATOM 2817 N N . ALA A 1 335 ? 77.656 -64.681 -39.919 1.00 28.58 335 ALA A N 1
ATOM 2818 C CA . ALA A 1 335 ? 77.942 -63.308 -39.515 1.00 29.42 335 ALA A CA 1
ATOM 2819 C C . ALA A 1 335 ? 76.769 -62.397 -39.806 1.00 31.75 335 ALA A C 1
ATOM 2820 O O . ALA A 1 335 ? 76.623 -61.274 -39.304 1.00 37.84 335 ALA A O 1
ATOM 2822 N N . ASN A 1 336 ? 75.895 -62.873 -40.692 1.00 32.76 336 ASN A N 1
ATOM 2823 C CA . ASN A 1 336 ? 74.791 -61.971 -41.016 1.00 35.08 336 ASN A CA 1
ATOM 2824 C C . ASN A 1 336 ? 73.541 -62.387 -40.270 1.00 32.77 336 ASN A C 1
ATOM 2825 O O . ASN A 1 336 ? 72.467 -61.806 -40.456 1.00 33.61 336 ASN A O 1
ATOM 2830 N N . GLY A 1 337 ? 73.664 -63.421 -39.438 1.00 31.87 337 GLY A N 1
ATOM 2831 C CA . GLY A 1 337 ? 72.460 -63.790 -38.711 1.00 31.36 337 GLY A CA 1
ATOM 2832 C C . GLY A 1 337 ? 71.681 -64.865 -39.432 1.00 30.76 337 GLY A C 1
ATOM 2833 O O . GLY A 1 337 ? 70.573 -65.258 -39.069 1.00 33.44 337 GLY A O 1
ATOM 2834 N N . ASN A 1 338 ? 72.207 -65.432 -40.518 1.00 29.78 338 ASN A N 1
ATOM 2835 C CA . ASN A 1 338 ? 71.412 -66.506 -41.124 1.00 30.72 338 ASN A CA 1
ATOM 2836 C C . ASN A 1 338 ? 71.780 -67.844 -40.490 1.00 27.13 338 ASN A C 1
ATOM 2837 O O . ASN A 1 338 ? 72.923 -68.067 -40.073 1.00 23.68 338 ASN A O 1
ATOM 2842 N N . VAL A 1 339 ? 70.804 -68.739 -40.440 1.00 24.47 339 VAL A N 1
ATOM 2843 C CA . VAL A 1 339 ? 71.012 -70.095 -39.918 1.00 22.52 339 VAL A CA 1
ATOM 2844 C C . VAL A 1 339 ? 71.899 -70.892 -40.855 1.00 21.29 339 VAL A C 1
ATOM 2845 O O . VAL A 1 339 ? 71.752 -70.823 -42.093 1.00 24.45 339 VAL A O 1
ATOM 2849 N N . VAL A 1 340 ? 72.838 -71.664 -40.327 1.00 20.02 340 VAL A N 1
ATOM 2850 C CA . VAL A 1 340 ? 73.761 -72.529 -41.050 1.00 21.41 340 VAL A CA 1
ATOM 2851 C C . VAL A 1 340 ? 73.484 -73.977 -40.677 1.00 20.84 340 VAL A C 1
ATOM 2852 O O . VAL A 1 340 ? 73.612 -74.353 -39.505 1.00 19.50 340 VAL A O 1
ATOM 2856 N N . VAL A 1 341 ? 73.110 -74.802 -41.643 1.00 20.63 341 VAL A N 1
ATOM 2857 C CA . VAL A 1 341 ? 72.881 -76.231 -41.394 1.00 21.92 341 VAL A CA 1
ATOM 2858 C C . VAL A 1 341 ? 73.914 -77.133 -42.083 1.00 21.41 341 VAL A C 1
ATOM 2859 O O . VAL A 1 341 ? 74.007 -78.345 -41.864 1.00 22.79 341 VAL A O 1
ATOM 2863 N N . ASP A 1 342 ? 74.787 -76.606 -42.961 1.00 22.89 342 ASP A N 1
ATOM 2864 C CA . ASP A 1 342 ? 75.850 -77.415 -43.565 1.00 24.47 342 ASP A CA 1
ATOM 2865 C C . ASP A 1 342 ? 77.005 -77.565 -42.604 1.00 24.06 342 ASP A C 1
ATOM 2866 O O . ASP A 1 342 ? 77.562 -76.565 -42.137 1.00 23.74 342 ASP A O 1
ATOM 2871 N N . PRO A 1 343 ? 77.393 -78.801 -42.312 1.00 27.36 343 PRO A N 1
ATOM 2872 C CA . PRO A 1 343 ? 78.408 -79.028 -41.288 1.00 29.23 343 PRO A CA 1
ATOM 2873 C C . PRO A 1 343 ? 79.746 -78.412 -41.661 1.00 30.08 343 PRO A C 1
ATOM 2874 O O . PRO A 1 343 ? 80.641 -78.158 -40.837 1.00 36.16 343 PRO A O 1
ATOM 2878 N N . ASN A 1 344 ? 79.998 -78.095 -42.924 1.00 30.40 344 ASN A N 1
ATOM 2879 C CA . ASN A 1 344 ? 81.360 -77.585 -43.163 1.00 32.14 344 ASN A CA 1
ATOM 2880 C C . ASN A 1 344 ? 81.463 -76.086 -43.403 1.00 29.97 344 ASN A C 1
ATOM 2881 O O . ASN A 1 344 ? 82.566 -75.588 -43.664 1.00 33.34 344 ASN A O 1
ATOM 2886 N N . ALA A 1 345 ? 80.329 -75.435 -43.347 1.00 25.88 345 ALA A N 1
ATOM 2887 C CA . ALA A 1 345 ? 80.141 -74.055 -43.725 1.00 27.15 345 ALA A CA 1
ATOM 2888 C C . ALA A 1 345 ? 80.522 -73.097 -42.604 1.00 23.63 345 ALA A C 1
ATOM 2889 O O . ALA A 1 345 ? 80.462 -73.460 -41.423 1.00 24.00 345 ALA A O 1
ATOM 2891 N N . PRO A 1 346 ? 80.905 -71.881 -42.982 1.00 23.81 346 PRO A N 1
ATOM 2892 C CA . PRO A 1 346 ? 81.285 -70.856 -42.013 1.00 21.68 346 PRO A CA 1
ATOM 2893 C C . PRO A 1 346 ? 80.118 -70.524 -41.079 1.00 20.48 346 PRO A C 1
ATOM 2894 O O . PRO A 1 346 ? 78.951 -70.645 -41.481 1.00 21.42 346 PRO A O 1
ATOM 2898 N N . TYR A 1 347 ? 80.513 -70.110 -39.886 1.00 19.63 347 TYR A N 1
ATOM 2899 C CA . TYR A 1 347 ? 79.532 -69.601 -38.934 1.00 19.94 347 TYR A CA 1
ATOM 2900 C C . TYR A 1 347 ? 80.292 -68.808 -37.864 1.00 20.74 347 TYR A C 1
ATOM 2901 O O . TYR A 1 347 ? 81.509 -68.982 -37.679 1.00 22.46 347 TYR A O 1
ATOM 2910 N N . ALA A 1 348 ? 79.515 -67.986 -37.171 1.00 21.92 348 ALA A N 1
ATOM 2911 C CA . ALA A 1 348 ? 80.039 -67.035 -36.194 1.00 24.02 348 ALA A CA 1
ATOM 2912 C C . ALA A 1 348 ? 79.638 -67.383 -34.771 1.00 23.52 348 ALA A C 1
ATOM 2913 O O . ALA A 1 348 ? 80.431 -67.198 -33.849 1.00 28.32 348 ALA A O 1
ATOM 2915 N N . LYS A 1 349 ? 78.409 -67.881 -34.597 1.00 24.71 349 LYS A N 1
ATOM 2916 C CA . LYS A 1 349 ? 77.944 -68.156 -33.245 1.00 24.38 349 LYS A CA 1
ATOM 2917 C C . LYS A 1 349 ? 77.003 -69.339 -33.213 1.00 26.16 349 LYS A C 1
ATOM 2918 O O . LYS A 1 349 ? 76.392 -69.638 -34.231 1.00 21.50 349 LYS A O 1
ATOM 2924 N N . VAL A 1 350 ? 76.881 -69.994 -32.056 1.00 23.06 350 VAL A N 1
ATOM 2925 C CA . VAL A 1 350 ? 75.953 -71.127 -31.989 1.00 22.59 350 VAL A CA 1
ATOM 2926 C C . VAL A 1 350 ? 75.045 -70.951 -30.783 1.00 21.81 350 VAL A C 1
ATOM 2927 O O . VAL A 1 350 ? 75.515 -70.471 -29.739 1.00 21.66 350 VAL A O 1
ATOM 2931 N N . GLU A 1 351 ? 73.774 -71.282 -30.876 1.00 21.27 351 GLU A N 1
ATOM 2932 C CA . GLU A 1 351 ? 72.807 -71.248 -29.780 1.00 20.95 351 GLU A CA 1
ATOM 2933 C C . GLU A 1 351 ? 72.501 -72.701 -29.405 1.00 20.43 351 GLU A C 1
ATOM 2934 O O . GLU A 1 351 ? 71.728 -73.430 -30.016 1.00 18.37 351 GLU A O 1
ATOM 2944 N N . LYS A 1 352 ? 73.173 -73.124 -28.346 1.00 20.81 352 LYS A N 1
ATOM 2945 C CA . LYS A 1 352 ? 73.122 -74.550 -28.063 1.00 20.77 352 LYS A CA 1
ATOM 2946 C C . LYS A 1 352 ? 71.759 -74.943 -27.532 1.00 19.99 352 LYS A C 1
ATOM 2947 O O . LYS A 1 352 ? 71.172 -74.316 -26.643 1.00 21.87 352 LYS A O 1
ATOM 2953 N N . GLY A 1 353 ? 71.252 -76.032 -28.082 1.00 19.82 353 GLY A N 1
ATOM 2954 C CA . GLY A 1 353 ? 70.014 -76.573 -27.560 1.00 19.44 353 GLY A CA 1
ATOM 2955 C C . GLY A 1 353 ? 68.790 -75.711 -27.806 1.00 18.55 353 GLY A C 1
ATOM 2956 O O . GLY A 1 353 ? 67.800 -75.927 -27.081 1.00 20.16 353 GLY A O 1
ATOM 2957 N N . LYS A 1 354 ? 68.843 -74.779 -28.763 1.00 18.27 354 LYS A N 1
ATOM 2958 C CA . LYS A 1 354 ? 67.718 -73.876 -28.957 1.00 20.70 354 LYS A CA 1
ATOM 2959 C C . LYS A 1 354 ? 66.912 -74.193 -30.215 1.00 19.38 354 LYS A C 1
ATOM 2960 O O . LYS A 1 354 ? 65.924 -73.488 -30.459 1.00 21.06 354 LYS A O 1
ATOM 2966 N N . GLY A 1 355 ? 67.324 -75.208 -30.982 1.00 16.22 355 GLY A N 1
ATOM 2967 C CA . GLY A 1 355 ? 66.636 -75.535 -32.226 1.00 17.77 355 GLY A CA 1
ATOM 2968 C C . GLY A 1 355 ? 65.601 -76.643 -32.102 1.00 16.78 355 GLY A C 1
ATOM 2969 O O . GLY A 1 355 ? 65.180 -77.012 -30.993 1.00 18.73 355 GLY A O 1
ATOM 2970 N N . LYS A 1 356 ? 65.138 -77.183 -33.215 1.00 16.14 356 LYS A N 1
ATOM 2971 C CA . LYS A 1 356 ? 64.032 -78.151 -33.197 1.00 15.45 356 LYS A CA 1
ATOM 2972 C C . LYS A 1 356 ? 64.357 -79.390 -34.032 1.00 14.44 356 LYS A C 1
ATOM 2973 O O . LYS A 1 356 ? 64.711 -79.243 -35.220 1.00 16.91 356 LYS A O 1
ATOM 2979 N N . ASP A 1 357 ? 64.289 -80.576 -33.440 1.00 13.89 357 ASP A N 1
ATOM 2980 C CA . ASP A 1 357 ? 64.399 -81.825 -34.194 1.00 14.39 357 ASP A CA 1
ATOM 2981 C C . ASP A 1 357 ? 62.991 -82.390 -34.406 1.00 13.59 357 ASP A C 1
ATOM 2982 O O . ASP A 1 357 ? 61.997 -81.852 -33.839 1.00 15.84 357 ASP A O 1
ATOM 2987 N N . ALA A 1 358 ? 62.831 -83.438 -35.179 1.00 14.70 358 ALA A N 1
ATOM 2988 C CA . ALA A 1 358 ? 61.522 -83.950 -35.601 1.00 16.00 358 ALA A CA 1
ATOM 2989 C C . ALA A 1 358 ? 61.612 -85.465 -35.810 1.00 14.47 358 ALA A C 1
ATOM 2990 O O . ALA A 1 358 ? 61.576 -85.922 -36.951 1.00 15.35 358 ALA A O 1
ATOM 2992 N N . PRO A 1 359 ? 61.800 -86.179 -34.712 1.00 12.69 359 PRO A N 1
ATOM 2993 C CA . PRO A 1 359 ? 62.234 -87.580 -34.846 1.00 12.70 359 PRO A CA 1
ATOM 2994 C C . PRO A 1 359 ? 61.200 -88.668 -34.976 1.00 12.91 359 PRO A C 1
ATOM 2995 O O . PRO A 1 359 ? 61.638 -89.825 -35.191 1.00 13.93 359 PRO A O 1
ATOM 2999 N N . PHE A 1 360 ? 59.910 -88.395 -34.819 1.00 12.61 360 PHE A N 1
ATOM 3000 C CA . PHE A 1 360 ? 58.902 -89.453 -34.661 1.00 12.40 360 PHE A CA 1
ATOM 3001 C C . PHE A 1 360 ? 58.058 -89.644 -35.909 1.00 12.92 360 PHE A C 1
ATOM 3002 O O . PHE A 1 360 ? 58.333 -89.011 -36.946 1.00 14.40 360 PHE A O 1
ATOM 3010 N N . VAL A 1 361 ? 57.026 -90.502 -35.831 1.00 13.16 361 VAL A N 1
ATOM 3011 C CA . VAL A 1 361 ? 56.094 -90.61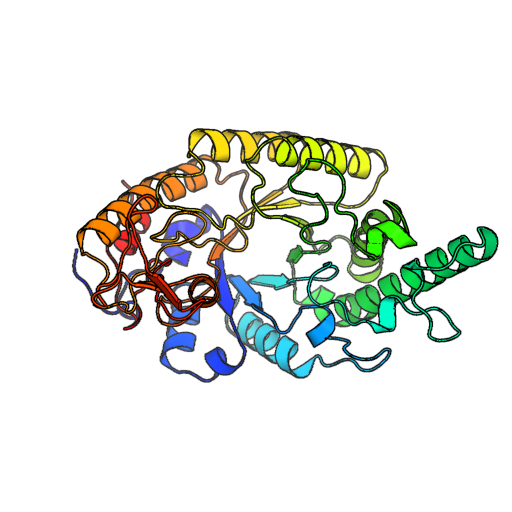7 -36.961 1.00 12.90 361 VAL A CA 1
ATOM 3012 C C . VAL A 1 361 ? 54.868 -89.718 -36.773 1.00 12.64 361 VAL A C 1
ATOM 3013 O O . VAL A 1 361 ? 54.037 -89.683 -37.701 1.00 15.11 361 VAL A O 1
ATOM 3017 N N . PHE A 1 362 ? 54.730 -89.023 -35.649 1.00 12.69 362 PHE A N 1
ATOM 3018 C CA . PHE A 1 362 ? 53.636 -88.115 -35.313 1.00 13.13 362 PHE A CA 1
ATOM 3019 C C . PHE A 1 362 ? 54.182 -86.692 -35.163 1.00 12.51 362 PHE A C 1
ATOM 3020 O O . PHE A 1 362 ? 55.173 -86.474 -34.437 1.00 13.32 362 PHE A O 1
ATOM 3028 N N . GLY A 1 363 ? 53.572 -85.748 -35.890 1.00 12.27 363 GLY A N 1
ATOM 3029 C CA . GLY A 1 363 ? 54.043 -84.363 -35.830 1.00 12.67 363 GLY A CA 1
ATOM 3030 C C . GLY A 1 363 ? 53.590 -83.636 -34.549 1.00 13.15 363 GLY A C 1
ATOM 3031 O O . GLY A 1 363 ? 52.865 -84.163 -33.704 1.00 13.24 363 GLY A O 1
ATOM 3032 N N . PRO A 1 364 ? 54.046 -82.392 -34.404 1.00 13.98 364 PRO A N 1
ATOM 3033 C CA . PRO A 1 364 ? 53.864 -81.641 -33.174 1.00 14.47 364 PRO A CA 1
ATOM 3034 C C . PRO A 1 364 ? 52.409 -81.188 -33.012 1.00 13.59 364 PRO A C 1
ATOM 3035 O O . PRO A 1 364 ? 52.064 -80.789 -31.872 1.00 16.01 364 PRO A O 1
ATOM 3039 N N . ASP A 1 365 ? 51.652 -81.276 -34.095 1.00 14.16 365 ASP A N 1
ATOM 3040 C CA . ASP A 1 365 ? 50.213 -81.011 -34.029 1.00 14.84 365 ASP A CA 1
ATOM 3041 C C . ASP A 1 365 ? 49.420 -82.329 -33.923 1.00 14.80 365 ASP A C 1
ATOM 3042 O O . ASP A 1 365 ? 48.198 -82.368 -34.134 1.00 15.04 365 ASP A O 1
ATOM 3047 N N . TYR A 1 366 ? 50.109 -83.425 -33.578 1.00 14.31 366 TYR A N 1
ATOM 3048 C CA . TYR A 1 366 ? 49.497 -84.744 -33.426 1.00 13.98 366 TYR A CA 1
ATOM 3049 C C . TYR A 1 366 ? 48.849 -85.213 -34.716 1.00 15.06 366 TYR A C 1
ATOM 3050 O O . TYR A 1 366 ? 47.878 -85.967 -34.648 1.00 18.92 366 TYR A O 1
ATOM 3059 N N . LYS A 1 367 ? 49.396 -84.790 -35.861 1.00 13.09 367 LYS A N 1
ATOM 3060 C CA . LYS A 1 367 ? 48.940 -85.329 -37.159 1.00 14.36 367 LYS A CA 1
ATOM 3061 C C . LYS A 1 367 ? 50.023 -86.252 -37.706 1.00 13.48 367 LYS A C 1
ATOM 3062 O O . LYS A 1 367 ? 51.214 -86.055 -37.407 1.00 15.74 367 LYS A O 1
ATOM 3068 N N . VAL A 1 368 ? 49.632 -87.260 -38.495 1.00 13.69 368 VAL A N 1
ATOM 3069 C CA . VAL A 1 368 ? 50.609 -88.249 -38.957 1.00 13.04 368 VAL A CA 1
ATOM 3070 C C . VAL A 1 368 ? 51.543 -87.675 -40.005 1.00 13.21 368 VAL A C 1
ATOM 3071 O O . VAL A 1 368 ? 51.156 -86.877 -40.866 1.00 15.50 368 VAL A O 1
ATOM 3075 N N . LYS A 1 369 ? 52.816 -88.055 -39.937 1.00 14.52 369 LYS A N 1
ATOM 3076 C CA . LYS A 1 369 ? 53.845 -87.654 -40.878 1.00 14.14 369 LYS A CA 1
ATOM 3077 C C . LYS A 1 369 ? 54.022 -88.681 -41.993 1.00 13.09 369 LYS A C 1
ATOM 3078 O O . LYS A 1 369 ? 53.519 -89.801 -41.950 1.00 15.45 369 LYS A O 1
ATOM 3084 N N . PRO A 1 370 ? 54.748 -88.337 -43.047 1.00 15.50 370 PRO A N 1
ATOM 3085 C CA . PRO A 1 370 ? 55.070 -89.341 -44.089 1.00 14.85 370 PRO A CA 1
ATOM 3086 C C . PRO A 1 370 ? 55.682 -90.606 -43.496 1.00 13.87 370 PRO A C 1
ATOM 3087 O O . PRO A 1 370 ? 55.406 -91.719 -43.962 1.00 17.23 370 PRO A O 1
ATOM 3091 N N . ALA A 1 371 ? 56.458 -90.460 -42.423 1.00 14.46 371 ALA A N 1
ATOM 3092 C CA . ALA A 1 371 ? 57.062 -91.658 -41.830 1.00 15.08 371 ALA A CA 1
ATOM 3093 C C . ALA A 1 371 ? 56.029 -92.605 -41.246 1.00 14.82 371 ALA A C 1
ATOM 3094 O O . ALA A 1 371 ? 56.271 -93.823 -41.180 1.00 16.25 371 ALA A O 1
ATOM 3096 N N . TYR A 1 372 ? 54.913 -92.063 -40.779 1.00 15.06 372 TYR A N 1
ATOM 3097 C CA . TYR A 1 372 ? 53.808 -92.880 -40.269 1.00 15.39 372 TYR A CA 1
ATOM 3098 C C . TYR A 1 372 ? 53.300 -93.776 -41.404 1.00 15.44 372 TYR A C 1
ATOM 3099 O O . TYR A 1 372 ? 53.144 -95.007 -41.245 1.00 16.29 372 TYR A O 1
ATOM 3108 N N . TRP A 1 373 ? 52.978 -93.159 -42.541 1.00 17.06 373 TRP A N 1
ATOM 3109 C CA . TRP A 1 373 ? 52.410 -93.990 -43.613 1.00 16.83 373 TRP A CA 1
ATOM 3110 C C . TRP A 1 373 ? 53.434 -95.027 -44.056 1.00 16.63 373 TRP A C 1
ATOM 3111 O O . TRP A 1 373 ? 53.116 -96.115 -44.514 1.00 17.28 373 TRP A O 1
ATOM 3122 N N . ALA A 1 374 ? 54.738 -94.701 -43.942 1.00 17.02 374 ALA A N 1
ATOM 3123 C CA . ALA A 1 374 ? 55.768 -95.642 -44.376 1.00 17.53 374 ALA A CA 1
ATOM 3124 C C . ALA A 1 374 ? 55.869 -96.897 -43.511 1.00 16.74 374 ALA A C 1
ATOM 3125 O O . ALA A 1 374 ? 56.372 -97.934 -44.024 1.00 18.16 374 ALA A O 1
ATOM 3127 N N . ILE A 1 375 ? 55.438 -96.800 -42.249 1.00 15.30 375 ILE A N 1
ATOM 3128 C CA . ILE A 1 375 ? 55.537 -97.999 -41.401 1.00 15.50 375 ILE A CA 1
ATOM 3129 C C . ILE A 1 375 ? 54.180 -98.572 -41.073 1.00 16.35 375 ILE A C 1
ATOM 3130 O O . ILE A 1 375 ? 54.094 -99.665 -40.492 1.00 17.37 375 ILE A O 1
ATOM 3135 N N . ILE A 1 376 ? 53.076 -97.926 -41.436 1.00 16.31 376 ILE A N 1
ATOM 3136 C CA . ILE A 1 376 ? 51.759 -98.503 -41.163 1.00 16.76 376 ILE A CA 1
ATOM 3137 C C . ILE A 1 376 ? 51.357 -99.410 -42.314 1.00 17.38 376 ILE A C 1
ATOM 3138 O O . ILE A 1 376 ? 50.531 -100.310 -42.132 1.00 19.34 376 ILE A O 1
ATOM 3143 N N . ASP A 1 377 ? 51.943 -99.223 -43.487 1.00 18.32 377 ASP A N 1
ATOM 3144 C CA . ASP A 1 377 ? 51.603 -100.042 -44.667 1.00 19.04 377 ASP A CA 1
ATOM 3145 C C . ASP A 1 377 ? 52.290 -101.405 -44.623 1.00 19.46 377 ASP A C 1
ATOM 3146 O O . ASP A 1 377 ? 52.949 -101.782 -43.645 1.00 20.29 377 ASP A O 1
ATOM 3151 N N . HIS A 1 378 ? 52.100 -102.174 -45.682 1.00 18.90 378 HIS A N 1
ATOM 3152 C CA . HIS A 1 378 ? 52.633 -103.525 -45.743 1.00 22.69 378 HIS A CA 1
ATOM 3153 C C . HIS A 1 378 ? 53.532 -103.694 -46.956 1.00 24.26 378 HIS A C 1
ATOM 3154 O O . HIS A 1 378 ? 53.507 -104.789 -47.561 1.00 31.23 378 HIS A O 1
ATOM 3167 N N . LYS A 1 379 ? 54.243 -102.647 -47.283 1.00 25.62 379 LYS A N 1
ATOM 3168 C CA . LYS A 1 379 ? 55.175 -102.562 -48.409 1.00 27.73 379 LYS A CA 1
ATOM 3169 C C . LYS A 1 379 ? 56.525 -102.038 -47.927 1.00 27.25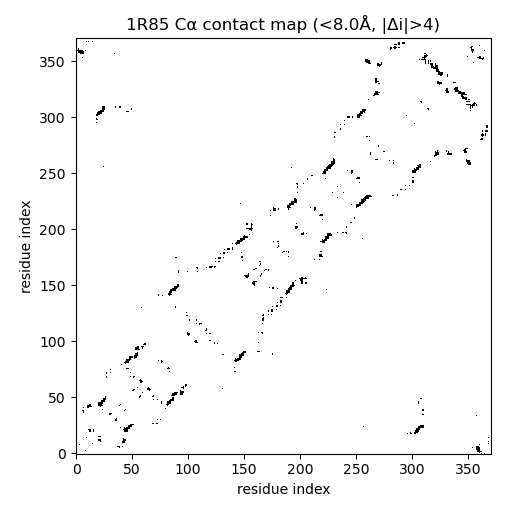 379 LYS A C 1
ATOM 3170 O O . LYS A 1 379 ? 56.640 -101.529 -46.786 1.00 27.75 379 LYS A O 1
#